Protein 4AUK (pdb70)

GO terms:
  GO:0070677 rRNA (cytosine-2'-O-ribose)-methyltransferase activity (F, IDA)
  GO:0006364 rRNA processing (P, IMP)

Organism: Escherichia coli (strain K12) (NCBI:txid83333)

Foldseek 3Di:
DFKKKFFFQQQCQVLQQVQLQVQCVVVVQHFHWDGDHRLRMIITGTPDPPCLQVSLPPRFLLARAGGLWMWRWDDDQAAQDPVPNQPVQLVRLQVVAFQAQEEAEAEHPHPVCPVVRVVSVVCPPVNVVVCCVSRRHPPHHDLQGWYWYFYDSDPRGITGTHGSNRTQPDRSSADDDDDDPPAPDPCLVVVVLVCPRPPPPVCCCPQLHAAAEEEEAQACHSVVVVSVVRNYQYEYEALDHHDPVSVVSVRYDYHNDHSQVDDDDPDQHAEYEYEDPDALLSVLVSVLCCVLVNVYQKYKYKHAADPPPRSVVVVVSVVVSVVSCVVSVWDKDKGKYCHPPHDRMIMMMIGTDDD/DFKKKFFFQQQCQVLQQVQLQVQCVVVVFHFHWDDDHRLRMIMTGTPDDPCQQVSLVPRFLLQRAGGLWMWRWDDDFAQQPPVPNAVVQLVRLQPVAFAAQEEAEAEHPDPVCVVVHVVSVVVCVVNVVSCCVSRRHRPHHDQQGWYWYFYDSDPGTITGTHGSNRTAPDRSSADDDDDDPPAPDPCLVVVVLVCPRPPPPVCCCVQLHAAAEEEEAQACHSNVVVSVVNNYQYEYEELDHHDVSSVVVVRYDDHNHHRQVDDDPDLEHAEYEYEDPDAQLSVLVSVLCCVLSSNYQKYKYKHAADPPPRSVVVVVSVVVSVVSCVVSVWDKDKGKYCHPVHDRMIMMMIGTD

Solvent-accessible surface area: 31939 Å² total

Secondary structure (DSSP, 8-state):
--EEEEE--TT-HHHHHHHHHHHHHHTT--EE----TT-SEEEEEESSTTHHHHHHHHS-GGG-SS-SEEEEE-S------TT-SHHHHHHHHTTT--SBSEEEEE--SSSTTHHHHHHHHHHHHHHHHHHHHHTSB-SS--TTSPEEEEE-SS---EEEEE-TTSS-SSGGG-------TTSS-TTHHHHHHHHHHHS-GGGHHHHS-TT-EEEEET---HHHHHHHHTT-EEEEE-SSPPPHHHHTTT-EEEE-S-TTT----SS-EEEEEE--SS-HHHHHHHHHHHHHTTS-SEEEEEEE--SSSHHHHHHHHHHHHHHHHHHTT--EEEEEE--TT-SSEEEEEEEE---/--EEEEE--TT-HHHHHHHHHHHHHHTT--EEEE--TT-SEEEEEESSTTHHHHHHHHS-GGG-SS-SEEEEE-SPP-S--TT-SHHHHHHHHTTT--SBSEEEEE--SSGGGHHHHHHHHHHHHHHHHHHHHHTSB-SS--TTSPEEEEE-SS---EEEEE-TTSS-SSGGG----PPPTTSS-TTHHHHHHHHHHHS-GGGHHHHS-TT-EEEEET---HHHHHHHHTT-EEEEE-SSPPPHHHHHTS-EEEE-S-TTT---S-S---EEEE--SS-HHHHHHHHHHHHHTT--SEEEEEEE--SSSHHHHHHHHHHHHHHHHHHTT--EEEEEE--TT-SSEEEEEEEE-

B-factor: mean 22.21, std 10.08, range [5.24, 77.38]

Nearest PDB structures (foldseek):
  4atn-assembly1_A  TM=9.929E-01  e=9.546E-77  Escherichia coli BL21(DE3)
  1vbk-assembly1_B  TM=3.437E-01  e=1.789E-07  Pyrococcus horikoshii OT3
  4ems-assembly1_B  TM=4.980E-01  e=4.945E-05  Linum nodiflorum
  9cyy-assembly1_J  TM=5.123E-01  e=4.571E-04  Mammalian orthoreovirus 3 Dearing
  6pr3-assembly1_B  TM=5.846E-01  e=3.841E-01  Salmonella enterica subsp. enterica serovar Typhimurium

Sequence (708 aa):
MNKVVLLCRPGFEKECAAEITDKAGQREIFGFARVKENAGYVIYECYQPDDGDKLIRELLPFSSLIFARQWFVVGELLQHLPPEEDRITPIVGMLQGVVEKGGELRVEVADTNESKELLKFCRKFTVPLRAALRDAGVLANYETPKRPVVHVFFIAPGCYTGYSYSNNNSPFYMGIPRLKFPADAPSRRSTLKLEEAFHVFIPADEWDERLANGMWAVDLGAPGGWTYQLVKRNMWVYSVDNGPMAQSLMDTGQVTWLREDGFKFRPTRSNISWMVCDMVEKPAKVAALMAQWLVNGWCRETIFNLKLPMKKRYEEVSHNLAYIQAQLDEHGINNAQIQARQLYHDREEVTVHVRRRIWAMNKVVLLCRPGFEKECAAEITDKAGQREIFGFARVKENAGYVIYECYQPDDGDKLIRELPFSSLIFARQWFVVGELLQHLPPEDRITPIVGMLQGVVEKGGELRVEVADTNESKELLKFCCRKFTVPLRAALRDAGVLANYETPKRPVVHVFFIAPGCYTGYSYSNNNSPFYMGIPRLKFPADAPSRRSTLKLEEAFHVFIPADEWDERLANGMWAVDLGAPGGWTYQLVKRNMWVYSVDNGPMAQSLMDTGQQVTWLREDGFKFRPTRSNISWMVCDMVEKPAKVAALMAQWLVVNGWCRETIFNLKLPMKKRYEEVVSHNLAYIQAQLDEHGINAQIQARQLYHDREEVTVHVRRRI

Structure (mmCIF, N/CA/C/O backbone):
data_4AUK
#
_entry.id   4AUK
#
_cell.length_a   132.800
_cell.length_b   132.800
_cell.length_c   41.500
_cell.angle_alpha   90.00
_cell.angle_beta   90.00
_cell.angle_gamma   120.00
#
_symmetry.space_group_name_H-M   'P 31'
#
loop_
_entity.id
_entity.type
_entity.pdbx_description
1 polymer 'RIBOSOMAL RNA LARGE SUBUNIT METHYLTRANSFERASE M'
2 non-polymer GLYCEROL
3 non-polymer 'SULFATE ION'
4 non-polymer 2-AMINO-2-HYDROXYMETHYL-PROPANE-1,3-DIOL
5 non-polymer 'L(+)-TARTARIC ACID'
6 non-polymer DI(HYDROXYETHYL)ETHER
7 non-polymer 'TRIETHYLENE GLYCOL'
8 non-polymer 1,2-ETHANEDIOL
9 water water
#
loop_
_atom_site.group_PDB
_atom_site.id
_atom_site.type_symbol
_atom_site.label_atom_id
_atom_site.label_alt_id
_atom_site.label_comp_id
_atom_site.label_asym_id
_atom_site.label_entity_id
_atom_site.label_seq_id
_atom_site.pdbx_PDB_ins_code
_atom_site.Cartn_x
_atom_site.Cartn_y
_atom_site.Cartn_z
_atom_site.occupancy
_atom_site.B_iso_or_equiv
_atom_site.auth_seq_id
_atom_site.auth_comp_id
_atom_site.auth_asym_id
_atom_site.auth_atom_id
_atom_site.pdbx_PDB_model_num
ATOM 1 N N . MET A 1 1 ? 31.695 -30.061 -15.993 1.00 24.09 1 MET A N 1
ATOM 2 C CA . MET A 1 1 ? 32.017 -29.409 -14.711 1.00 21.13 1 MET A CA 1
ATOM 3 C C . MET A 1 1 ? 31.657 -30.400 -13.626 1.00 17.05 1 MET A C 1
ATOM 4 O O . MET A 1 1 ? 30.670 -31.137 -13.746 1.00 17.65 1 MET A O 1
ATOM 9 N N . ASN A 1 2 ? 32.471 -30.461 -12.586 1.00 16.25 2 ASN A N 1
ATOM 10 C CA . ASN A 1 2 ? 32.301 -31.561 -11.667 1.00 14.75 2 ASN A CA 1
ATOM 11 C C . ASN A 1 2 ? 32.082 -31.109 -10.253 1.00 13.81 2 ASN A C 1
ATOM 12 O O . ASN A 1 2 ? 31.976 -31.944 -9.388 1.00 13.28 2 ASN A O 1
ATOM 17 N N . LYS A 1 3 ? 31.952 -29.795 -10.024 1.00 10.78 3 LYS A N 1
ATOM 18 C CA . LYS A 1 3 ? 31.754 -29.328 -8.634 1.00 11.54 3 LYS A CA 1
ATOM 19 C C . LYS A 1 3 ? 30.392 -28.713 -8.463 1.00 10.35 3 LYS A C 1
ATOM 20 O O . LYS A 1 3 ? 29.913 -27.992 -9.326 1.00 10.79 3 LYS A O 1
ATOM 26 N N . VAL A 1 4 ? 29.753 -29.037 -7.352 1.00 9.04 4 VAL A N 1
ATOM 27 C CA . VAL A 1 4 ? 28.473 -28.432 -7.043 1.00 7.46 4 VAL A CA 1
ATOM 28 C C . VAL A 1 4 ? 28.602 -27.765 -5.669 1.00 11.12 4 VAL A C 1
ATOM 29 O O . VAL A 1 4 ? 29.040 -28.404 -4.696 1.00 8.75 4 VAL A O 1
ATOM 33 N N . VAL A 1 5 ? 28.273 -26.480 -5.620 1.00 9.00 5 VAL A N 1
ATOM 34 C CA . VAL A 1 5 ? 28.286 -25.719 -4.389 1.00 7.56 5 VAL A CA 1
ATOM 35 C C . VAL A 1 5 ? 26.914 -25.843 -3.741 1.00 9.63 5 VAL A C 1
ATOM 36 O O . VAL A 1 5 ? 25.894 -25.704 -4.421 1.00 9.97 5 VAL A O 1
ATOM 40 N N . LEU A 1 6 ? 26.885 -26.061 -2.432 1.00 7.92 6 LEU A N 1
ATOM 41 C CA . LEU A 1 6 ? 25.652 -26.026 -1.659 1.00 7.80 6 LEU A CA 1
ATOM 42 C C . LEU A 1 6 ? 25.803 -24.971 -0.549 1.00 8.05 6 LEU A C 1
ATOM 43 O O . LEU A 1 6 ? 26.777 -24.989 0.217 1.00 9.20 6 LEU A O 1
ATOM 48 N N . LEU A 1 7 ? 24.825 -24.079 -0.443 1.00 9.65 7 LEU A N 1
ATOM 49 C CA . LEU A 1 7 ? 24.827 -23.079 0.609 1.00 8.75 7 LEU A CA 1
ATOM 50 C C . LEU A 1 7 ? 24.104 -23.677 1.795 1.00 8.45 7 LEU A C 1
ATOM 51 O O . LEU A 1 7 ? 23.056 -24.321 1.637 1.00 9.52 7 LEU A O 1
ATOM 56 N N . CYS A 1 8 ? 24.649 -23.470 2.999 1.00 9.40 8 CYS A N 1
ATOM 57 C CA . CYS A 1 8 ? 24.011 -24.042 4.183 1.00 8.08 8 CYS A CA 1
ATOM 58 C C . CYS A 1 8 ? 24.132 -23.079 5.343 1.00 8.40 8 CYS A C 1
ATOM 59 O O . CYS A 1 8 ? 24.778 -22.048 5.212 1.00 10.95 8 CYS A O 1
ATOM 62 N N . ARG A 1 9 ? 23.509 -23.404 6.467 1.00 7.11 9 ARG A N 1
ATOM 63 C CA . ARG A 1 9 ? 23.697 -22.616 7.691 1.00 8.97 9 ARG A CA 1
ATOM 64 C C . ARG A 1 9 ? 25.124 -22.804 8.196 1.00 8.12 9 ARG A C 1
ATOM 65 O O . ARG A 1 9 ? 25.563 -23.916 8.247 1.00 8.85 9 ARG A O 1
ATOM 73 N N . PRO A 1 10 ? 25.854 -21.711 8.535 1.00 8.07 10 PRO A N 1
ATOM 74 C CA . PRO A 1 10 ? 27.242 -21.889 9.008 1.00 8.71 10 PRO A CA 1
ATOM 75 C C . PRO A 1 10 ? 27.240 -22.828 10.226 1.00 10.90 10 PRO A C 1
ATOM 76 O O . PRO A 1 10 ? 26.367 -22.694 11.086 1.00 11.65 10 PRO A O 1
ATOM 80 N N . GLY A 1 11 ? 28.133 -23.807 10.269 1.00 11.52 11 GLY A N 1
ATOM 81 C CA . GLY A 1 11 ? 28.080 -24.762 11.357 1.00 10.08 11 GLY A CA 1
ATOM 82 C C . GLY A 1 11 ? 27.379 -26.061 10.995 1.00 15.00 11 GLY A C 1
ATOM 83 O O . GLY A 1 11 ? 27.502 -27.044 11.731 1.00 11.79 11 GLY A O 1
ATOM 84 N N . PHE A 1 12 ? 26.668 -26.091 9.865 1.00 9.71 12 PHE A N 1
ATOM 85 C CA . PHE A 1 12 ? 25.960 -27.301 9.455 1.00 12.02 12 PHE A CA 1
ATOM 86 C C . PHE A 1 12 ? 26.590 -27.948 8.211 1.00 10.36 12 PHE A C 1
ATOM 87 O O . PHE A 1 12 ? 25.937 -28.655 7.428 1.00 7.71 12 PHE A O 1
ATOM 95 N N . GLU A 1 13 ? 27.870 -27.664 8.008 1.00 11.74 13 GLU A N 1
ATOM 96 C CA . GLU A 1 13 ? 28.532 -28.178 6.819 1.00 7.79 13 GLU A CA 1
ATOM 97 C C . GLU A 1 13 ? 28.633 -29.698 6.814 1.00 10.45 13 GLU A C 1
ATOM 98 O O . GLU A 1 13 ? 28.513 -30.329 5.757 1.00 8.26 13 GLU A O 1
ATOM 104 N N . LYS A 1 14 ? 28.885 -30.306 7.978 1.00 8.97 14 LYS A N 1
ATOM 105 C CA . LYS A 1 14 ? 28.967 -31.784 8.005 1.00 11.06 14 LYS A CA 1
ATOM 106 C C . LYS A 1 14 ? 27.646 -32.455 7.674 1.00 9.18 14 LYS A C 1
ATOM 107 O O . LYS A 1 14 ? 27.618 -33.512 7.079 1.00 10.04 14 LYS A O 1
ATOM 113 N N . GLU A 1 15 ? 26.545 -31.842 8.079 1.00 8.51 15 GLU A N 1
ATOM 114 C CA . GLU A 1 15 ? 25.241 -32.397 7.796 1.00 9.49 15 GLU A CA 1
ATOM 115 C C . GLU A 1 15 ? 24.990 -32.278 6.287 1.00 10.07 15 GLU A C 1
ATOM 116 O O . GLU A 1 15 ? 24.544 -33.225 5.661 1.00 10.25 15 GLU A O 1
ATOM 122 N N . CYS A 1 16 ? 25.245 -31.085 5.747 1.00 8.11 16 CYS A N 1
ATOM 123 C CA . CYS A 1 16 ? 25.032 -30.822 4.312 1.00 8.09 16 CYS A CA 1
ATOM 124 C C . CYS A 1 16 ? 25.938 -31.744 3.465 1.00 8.18 16 CYS A C 1
ATOM 125 O O . CYS A 1 16 ? 25.481 -32.364 2.507 1.00 8.57 16 CYS A O 1
ATOM 128 N N . ALA A 1 17 ? 27.197 -31.900 3.864 1.00 7.85 17 ALA A N 1
ATOM 129 C CA . ALA A 1 17 ? 28.170 -32.768 3.155 1.00 8.95 17 ALA A CA 1
ATOM 130 C C . ALA A 1 17 ? 27.779 -34.248 3.195 1.00 7.45 17 ALA A C 1
ATOM 131 O O . ALA A 1 17 ? 27.822 -34.901 2.176 1.00 7.01 17 ALA A O 1
ATOM 133 N N . ALA A 1 18 ? 27.440 -34.758 4.368 1.00 7.52 18 ALA A N 1
ATOM 134 C CA . ALA A 1 18 ? 26.993 -36.152 4.482 1.00 9.72 18 ALA A CA 1
ATOM 135 C C . ALA A 1 18 ? 25.748 -36.355 3.661 1.00 11.49 18 ALA A C 1
ATOM 136 O O . ALA A 1 18 ? 25.582 -37.368 2.973 1.00 9.86 18 ALA A O 1
ATOM 138 N N . GLU A 1 19 ? 24.850 -35.385 3.732 1.00 9.42 19 GLU A N 1
ATOM 139 C CA . GLU A 1 19 ? 23.571 -35.572 3.035 1.00 7.96 19 GLU A CA 1
ATOM 140 C C . GLU A 1 19 ? 23.744 -35.600 1.516 1.00 7.72 19 GLU A C 1
ATOM 141 O O . GLU A 1 19 ? 23.189 -36.461 0.863 1.00 10.47 19 GLU A O 1
ATOM 147 N N . ILE A 1 20 ? 24.479 -34.646 0.944 1.00 6.25 20 ILE A N 1
ATOM 148 C CA . ILE A 1 20 ? 24.635 -34.641 -0.532 1.00 6.74 20 ILE A CA 1
ATOM 149 C C . ILE A 1 20 ? 25.444 -35.899 -0.992 1.00 7.43 20 ILE A C 1
ATOM 150 O O . ILE A 1 20 ? 25.159 -36.500 -2.019 1.00 9.95 20 ILE A O 1
ATOM 155 N N . THR A 1 21 ? 26.441 -36.273 -0.222 1.00 11.17 21 THR A N 1
ATOM 156 C CA . THR A 1 21 ? 27.231 -37.492 -0.557 1.00 10.78 21 THR A CA 1
ATOM 157 C C . THR A 1 21 ? 26.294 -38.711 -0.578 1.00 10.02 21 THR A C 1
ATOM 158 O O . THR A 1 21 ? 26.285 -39.513 -1.519 1.00 10.31 21 THR A O 1
ATOM 162 N N . ASP A 1 22 ? 25.476 -38.808 0.459 1.00 9.40 22 ASP A N 1
ATOM 163 C CA . ASP A 1 22 ? 24.498 -39.915 0.609 1.00 10.99 22 ASP A CA 1
ATOM 164 C C . ASP A 1 22 ? 23.511 -39.966 -0.561 1.00 12.38 22 ASP A C 1
ATOM 165 O O . ASP A 1 22 ? 23.354 -41.005 -1.233 1.00 11.90 22 ASP A O 1
ATOM 170 N N . LYS A 1 23 ? 22.855 -38.840 -0.844 1.00 10.84 23 LYS A N 1
ATOM 171 C CA . LYS A 1 23 ? 21.773 -38.817 -1.831 1.00 10.92 23 LYS A CA 1
ATOM 172 C C . LYS A 1 23 ? 22.296 -38.813 -3.286 1.00 10.28 23 LYS A C 1
ATOM 173 O O . LYS A 1 23 ? 21.674 -39.332 -4.192 1.00 11.93 23 LYS A O 1
ATOM 179 N N . ALA A 1 24 ? 23.460 -38.263 -3.510 1.00 9.39 24 ALA A N 1
ATOM 180 C CA . ALA A 1 24 ? 24.055 -38.360 -4.862 1.00 9.65 24 ALA A CA 1
ATOM 181 C C . ALA A 1 24 ? 24.521 -39.796 -5.090 1.00 10.45 24 ALA A C 1
ATOM 182 O O . ALA A 1 24 ? 24.312 -40.347 -6.163 1.00 8.75 24 ALA A O 1
ATOM 184 N N . GLY A 1 25 ? 25.172 -40.378 -4.074 1.00 13.43 25 GLY A N 1
ATOM 185 C CA . GLY A 1 25 ? 25.627 -41.777 -4.110 1.00 9.26 25 GLY A CA 1
ATOM 186 C C . GLY A 1 25 ? 24.498 -42.740 -4.408 1.00 13.89 25 GLY A C 1
ATOM 187 O O . GLY A 1 25 ? 24.658 -43.723 -5.190 1.00 15.41 25 GLY A O 1
ATOM 188 N N . GLN A 1 26 ? 23.336 -42.453 -3.838 1.00 13.16 26 GLN A N 1
ATOM 189 C CA . GLN A 1 26 ? 22.186 -43.303 -4.031 1.00 14.76 26 GLN A CA 1
ATOM 190 C C . GLN A 1 26 ? 21.803 -43.303 -5.497 1.00 21.04 26 GLN A C 1
ATOM 191 O O . GLN A 1 26 ? 21.192 -44.257 -5.954 1.00 19.40 26 GLN A O 1
ATOM 197 N N . ARG A 1 27 ? 22.150 -42.238 -6.232 1.00 13.30 27 ARG A N 1
ATOM 198 C CA . ARG A 1 27 ? 21.860 -42.197 -7.670 1.00 14.18 27 ARG A CA 1
ATOM 199 C C . ARG A 1 27 ? 23.096 -42.552 -8.480 1.00 16.00 27 ARG A C 1
ATOM 200 O O . ARG A 1 27 ? 23.155 -42.292 -9.680 1.00 14.16 27 ARG A O 1
ATOM 208 N N . GLU A 1 28 ? 24.082 -43.168 -7.835 1.00 11.66 2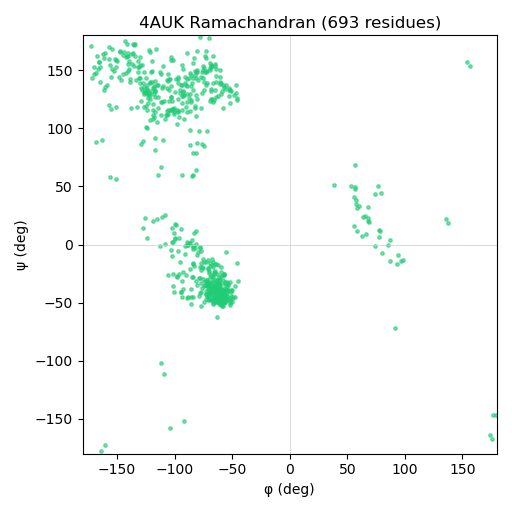8 GLU A N 1
ATOM 209 C CA . GLU A 1 28 ? 25.338 -43.498 -8.522 1.00 12.67 28 GLU A CA 1
ATOM 210 C C . GLU A 1 28 ? 26.066 -42.297 -9.127 1.00 13.14 28 GLU A C 1
ATOM 211 O O . GLU A 1 28 ? 26.690 -42.391 -10.197 1.00 11.88 28 GLU A O 1
ATOM 217 N N . ILE A 1 29 ? 25.982 -41.154 -8.455 1.00 9.47 29 ILE A N 1
ATOM 218 C CA . ILE A 1 29 ? 26.755 -39.992 -8.856 1.00 8.89 29 ILE A CA 1
ATOM 219 C C . ILE A 1 29 ? 27.822 -39.786 -7.772 1.00 12.59 29 ILE A C 1
ATOM 220 O O . ILE A 1 29 ? 27.569 -39.134 -6.763 1.00 10.54 29 ILE A O 1
ATOM 225 N N . PHE A 1 30 ? 28.986 -40.404 -7.955 1.00 10.27 30 PHE A N 1
ATOM 226 C CA . PHE A 1 30 ? 29.944 -40.574 -6.856 1.00 14.01 30 PHE A CA 1
ATOM 227 C C . PHE A 1 30 ? 30.935 -39.426 -6.831 1.00 11.00 30 PHE A C 1
ATOM 228 O O . PHE A 1 30 ? 31.159 -38.793 -7.873 1.00 13.21 30 PHE A O 1
ATOM 236 N N . GLY A 1 31 ? 31.454 -39.100 -5.642 1.00 7.92 31 GLY A N 1
ATOM 237 C CA . GLY A 1 31 ? 32.287 -37.932 -5.472 1.00 10.56 31 GLY A CA 1
ATOM 238 C C . GLY A 1 31 ? 32.651 -37.743 -3.998 1.00 11.70 31 GLY A C 1
ATOM 239 O O . GLY A 1 31 ? 32.411 -38.624 -3.161 1.00 11.58 31 GLY A O 1
ATOM 240 N N . PHE A 1 32 ? 33.194 -36.586 -3.665 1.00 9.63 32 PHE A N 1
ATOM 241 C CA . PHE A 1 32 ? 33.574 -36.356 -2.285 1.00 7.02 32 PHE A CA 1
ATOM 242 C C . PHE A 1 32 ? 33.290 -34.940 -1.904 1.00 9.87 32 PHE A C 1
ATOM 243 O O . PHE A 1 32 ? 33.377 -34.049 -2.753 1.00 11.06 32 PHE A O 1
ATOM 251 N N . ALA A 1 33 ? 32.948 -34.737 -0.629 1.00 9.95 33 ALA A N 1
ATOM 252 C CA . ALA A 1 33 ? 32.688 -33.412 -0.075 1.00 9.45 33 ALA A CA 1
ATOM 253 C C . ALA A 1 33 ? 33.584 -33.168 1.158 1.00 11.34 33 ALA A C 1
ATOM 254 O O . ALA A 1 33 ? 33.333 -33.689 2.250 1.00 10.40 33 ALA A O 1
ATOM 256 N N . ARG A 1 34 ? 34.631 -32.434 0.977 1.00 8.56 34 ARG A N 1
ATOM 257 C CA . ARG A 1 34 ? 35.411 -31.903 2.018 1.00 11.31 34 ARG A CA 1
ATOM 258 C C . ARG A 1 34 ? 34.602 -30.906 2.832 1.00 16.85 34 ARG A C 1
ATOM 259 O O . ARG A 1 34 ? 33.714 -30.347 2.300 1.00 21.42 34 ARG A O 1
ATOM 267 N N . VAL A 1 35 ? 34.939 -30.661 4.089 1.00 13.14 35 VAL A N 1
ATOM 268 C CA . VAL A 1 35 ? 34.153 -29.756 4.919 1.00 12.64 35 VAL A CA 1
ATOM 269 C C . VAL A 1 35 ? 35.097 -28.677 5.432 1.00 21.47 35 VAL A C 1
ATOM 270 O O . VAL A 1 35 ? 36.196 -28.991 5.870 1.00 14.15 35 VAL A O 1
ATOM 274 N N . LYS A 1 36 ? 34.705 -27.410 5.340 1.00 16.77 36 LYS A N 1
ATOM 275 C CA . LYS A 1 36 ? 35.428 -26.348 6.035 1.00 16.90 36 LYS A CA 1
ATOM 276 C C . LYS A 1 36 ? 34.452 -25.895 7.093 1.00 17.74 36 LYS A C 1
ATOM 277 O O . LYS A 1 36 ? 33.408 -25.319 6.767 1.00 13.48 36 LYS A O 1
ATOM 283 N N . GLU A 1 37 ? 34.754 -26.151 8.362 1.00 15.80 37 GLU A N 1
ATOM 284 C CA . GLU A 1 37 ? 33.809 -25.819 9.433 1.00 18.67 37 GLU A CA 1
ATOM 285 C C . GLU A 1 37 ? 33.481 -24.356 9.411 1.00 18.97 37 GLU A C 1
ATOM 286 O O . GLU A 1 37 ? 34.398 -23.523 9.229 1.00 13.54 37 GLU A O 1
ATOM 292 N N . ASN A 1 38 ? 32.191 -24.068 9.592 1.00 14.52 38 ASN A N 1
ATOM 293 C CA . ASN A 1 38 ? 31.641 -22.718 9.671 1.00 14.12 38 ASN A CA 1
ATOM 294 C C . ASN A 1 38 ? 31.719 -21.894 8.386 1.00 11.33 38 ASN A C 1
ATOM 295 O O . ASN A 1 38 ? 31.392 -20.715 8.376 1.00 11.64 38 ASN A O 1
ATOM 300 N N . ALA A 1 39 ? 32.094 -22.514 7.291 1.00 10.30 39 ALA A N 1
ATOM 301 C CA . ALA A 1 39 ? 32.166 -21.751 6.039 1.00 13.42 39 ALA A CA 1
ATOM 302 C C . ALA A 1 39 ? 30.820 -21.313 5.437 1.00 8.16 39 ALA A C 1
ATOM 303 O O . ALA A 1 39 ? 30.800 -20.404 4.604 1.00 8.68 39 ALA A O 1
ATOM 305 N N . GLY A 1 40 ? 29.730 -21.996 5.781 1.00 10.36 40 GLY A N 1
ATOM 306 C CA . GLY A 1 40 ? 28.426 -21.684 5.192 1.00 8.51 40 GLY A CA 1
ATOM 307 C C . GLY A 1 40 ? 28.221 -22.211 3.757 1.00 9.48 40 GLY A C 1
ATOM 308 O O . GLY A 1 40 ? 27.274 -21.850 3.077 1.00 7.58 40 GLY A O 1
ATOM 309 N N . TYR A 1 41 ? 29.107 -23.091 3.320 1.00 9.44 41 TYR A N 1
ATOM 310 C CA . TYR A 1 41 ? 28.923 -23.788 2.053 1.00 8.78 41 TYR A CA 1
ATOM 311 C C . TYR A 1 41 ? 29.717 -25.097 2.069 1.00 7.14 41 TYR A C 1
ATOM 312 O O . TYR A 1 41 ? 30.579 -25.286 2.927 1.00 10.67 41 TYR A O 1
ATOM 321 N N . VAL A 1 42 ? 29.320 -26.000 1.185 1.00 6.74 42 VAL A N 1
ATOM 322 C CA . VAL A 1 42 ? 30.008 -27.247 0.925 1.00 8.58 42 VAL A CA 1
ATOM 323 C C . VAL A 1 42 ? 30.175 -27.374 -0.597 1.00 11.39 42 VAL A C 1
ATOM 324 O O . VAL A 1 42 ? 29.276 -26.980 -1.365 1.00 8.45 42 VAL A O 1
ATOM 328 N N . ILE A 1 43 ? 31.312 -27.923 -1.023 1.00 8.32 43 ILE A N 1
ATOM 329 C CA . ILE A 1 43 ? 31.472 -28.317 -2.412 1.00 7.94 43 ILE A CA 1
ATOM 330 C C . ILE A 1 43 ? 31.474 -29.844 -2.512 1.00 9.47 43 ILE A C 1
ATOM 331 O O . ILE A 1 43 ? 32.281 -30.514 -1.851 1.00 10.29 43 ILE A O 1
ATOM 336 N N . TYR A 1 44 ? 30.564 -30.376 -3.328 1.00 10.88 44 TYR A N 1
ATOM 337 C CA . TYR A 1 44 ? 30.553 -31.806 -3.635 1.00 8.67 44 TYR A CA 1
ATOM 338 C C . TYR A 1 44 ? 31.268 -31.948 -4.961 1.00 12.87 44 TYR A C 1
ATOM 339 O O . TYR A 1 44 ? 30.817 -31.389 -5.980 1.00 9.58 44 TYR A O 1
ATOM 348 N N . GLU A 1 45 ? 32.401 -32.632 -4.950 1.00 10.64 45 GLU A N 1
ATOM 349 C CA . GLU A 1 45 ? 33.192 -32.757 -6.190 1.00 10.61 45 GLU A CA 1
ATOM 350 C C . GLU A 1 45 ? 33.008 -34.151 -6.800 1.00 12.17 45 GLU A C 1
ATOM 351 O O . GLU A 1 45 ? 33.347 -35.158 -6.172 1.00 12.52 45 GLU A O 1
ATOM 357 N N . CYS A 1 46 ? 32.423 -34.230 -7.989 1.00 12.04 46 CYS A N 1
ATOM 358 C CA . CYS A 1 46 ? 32.148 -35.529 -8.569 1.00 11.09 46 CYS A CA 1
ATOM 359 C C . CYS A 1 46 ? 33.420 -36.139 -9.125 1.00 12.04 46 CYS A C 1
ATOM 360 O O . CYS A 1 46 ? 34.305 -35.398 -9.561 1.00 10.29 46 CYS A O 1
ATOM 363 N N . TYR A 1 47 ? 33.517 -37.480 -9.093 1.00 13.96 47 TYR A N 1
ATOM 364 C CA . TYR A 1 47 ? 34.701 -38.148 -9.673 1.00 12.76 47 TYR A CA 1
ATOM 365 C C . TYR A 1 47 ? 34.694 -38.038 -11.202 1.00 16.03 47 TYR A C 1
ATOM 366 O O . TYR A 1 47 ? 35.753 -38.015 -11.815 1.00 17.32 47 TYR A O 1
ATOM 375 N N . GLN A 1 48 ? 33.513 -38.030 -11.804 1.00 11.98 48 GLN A N 1
ATOM 376 C CA . GLN A 1 48 ? 33.404 -37.935 -13.284 1.00 16.61 48 GLN A CA 1
ATOM 377 C C . GLN A 1 48 ? 33.204 -36.482 -13.760 1.00 20.40 48 GLN A C 1
ATOM 378 O O . GLN A 1 48 ? 32.434 -35.721 -13.168 1.00 18.85 48 GLN A O 1
ATOM 384 N N . PRO A 1 49 ? 33.910 -36.113 -14.837 1.00 20.69 49 PRO A N 1
ATOM 385 C CA . PRO A 1 49 ? 34.117 -34.747 -15.327 1.00 28.04 49 PRO A CA 1
ATOM 386 C C . PRO A 1 49 ? 32.833 -33.969 -15.550 1.00 22.71 49 PRO A C 1
ATOM 387 O O . PRO A 1 49 ? 32.856 -32.747 -15.369 1.00 26.84 49 PRO A O 1
ATOM 391 N N . ASP A 1 50 ? 31.754 -34.625 -15.961 1.00 20.05 50 ASP A N 1
ATOM 392 C CA . ASP A 1 50 ? 30.538 -33.856 -16.215 1.00 25.93 50 ASP A CA 1
ATOM 393 C C . ASP A 1 50 ? 29.354 -34.272 -15.323 1.00 23.30 50 ASP A C 1
ATOM 394 O O . ASP A 1 50 ? 28.190 -33.998 -15.641 1.00 20.55 50 ASP A O 1
ATOM 399 N N . ASP A 1 51 ? 29.653 -34.923 -14.203 1.00 16.33 51 ASP A N 1
ATOM 400 C CA . ASP A 1 51 ? 28.583 -35.386 -13.346 1.00 14.19 51 ASP A CA 1
ATOM 401 C C . ASP A 1 51 ? 27.952 -34.235 -12.537 1.00 11.13 51 ASP A C 1
ATOM 402 O O . ASP A 1 51 ? 26.895 -34.411 -11.919 1.00 12.64 51 ASP A O 1
ATOM 407 N N . GLY A 1 52 ? 28.599 -33.075 -12.518 1.00 17.14 52 GLY A N 1
ATOM 408 C CA . GLY A 1 52 ? 28.064 -31.953 -11.748 1.00 14.00 52 GLY A CA 1
ATOM 409 C C . GLY A 1 52 ? 26.754 -31.481 -12.358 1.00 12.28 52 GLY A C 1
ATOM 410 O O . GLY A 1 52 ? 25.802 -31.143 -11.663 1.00 11.21 52 GLY A O 1
ATOM 411 N N . ASP A 1 53 ? 26.712 -31.429 -13.691 1.00 12.53 53 ASP A N 1
ATOM 412 C CA . ASP A 1 53 ? 25.477 -31.013 -14.328 1.00 12.86 53 ASP A CA 1
ATOM 413 C C . ASP A 1 53 ? 24.420 -32.087 -14.150 1.00 12.78 53 ASP A C 1
ATOM 414 O O . ASP A 1 53 ? 23.246 -31.801 -13.882 1.00 12.61 53 ASP A O 1
ATOM 419 N N . LYS A 1 54 ? 24.832 -33.344 -14.311 1.00 10.58 54 LYS A N 1
ATOM 420 C CA . LYS A 1 54 ? 23.912 -34.436 -14.104 1.00 12.58 54 LYS A CA 1
ATOM 421 C C . LYS A 1 54 ? 23.239 -34.390 -12.709 1.00 9.81 54 LYS A C 1
ATOM 422 O O . LYS A 1 54 ? 22.003 -34.555 -12.557 1.00 10.17 54 LYS A O 1
ATOM 428 N N . LEU A 1 55 ? 24.050 -34.125 -11.696 1.00 12.96 55 LEU A N 1
ATOM 429 C CA . LEU A 1 55 ? 23.584 -34.154 -10.312 1.00 11.51 55 LEU A CA 1
ATOM 430 C C . LEU A 1 55 ? 22.495 -33.065 -10.135 1.00 10.96 55 LEU A C 1
ATOM 431 O O . LEU A 1 55 ? 21.428 -33.344 -9.597 1.00 9.86 55 LEU A O 1
ATOM 436 N N . ILE A 1 56 ? 22.752 -31.846 -10.625 1.00 9.12 56 ILE A N 1
ATOM 437 C CA . ILE A 1 56 ? 21.769 -30.756 -10.358 1.00 10.44 56 ILE A CA 1
ATOM 438 C C . ILE A 1 56 ? 20.539 -30.804 -11.284 1.00 14.62 56 ILE A C 1
ATOM 439 O O . ILE A 1 56 ? 19.597 -30.012 -11.137 1.00 16.19 56 ILE A O 1
ATOM 444 N N . ARG A 1 57 ? 20.586 -31.715 -12.255 1.00 15.19 57 ARG A N 1
ATOM 445 C CA . ARG A 1 57 ? 19.424 -32.099 -13.039 1.00 17.98 57 ARG A CA 1
ATOM 446 C C . ARG A 1 57 ? 18.656 -33.224 -12.425 1.00 17.88 57 ARG A C 1
ATOM 447 O O . ARG A 1 57 ? 17.425 -33.187 -12.393 1.00 20.81 57 ARG A O 1
ATOM 455 N N . GLU A 1 58 ? 19.344 -34.276 -11.975 1.00 15.31 58 GLU A N 1
ATOM 456 C CA . GLU A 1 58 ? 18.607 -35.514 -11.675 1.00 16.62 58 GLU A CA 1
ATOM 457 C C . GLU A 1 58 ? 18.174 -35.671 -10.233 1.00 17.79 58 GLU A C 1
ATOM 458 O O . GLU A 1 58 ? 17.174 -36.301 -9.948 1.00 19.52 58 GLU A O 1
ATOM 464 N N . LEU A 1 59 ? 18.943 -35.133 -9.304 1.00 15.86 59 LEU A N 1
ATOM 465 C CA A LEU A 1 59 ? 18.564 -35.195 -7.900 0.50 12.58 59 LEU A CA 1
ATOM 466 C CA B LEU A 1 59 ? 18.566 -35.193 -7.903 0.50 12.58 59 LEU A CA 1
ATOM 467 C C . LEU A 1 59 ? 17.615 -34.038 -7.618 1.00 11.50 59 LEU A C 1
ATOM 468 O O . LEU A 1 59 ? 17.957 -32.902 -7.863 1.00 11.41 59 LEU A O 1
ATOM 477 N N . PRO A 1 60 ? 16.418 -34.330 -7.090 1.00 14.03 60 PRO A N 1
ATOM 478 C CA . PRO A 1 60 ? 15.496 -33.206 -6.830 1.00 11.66 60 PRO A CA 1
ATOM 479 C C . PRO A 1 60 ? 16.017 -32.351 -5.690 1.00 12.53 60 PRO A C 1
ATOM 480 O O . PRO A 1 60 ? 16.263 -32.863 -4.592 1.00 10.14 60 PRO A O 1
ATOM 484 N N . PHE A 1 61 ? 16.187 -31.068 -5.967 1.00 11.01 61 PHE A N 1
ATOM 485 C CA . PHE A 1 61 ? 16.614 -30.112 -4.952 1.00 12.48 61 PHE A CA 1
ATOM 486 C C . PHE A 1 61 ? 15.693 -30.137 -3.721 1.00 13.74 61 PHE A C 1
ATOM 487 O O . PHE A 1 61 ? 16.165 -30.028 -2.587 1.00 10.24 61 PHE A O 1
ATOM 495 N N . SER A 1 62 ? 14.395 -30.335 -3.937 1.00 13.46 62 SER A N 1
ATOM 496 C CA . SER A 1 62 ? 13.440 -30.394 -2.818 1.00 15.42 62 SER A CA 1
ATOM 497 C C . SER A 1 62 ? 13.753 -31.511 -1.819 1.00 15.00 62 SER A C 1
ATOM 498 O O . SER A 1 62 ? 13.275 -31.474 -0.684 1.00 15.24 62 SER A O 1
ATOM 501 N N . SER A 1 63 ? 14.542 -32.503 -2.220 1.00 12.90 63 SER A N 1
ATOM 502 C CA . SER A 1 63 ? 14.833 -33.616 -1.299 1.00 12.82 63 SER A CA 1
ATOM 503 C C . SER A 1 63 ? 16.045 -33.367 -0.387 1.00 11.36 63 SER A C 1
ATOM 504 O O . SER A 1 63 ? 16.428 -34.238 0.379 1.00 14.17 63 SER A O 1
ATOM 507 N N . LEU A 1 64 ? 16.666 -32.201 -0.493 1.00 10.18 64 LEU A N 1
ATOM 508 C CA . LEU A 1 64 ? 17.815 -31.862 0.312 1.00 12.71 64 LEU A CA 1
ATOM 509 C C . LEU A 1 64 ? 17.320 -31.025 1.499 1.00 12.39 64 LEU A C 1
ATOM 510 O O . LEU A 1 64 ? 16.620 -30.033 1.323 1.00 13.04 64 LEU A O 1
ATOM 515 N N . ILE A 1 65 ? 17.662 -31.481 2.694 1.00 10.63 65 ILE A N 1
ATOM 516 C CA . ILE A 1 65 ? 17.245 -30.845 3.923 1.00 8.74 65 ILE A CA 1
ATOM 517 C C . ILE A 1 65 ? 18.177 -29.730 4.317 1.00 7.08 65 ILE A C 1
ATOM 518 O O . ILE A 1 65 ? 17.737 -28.634 4.696 1.00 9.03 65 ILE A O 1
ATOM 523 N N . PHE A 1 66 ? 19.479 -29.974 4.233 1.00 10.40 66 PHE A N 1
ATOM 524 C CA . PHE A 1 66 ? 20.454 -28.994 4.751 1.00 9.92 66 PHE A CA 1
ATOM 525 C C . PHE A 1 66 ? 21.050 -28.025 3.736 1.00 11.00 66 PHE A C 1
ATOM 526 O O . PHE A 1 66 ? 21.928 -27.231 4.074 1.00 15.08 66 PHE A O 1
ATOM 534 N N . ALA A 1 67 ? 20.570 -28.056 2.490 1.00 11.85 67 ALA A N 1
ATOM 535 C CA . ALA A 1 67 ? 21.020 -27.120 1.479 1.00 10.75 67 ALA A CA 1
ATOM 536 C C . ALA A 1 67 ? 19.967 -26.025 1.286 1.00 11.51 67 ALA A C 1
ATOM 537 O O . ALA A 1 67 ? 18.809 -26.302 0.973 1.00 9.34 67 ALA A O 1
ATOM 539 N N . ARG A 1 68 ? 20.384 -24.788 1.464 1.00 6.26 68 ARG A N 1
ATOM 540 C CA . ARG A 1 68 ? 19.507 -23.647 1.140 1.00 8.31 68 ARG A CA 1
ATOM 541 C C . ARG A 1 68 ? 19.401 -23.411 -0.371 1.00 10.82 68 ARG A C 1
ATOM 542 O O . ARG A 1 68 ? 18.393 -22.892 -0.847 1.00 9.23 68 ARG A O 1
ATOM 550 N N . GLN A 1 69 ? 20.468 -23.756 -1.101 1.00 6.55 69 GLN A N 1
ATOM 551 C CA . GLN A 1 69 ? 20.557 -23.438 -2.524 1.00 6.83 69 GLN A CA 1
ATOM 552 C C . GLN A 1 69 ? 21.695 -24.274 -3.039 1.00 8.29 69 GLN A C 1
ATOM 553 O O . GLN A 1 69 ? 22.535 -24.693 -2.246 1.00 8.16 69 GLN A O 1
ATOM 559 N N . TRP A 1 70 ? 21.709 -24.555 -4.342 1.00 6.78 70 TRP A N 1
ATOM 560 C CA . TRP A 1 70 ? 22.896 -25.160 -4.948 1.00 5.24 70 TRP A CA 1
ATOM 561 C C . TRP A 1 70 ? 23.074 -24.702 -6.375 1.00 7.99 70 TRP A C 1
ATOM 562 O O . TRP A 1 70 ? 22.150 -24.093 -6.950 1.00 7.44 70 TRP A O 1
ATOM 573 N N . PHE A 1 71 ? 24.256 -24.941 -6.919 1.00 6.76 71 PHE A N 1
ATOM 574 C CA . PHE A 1 71 ? 24.533 -24.644 -8.341 1.00 9.13 71 PHE A CA 1
ATOM 575 C C . PHE A 1 71 ? 25.823 -25.374 -8.733 1.00 10.58 71 PHE A C 1
ATOM 576 O O . PHE A 1 71 ? 26.687 -25.615 -7.871 1.00 9.90 71 PHE A O 1
ATOM 584 N N . VAL A 1 72 ? 25.966 -25.719 -10.014 1.00 7.55 72 VAL A N 1
ATOM 585 C CA . VAL A 1 72 ? 27.188 -26.376 -10.480 1.00 6.92 72 VAL A CA 1
ATOM 586 C C . VAL A 1 72 ? 28.191 -25.290 -10.851 1.00 8.17 72 VAL A C 1
ATOM 587 O O . VAL A 1 72 ? 27.763 -24.224 -11.311 1.00 11.61 72 VAL A O 1
ATOM 591 N N . VAL A 1 73 ? 29.499 -25.495 -10.592 1.00 8.85 73 VAL A N 1
ATOM 592 C CA . VAL A 1 73 ? 30.516 -24.468 -10.858 1.00 9.75 73 VAL A CA 1
ATOM 593 C C . VAL A 1 73 ? 31.755 -25.046 -11.554 1.00 14.69 73 VAL A C 1
ATOM 594 O O . VAL A 1 73 ? 31.972 -26.271 -11.526 1.00 11.45 73 VAL A O 1
ATOM 598 N N . GLY A 1 74 ? 32.561 -24.171 -12.169 1.00 12.16 74 GLY A N 1
ATOM 599 C CA . GLY A 1 74 ? 33.804 -24.602 -12.776 1.00 13.53 74 GLY A CA 1
ATOM 600 C C . GLY A 1 74 ? 34.937 -24.474 -11.764 1.00 18.42 74 GLY A C 1
ATOM 601 O O . GLY A 1 74 ? 34.736 -24.547 -10.537 1.00 15.54 74 GLY A O 1
ATOM 602 N N . GLU A 1 75 ? 36.141 -24.258 -12.259 1.00 13.48 75 GLU A N 1
ATOM 603 C CA . GLU A 1 75 ? 37.281 -24.059 -11.357 1.00 18.76 75 GLU A CA 1
ATOM 604 C C . GLU A 1 75 ? 37.233 -22.703 -10.633 1.00 18.80 75 GLU A C 1
ATOM 605 O O . GLU A 1 75 ? 36.664 -21.722 -11.131 1.00 18.63 75 GLU A O 1
ATOM 611 N N . LEU A 1 76 ? 37.783 -22.689 -9.424 1.00 16.14 76 LEU A N 1
ATOM 612 C CA . LEU A 1 76 ? 37.921 -21.485 -8.622 1.00 16.53 76 LEU A CA 1
ATOM 613 C C . LEU A 1 76 ? 38.822 -20.446 -9.319 1.00 21.36 76 LEU A C 1
ATOM 614 O O . LEU A 1 76 ? 39.924 -20.758 -9.783 1.00 17.48 76 LEU A O 1
ATOM 619 N N . LEU A 1 77 ? 38.303 -19.231 -9.444 1.00 17.10 77 LEU A N 1
ATOM 620 C CA . LEU A 1 77 ? 39.084 -18.106 -9.916 1.00 22.85 77 LEU A CA 1
ATOM 621 C C . LEU A 1 77 ? 39.698 -17.495 -8.683 1.00 19.65 77 LEU A C 1
ATOM 622 O O . LEU A 1 77 ? 38.978 -17.000 -7.839 1.00 20.52 77 LEU A O 1
ATOM 627 N N . GLN A 1 78 ? 41.023 -17.551 -8.561 1.00 23.15 78 GLN A N 1
ATOM 628 C CA . GLN A 1 78 ? 41.661 -17.116 -7.321 1.00 29.58 78 GLN A CA 1
ATOM 629 C C . GLN A 1 78 ? 42.284 -15.742 -7.342 1.00 34.43 78 GLN A C 1
ATOM 630 O O . GLN A 1 78 ? 42.286 -15.031 -6.337 1.00 40.82 78 GLN A O 1
ATOM 636 N N . HIS A 1 79 ? 42.859 -15.348 -8.454 1.00 24.79 79 HIS A N 1
ATOM 637 C CA . HIS A 1 79 ? 43.500 -14.059 -8.358 1.00 44.46 79 HIS A CA 1
ATOM 638 C C . HIS A 1 79 ? 42.823 -13.129 -9.302 1.00 39.32 79 HIS A C 1
ATOM 639 O O . HIS A 1 79 ? 43.294 -12.956 -10.412 1.00 40.79 79 HIS A O 1
ATOM 646 N N . LEU A 1 80 ? 41.683 -12.580 -8.879 1.00 33.54 80 LEU A N 1
ATOM 647 C CA . LEU A 1 80 ? 40.995 -11.640 -9.747 1.00 31.53 80 LEU A CA 1
ATOM 648 C C . LEU A 1 80 ? 41.738 -10.313 -9.663 1.00 29.89 80 LEU A C 1
ATOM 649 O O . LEU A 1 80 ? 41.794 -9.673 -8.608 1.00 28.42 80 LEU A O 1
ATOM 654 N N . PRO A 1 81 ? 42.277 -9.890 -10.800 1.00 30.48 81 PRO A N 1
ATOM 655 C CA . PRO A 1 81 ? 42.887 -8.578 -10.934 1.00 31.67 81 PRO A CA 1
ATOM 656 C C . PRO A 1 81 ? 41.884 -7.479 -10.594 1.00 26.91 81 PRO A C 1
ATOM 657 O O . PRO A 1 81 ? 40.863 -7.310 -11.276 1.00 26.24 81 PRO A O 1
ATOM 661 N N . PRO A 1 82 ? 42.182 -6.706 -9.550 1.00 32.35 82 PRO A N 1
ATOM 662 C CA . PRO A 1 82 ? 41.286 -5.643 -9.094 1.00 33.16 82 PRO A CA 1
ATOM 663 C C . PRO A 1 82 ? 41.011 -4.656 -10.218 1.00 29.30 82 PRO A C 1
ATOM 664 O O . PRO A 1 82 ? 39.959 -4.022 -10.236 1.00 27.60 82 PRO A O 1
ATOM 668 N N . GLU A 1 83 ? 41.932 -4.553 -11.168 1.00 25.80 83 GLU A N 1
ATOM 669 C CA A GLU A 1 83 ? 41.722 -3.664 -12.291 0.50 28.24 83 GLU A CA 1
ATOM 670 C CA B GLU A 1 83 ? 41.822 -3.664 -12.291 0.50 28.25 83 GLU A CA 1
ATOM 671 C C . GLU A 1 83 ? 40.724 -4.237 -13.330 1.00 32.09 83 GLU A C 1
ATOM 672 O O . GLU A 1 83 ? 40.195 -3.502 -14.176 1.00 29.16 83 GLU A O 1
ATOM 683 N N . ASP A 1 84 ? 40.462 -5.542 -13.279 1.00 20.11 84 ASP A N 1
ATOM 684 C CA . ASP A 1 84 ? 39.457 -6.107 -14.169 1.00 23.98 84 ASP A CA 1
ATOM 685 C C . ASP A 1 84 ? 39.050 -7.477 -13.658 1.00 21.61 84 ASP A C 1
ATOM 686 O O . ASP A 1 84 ? 39.647 -8.478 -14.023 1.00 17.97 84 ASP A O 1
ATOM 691 N N . ARG A 1 85 ? 38.035 -7.503 -12.813 1.00 18.24 85 ARG A N 1
ATOM 692 C CA . ARG A 1 85 ? 37.532 -8.753 -12.258 1.00 21.13 85 ARG A CA 1
ATOM 693 C C . ARG A 1 85 ? 36.569 -9.386 -13.229 1.00 24.96 85 ARG A C 1
ATOM 694 O O . ARG A 1 85 ? 36.289 -10.588 -13.154 1.00 20.79 85 ARG A O 1
ATOM 702 N N . ILE A 1 86 ? 36.066 -8.582 -14.157 1.00 18.87 86 ILE A N 1
ATOM 703 C CA . ILE A 1 86 ? 35.030 -9.064 -15.040 1.00 20.53 86 ILE A CA 1
ATOM 704 C C . ILE A 1 86 ? 35.510 -10.021 -16.133 1.00 25.05 86 ILE A C 1
ATOM 705 O O . ILE A 1 86 ? 34.919 -11.098 -16.311 1.00 19.13 86 ILE A O 1
ATOM 710 N N . THR A 1 87 ? 36.569 -9.657 -16.863 1.00 21.64 87 THR A N 1
ATOM 711 C CA . THR A 1 87 ? 37.004 -10.494 -17.992 1.00 22.13 87 THR A CA 1
ATOM 712 C C . THR A 1 87 ? 37.207 -11.984 -17.637 1.00 17.06 87 THR A C 1
ATOM 713 O O . THR A 1 87 ? 36.725 -12.864 -18.373 1.00 21.92 87 THR A O 1
ATOM 717 N N . PRO A 1 88 ? 37.884 -12.283 -16.510 1.00 19.28 88 PRO A N 1
ATOM 718 C CA . PRO A 1 88 ? 38.060 -13.720 -16.201 1.00 17.85 88 PRO A CA 1
ATOM 719 C C . PRO A 1 88 ? 36.770 -14.445 -15.917 1.00 17.97 88 PRO A C 1
ATOM 720 O O . PRO A 1 88 ? 36.709 -15.651 -16.163 1.00 17.59 88 PRO A O 1
ATOM 724 N N . ILE A 1 89 ? 35.779 -13.739 -15.365 1.00 17.65 89 ILE A N 1
ATOM 725 C CA . ILE A 1 89 ? 34.490 -14.361 -15.071 1.00 14.81 89 ILE A CA 1
ATOM 726 C C . ILE A 1 89 ? 33.758 -14.653 -16.357 1.00 16.93 89 ILE A C 1
ATOM 727 O O . ILE A 1 89 ? 33.199 -15.731 -16.572 1.00 15.78 89 ILE A O 1
ATOM 732 N N . VAL A 1 90 ? 33.719 -13.646 -17.216 1.00 17.44 90 VAL A N 1
ATOM 733 C CA . VAL A 1 90 ? 33.129 -13.827 -18.504 1.00 13.46 90 VAL A CA 1
ATOM 734 C C . VAL A 1 90 ? 33.824 -14.989 -19.209 1.00 20.53 90 VAL A C 1
ATOM 735 O O . VAL A 1 90 ? 33.161 -15.880 -19.764 1.00 17.68 90 VAL A O 1
ATOM 739 N N . GLY A 1 91 ? 35.155 -15.003 -19.151 1.00 19.41 91 GLY A N 1
ATOM 740 C CA . GLY A 1 91 ? 35.920 -16.055 -19.812 1.00 19.43 91 GLY A CA 1
ATOM 741 C C . GLY A 1 91 ? 35.586 -17.442 -19.315 1.00 21.81 91 GLY A C 1
ATOM 742 O O . GLY A 1 91 ? 35.564 -18.414 -20.081 1.00 21.55 91 GLY A O 1
ATOM 743 N N . MET A 1 92 ? 35.278 -17.551 -18.028 1.00 19.07 92 MET A N 1
ATOM 744 C CA . MET A 1 92 ? 35.042 -18.862 -17.436 1.00 22.95 92 MET A CA 1
ATOM 745 C C . MET A 1 92 ? 33.644 -19.397 -17.809 1.00 24.63 92 MET A C 1
ATOM 746 O O . MET A 1 92 ? 33.456 -20.600 -17.994 1.00 21.39 92 MET A O 1
ATOM 751 N N . LEU A 1 93 ? 32.679 -18.490 -17.943 1.00 15.50 93 LEU A N 1
ATOM 752 C CA . LEU A 1 93 ? 31.281 -18.819 -18.247 1.00 15.19 93 LEU A CA 1
ATOM 753 C C . LEU A 1 93 ? 31.015 -18.974 -19.762 1.00 17.91 93 LEU A C 1
ATOM 754 O O . LEU A 1 93 ? 30.102 -19.694 -20.196 1.00 18.06 93 LEU A O 1
ATOM 759 N N . GLN A 1 94 ? 31.804 -18.285 -20.572 1.00 17.76 94 GLN A N 1
ATOM 760 C CA . GLN A 1 94 ? 31.613 -18.357 -22.039 1.00 20.39 94 GLN A CA 1
ATOM 761 C C . GLN A 1 94 ? 31.765 -19.826 -22.501 1.00 24.85 94 GLN A C 1
ATOM 762 O O . GLN A 1 94 ? 32.693 -20.535 -22.083 1.00 20.49 94 GLN A O 1
ATOM 768 N N . GLY A 1 95 ? 30.821 -20.284 -23.313 1.00 21.73 95 GLY A N 1
ATOM 769 C CA . GLY A 1 95 ? 30.791 -21.670 -23.723 1.00 25.35 95 GLY A CA 1
ATOM 770 C C . GLY A 1 95 ? 30.335 -22.655 -22.664 1.00 22.67 95 GLY A C 1
ATOM 771 O O . GLY A 1 95 ? 30.279 -23.841 -22.942 1.00 26.13 95 GLY A O 1
ATOM 772 N N . VAL A 1 96 ? 30.026 -22.193 -21.453 1.00 20.94 96 VAL A N 1
ATOM 773 C CA . VAL A 1 96 ? 29.519 -23.090 -20.410 1.00 20.75 96 VAL A CA 1
ATOM 774 C C . VAL A 1 96 ? 27.987 -22.973 -20.295 1.00 18.54 96 VAL A C 1
ATOM 775 O O . VAL A 1 96 ? 27.263 -23.964 -20.115 1.00 17.71 96 VAL A O 1
ATOM 779 N N . VAL A 1 97 ? 27.501 -21.745 -20.392 1.00 18.05 97 VAL A N 1
ATOM 780 C CA . VAL A 1 97 ? 26.069 -21.509 -20.386 1.00 22.46 97 VAL A CA 1
ATOM 781 C C . VAL A 1 97 ? 25.856 -20.289 -21.262 1.00 15.89 97 VAL A C 1
ATOM 782 O O . VAL A 1 97 ? 26.690 -19.402 -21.303 1.00 14.42 97 VAL A O 1
ATOM 786 N N . GLU A 1 98 ? 24.758 -20.280 -22.003 1.00 14.37 98 GLU A N 1
ATOM 787 C CA . GLU A 1 98 ? 24.420 -19.125 -22.812 1.00 14.03 98 GLU A CA 1
ATOM 788 C C . GLU A 1 98 ? 22.962 -18.765 -22.527 1.00 11.99 98 GLU A C 1
ATOM 789 O O . GLU A 1 98 ? 22.159 -19.622 -22.088 1.00 11.31 98 GLU A O 1
ATOM 795 N N . LYS A 1 99 ? 22.636 -17.492 -22.746 1.00 10.67 99 LYS A N 1
ATOM 796 C CA . LYS A 1 99 ? 21.266 -17.035 -22.649 1.00 11.76 99 LYS A CA 1
ATOM 797 C C . LYS A 1 99 ? 20.662 -17.359 -21.274 1.00 12.68 99 LYS A C 1
ATOM 798 O O . LYS A 1 99 ? 19.520 -17.811 -21.178 1.00 11.90 99 LYS A O 1
ATOM 804 N N . GLY A 1 100 ? 21.437 -17.180 -20.217 1.00 14.32 100 GLY A N 1
ATOM 805 C CA . GLY A 1 100 ? 20.894 -17.389 -18.878 1.00 11.04 100 GLY A CA 1
ATOM 806 C C . GLY A 1 100 ? 19.809 -16.365 -18.585 1.00 12.83 100 GLY A C 1
ATOM 807 O O . GLY A 1 100 ? 19.800 -15.269 -19.136 1.00 12.48 100 GLY A O 1
ATOM 808 N N . GLY A 1 101 ? 18.887 -16.727 -17.707 1.00 12.88 101 GLY A N 1
ATOM 809 C CA . GLY A 1 101 ? 17.685 -15.927 -17.532 1.00 13.23 101 GLY A CA 1
ATOM 810 C C . GLY A 1 101 ? 17.738 -14.951 -16.369 1.00 20.12 101 GLY A C 1
ATOM 811 O O . GLY A 1 101 ? 16.812 -14.161 -16.232 1.00 19.90 101 GLY A O 1
ATOM 812 N N . GLU A 1 102 ? 18.805 -15.004 -15.565 1.00 13.35 102 GLU A N 1
ATOM 813 C CA . GLU A 1 102 ? 18.933 -14.258 -14.309 1.00 14.50 102 GLU A CA 1
ATOM 814 C C . GLU A 1 102 ? 20.382 -14.394 -13.813 1.00 17.15 102 GLU A C 1
ATOM 815 O O . GLU A 1 102 ? 21.045 -15.432 -14.073 1.00 13.50 102 GLU A O 1
ATOM 821 N N . LEU A 1 103 ? 20.898 -13.352 -13.157 1.00 10.22 103 LEU A N 1
ATOM 822 C CA . LEU A 1 103 ? 22.233 -13.375 -12.564 1.00 13.28 103 LEU A CA 1
ATOM 823 C C . LEU A 1 103 ? 22.131 -13.196 -11.038 1.00 14.84 103 LEU A C 1
ATOM 824 O O . LEU A 1 103 ? 21.400 -12.334 -10.599 1.00 13.50 103 LEU A O 1
ATOM 829 N N . ARG A 1 104 ? 22.852 -13.995 -10.250 1.00 10.47 104 ARG A N 1
ATOM 830 C CA . ARG A 1 104 ? 22.846 -13.816 -8.774 1.00 9.49 104 ARG A CA 1
ATOM 831 C C . ARG A 1 104 ? 24.305 -13.846 -8.336 1.00 13.03 104 ARG A C 1
ATOM 832 O O . ARG A 1 104 ? 24.990 -14.834 -8.557 1.00 13.74 104 ARG A O 1
ATOM 840 N N . VAL A 1 105 ? 24.796 -12.763 -7.751 1.00 10.24 105 VAL A N 1
ATOM 841 C CA . VAL A 1 105 ? 26.196 -12.733 -7.317 1.00 10.83 105 VAL A CA 1
ATOM 842 C C . VAL A 1 105 ? 26.100 -12.847 -5.813 1.00 11.53 105 VAL A C 1
ATOM 843 O O . VAL A 1 105 ? 25.602 -11.940 -5.171 1.00 12.80 105 VAL A O 1
ATOM 847 N N . GLU A 1 106 ? 26.545 -13.980 -5.270 1.00 10.39 106 GLU A N 1
ATOM 848 C CA . GLU A 1 106 ? 26.206 -14.412 -3.894 1.00 10.50 106 GLU A CA 1
ATOM 849 C C . GLU A 1 106 ? 27.463 -14.598 -3.029 1.00 12.56 106 GLU A C 1
ATOM 850 O O . GLU A 1 106 ? 28.581 -14.655 -3.560 1.00 12.64 106 GLU A O 1
ATOM 856 N N . VAL A 1 107 ? 27.269 -14.690 -1.714 1.00 10.79 107 VAL A N 1
ATOM 857 C CA . VAL A 1 107 ? 28.339 -15.030 -0.771 1.00 11.64 107 VAL A CA 1
ATOM 858 C C . VAL A 1 107 ? 27.792 -16.064 0.206 1.00 12.02 107 VAL A C 1
ATOM 859 O O . VAL A 1 107 ? 26.590 -16.357 0.183 1.00 12.69 107 VAL A O 1
ATOM 863 N N . ALA A 1 108 ? 28.667 -16.633 1.050 1.00 11.79 108 ALA A N 1
ATOM 864 C CA . ALA A 1 108 ? 28.193 -17.468 2.172 1.00 9.96 108 ALA A CA 1
ATOM 865 C C . ALA A 1 108 ? 27.601 -16.591 3.241 1.00 12.70 108 ALA A C 1
ATOM 866 O O . ALA A 1 108 ? 28.024 -15.450 3.422 1.00 12.71 108 ALA A O 1
ATOM 868 N N . ASP A 1 109 ? 26.603 -17.112 3.957 1.00 9.38 109 ASP A N 1
ATOM 869 C CA . ASP A 1 109 ? 25.864 -16.304 4.912 1.00 11.14 109 ASP A CA 1
ATOM 870 C C . ASP A 1 109 ? 26.581 -16.213 6.302 1.00 14.49 109 ASP A C 1
ATOM 871 O O . ASP A 1 109 ? 26.035 -16.625 7.313 1.00 15.44 109 ASP A O 1
ATOM 876 N N . THR A 1 110 ? 27.806 -15.688 6.329 1.00 15.73 110 THR A N 1
ATOM 877 C CA . THR A 1 110 ? 28.588 -15.612 7.591 1.00 21.73 110 THR A CA 1
ATOM 878 C C . THR A 1 110 ? 28.853 -14.160 7.985 1.00 31.44 110 THR A C 1
ATOM 879 O O . THR A 1 110 ? 28.705 -13.240 7.178 1.00 29.83 110 THR A O 1
ATOM 883 N N . ASN A 1 111 ? 29.335 -13.943 9.202 1.00 35.37 111 ASN A N 1
ATOM 884 C CA . ASN A 1 111 ? 29.767 -12.587 9.573 1.00 29.61 111 ASN A CA 1
ATOM 885 C C . ASN A 1 111 ? 30.920 -12.037 8.729 1.00 30.50 111 ASN A C 1
ATOM 886 O O . ASN A 1 111 ? 30.873 -10.896 8.249 1.00 34.74 111 ASN A O 1
ATOM 891 N N . GLU A 1 112 ? 31.918 -12.886 8.488 1.00 30.96 112 GLU A N 1
ATOM 892 C CA . GLU A 1 112 ? 33.106 -12.522 7.727 1.00 32.03 112 GLU A CA 1
ATOM 893 C C . GLU A 1 112 ? 32.804 -12.028 6.303 1.00 35.10 112 GLU A C 1
ATOM 894 O O . GLU A 1 112 ? 33.545 -11.205 5.781 1.00 39.49 112 GLU A O 1
ATOM 900 N N . SER A 1 113 ? 31.731 -12.531 5.682 1.00 34.24 113 SER A N 1
ATOM 901 C CA . SER A 1 113 ? 31.340 -12.143 4.310 1.00 33.43 113 SER A CA 1
ATOM 902 C C . SER A 1 113 ? 30.374 -10.903 4.163 1.00 34.96 113 SER A C 1
ATOM 903 O O . SER A 1 113 ? 29.988 -10.550 3.046 1.00 27.54 113 SER A O 1
ATOM 906 N N . LYS A 1 114 ? 29.988 -10.238 5.249 1.00 30.33 114 LYS A N 1
ATOM 907 C CA . LYS A 1 114 ? 29.038 -9.123 5.140 1.00 30.36 114 LYS A CA 1
ATOM 908 C C . LYS A 1 114 ? 29.492 -7.912 4.266 1.00 35.96 114 LYS A C 1
ATOM 909 O O . LYS A 1 114 ? 28.696 -7.296 3.529 1.00 31.92 114 LYS A O 1
ATOM 915 N N . GLU A 1 115 ? 30.772 -7.590 4.346 1.00 26.28 115 GLU A N 1
ATOM 916 C CA . GLU A 1 115 ? 31.377 -6.568 3.514 1.00 29.13 115 GLU A CA 1
ATOM 917 C C . GLU A 1 115 ? 31.456 -7.092 2.102 1.00 31.41 115 GLU A C 1
ATOM 918 O O . GLU A 1 115 ? 31.297 -6.355 1.123 1.00 21.23 115 GLU A O 1
ATOM 924 N N . LEU A 1 116 ? 31.705 -8.386 1.985 1.00 26.02 116 LEU A N 1
ATOM 925 C CA . LEU A 1 116 ? 31.787 -8.968 0.667 1.00 26.86 116 LEU A CA 1
ATOM 926 C C . LEU A 1 116 ? 30.399 -8.966 0.005 1.00 23.69 116 LEU A C 1
ATOM 927 O O . LEU A 1 116 ? 30.278 -8.808 -1.225 1.00 20.87 116 LEU A O 1
ATOM 932 N N . LEU A 1 117 ? 29.357 -9.100 0.826 1.00 18.69 117 LEU A N 1
ATOM 933 C CA . LEU A 1 117 ? 28.000 -9.094 0.319 1.00 21.81 117 LEU A CA 1
ATOM 934 C C . LEU A 1 117 ? 27.691 -7.744 -0.317 1.00 24.07 117 LEU A C 1
ATOM 935 O O . LEU A 1 117 ? 26.995 -7.681 -1.357 1.00 21.40 117 LEU A O 1
ATOM 940 N N . LYS A 1 118 ? 28.203 -6.659 0.281 1.00 18.47 118 LYS A N 1
ATOM 941 C CA . LYS A 1 118 ? 27.944 -5.332 -0.279 1.00 21.87 118 LYS A CA 1
ATOM 942 C C . LYS A 1 118 ? 28.702 -5.127 -1.609 1.00 16.59 118 LYS A C 1
ATOM 943 O O . LYS A 1 118 ? 28.176 -4.536 -2.552 1.00 20.15 118 LYS A O 1
ATOM 949 N N . PHE A 1 119 ? 29.934 -5.619 -1.683 1.00 18.19 119 PHE A N 1
ATOM 950 C CA . PHE A 1 119 ? 30.660 -5.686 -2.936 1.00 16.99 119 PHE A CA 1
ATOM 951 C C . PHE A 1 119 ? 29.831 -6.373 -4.025 1.00 19.81 119 PHE A C 1
ATOM 952 O O . PHE A 1 119 ? 29.701 -5.861 -5.157 1.00 17.51 119 PHE A O 1
ATOM 960 N N . CYS A 1 120 ? 29.289 -7.550 -3.703 1.00 15.18 120 CYS A N 1
ATOM 961 C CA . CYS A 1 120 ? 28.506 -8.290 -4.693 1.00 15.19 120 CYS A CA 1
ATOM 962 C C . CYS A 1 120 ? 27.337 -7.488 -5.247 1.00 18.27 120 CYS A C 1
ATOM 963 O O . CYS A 1 120 ? 26.990 -7.588 -6.437 1.00 16.49 120 CYS A O 1
ATOM 966 N N . ARG A 1 121 ? 26.677 -6.742 -4.376 1.00 15.84 121 ARG A N 1
ATOM 967 C CA . ARG A 1 121 ? 25.570 -5.907 -4.831 1.00 18.63 121 ARG A CA 1
ATOM 968 C C . ARG A 1 121 ? 26.043 -4.802 -5.810 1.00 18.85 121 ARG A C 1
ATOM 969 O O . ARG A 1 121 ? 25.416 -4.540 -6.864 1.00 16.90 121 ARG A O 1
ATOM 977 N N . LYS A 1 122 ? 27.157 -4.163 -5.470 1.00 17.21 122 LYS A N 1
ATOM 978 C CA . LYS A 1 122 ? 27.765 -3.176 -6.367 1.00 16.77 122 LYS A CA 1
ATOM 979 C C . LYS A 1 122 ? 28.204 -3.753 -7.715 1.00 17.84 122 LYS A C 1
ATOM 980 O O . LYS A 1 122 ? 28.158 -3.060 -8.715 1.00 15.92 122 LYS A O 1
ATOM 986 N N . PHE A 1 123 ? 28.633 -5.011 -7.727 1.00 14.84 123 PHE A N 1
ATOM 987 C CA . PHE A 1 123 ? 29.263 -5.618 -8.892 1.00 13.68 123 PHE A CA 1
ATOM 988 C C . PHE A 1 123 ? 28.228 -6.154 -9.867 1.00 13.68 123 PHE A C 1
ATOM 989 O O . PHE A 1 123 ? 28.529 -6.447 -11.029 1.00 13.76 123 PHE A O 1
ATOM 997 N N . THR A 1 124 ? 26.994 -6.293 -9.387 1.00 10.74 124 THR A N 1
ATOM 998 C CA . THR A 1 124 ? 25.979 -7.024 -10.134 1.00 11.87 124 THR A CA 1
ATOM 999 C C . THR A 1 124 ? 25.652 -6.386 -11.495 1.00 16.83 124 THR A C 1
ATOM 1000 O O . THR A 1 124 ? 25.627 -7.084 -12.540 1.00 12.62 124 THR A O 1
ATOM 1004 N N . VAL A 1 125 ? 25.405 -5.076 -11.497 1.00 13.12 125 VAL A N 1
ATOM 1005 C CA . VAL A 1 125 ? 25.025 -4.443 -12.780 1.00 15.01 125 VAL A CA 1
ATOM 1006 C C . VAL A 1 125 ? 26.172 -4.459 -13.816 1.00 11.08 125 VAL A C 1
ATOM 1007 O O . VAL A 1 125 ? 25.965 -4.901 -14.947 1.00 14.85 125 VAL A O 1
ATOM 1011 N N . PRO A 1 126 ? 27.377 -4.005 -13.435 1.00 11.72 126 PRO A N 1
ATOM 1012 C CA . PRO A 1 126 ? 28.498 -4.123 -14.395 1.00 16.82 126 PRO A CA 1
ATOM 1013 C C . PRO A 1 126 ? 28.715 -5.550 -14.932 1.00 18.31 126 PRO A C 1
ATOM 1014 O O . PRO A 1 126 ? 28.975 -5.758 -16.144 1.00 12.80 126 PRO A O 1
ATOM 1018 N N . LEU A 1 127 ? 28.568 -6.548 -14.056 1.00 14.24 127 LEU A N 1
ATOM 1019 C CA . LEU A 1 127 ? 28.759 -7.912 -14.495 1.00 11.88 127 LEU A CA 1
ATOM 1020 C C . LEU A 1 127 ? 27.625 -8.349 -15.413 1.00 12.21 127 LEU A C 1
ATOM 1021 O O . LEU A 1 127 ? 27.876 -9.004 -16.427 1.00 15.77 127 LEU A O 1
ATOM 1026 N N . ARG A 1 128 ? 26.386 -7.999 -15.064 1.00 9.77 128 ARG A N 1
ATOM 1027 C CA . ARG A 1 128 ? 25.246 -8.299 -15.923 1.00 13.93 128 ARG A CA 1
ATOM 1028 C C . ARG A 1 128 ? 25.446 -7.710 -17.345 1.00 14.45 128 ARG A C 1
ATOM 1029 O O . ARG A 1 128 ? 25.216 -8.377 -18.391 1.00 13.12 128 ARG A O 1
ATOM 1037 N N . ALA A 1 129 ? 25.875 -6.465 -17.404 1.00 13.04 129 ALA A N 1
ATOM 1038 C CA . ALA A 1 129 ? 26.046 -5.870 -18.750 1.00 16.47 129 ALA A CA 1
ATOM 1039 C C . ALA A 1 129 ? 27.087 -6.630 -19.590 1.00 14.99 129 ALA A C 1
ATOM 1040 O O . ALA A 1 129 ? 26.920 -6.854 -20.816 1.00 15.78 129 ALA A O 1
ATOM 1042 N N . ALA A 1 130 ? 28.185 -7.012 -18.935 1.00 14.88 130 ALA A N 1
ATOM 1043 C CA . ALA A 1 130 ? 29.259 -7.742 -19.605 1.00 15.26 130 ALA A CA 1
ATOM 1044 C C . ALA A 1 130 ? 28.818 -9.141 -19.991 1.00 17.63 130 ALA A C 1
ATOM 1045 O O . ALA A 1 130 ? 29.179 -9.649 -21.054 1.00 15.32 130 ALA A O 1
ATOM 1047 N N . LEU A 1 131 ? 28.057 -9.791 -19.115 1.00 11.55 131 LEU A N 1
ATOM 1048 C CA . LEU A 1 131 ? 27.607 -11.151 -19.464 1.00 11.68 131 LEU A CA 1
ATOM 1049 C C . LEU A 1 131 ? 26.567 -11.129 -20.594 1.00 10.90 131 LEU A C 1
ATOM 1050 O O . LEU A 1 131 ? 26.554 -12.013 -21.451 1.00 13.24 131 LEU A O 1
ATOM 1055 N N . ARG A 1 132 ? 25.696 -10.110 -20.620 1.00 12.63 132 ARG A N 1
ATOM 1056 C CA . ARG A 1 132 ? 24.769 -9.964 -21.744 1.00 17.06 132 ARG A CA 1
ATOM 1057 C C . ARG A 1 132 ? 25.532 -9.706 -23.045 1.00 15.64 132 ARG A C 1
ATOM 1058 O O . ARG A 1 132 ? 25.191 -10.300 -24.093 1.00 16.81 132 ARG A O 1
ATOM 1066 N N . ASP A 1 133 ? 26.535 -8.828 -22.992 1.00 15.09 133 ASP A N 1
ATOM 1067 C CA . ASP A 1 133 ? 27.348 -8.555 -24.182 1.00 19.20 133 ASP A CA 1
ATOM 1068 C C . ASP A 1 133 ? 27.964 -9.841 -24.712 1.00 25.23 133 ASP A C 1
ATOM 1069 O O . ASP A 1 133 ? 28.053 -10.031 -25.930 1.00 20.84 133 ASP A O 1
ATOM 1074 N N . ALA A 1 134 ? 28.397 -10.716 -23.797 1.00 15.62 134 ALA A N 1
ATOM 1075 C CA . ALA A 1 134 ? 29.051 -11.961 -24.179 1.00 15.85 134 ALA A CA 1
ATOM 1076 C C . ALA A 1 134 ? 28.064 -13.046 -24.574 1.00 18.17 134 ALA A C 1
ATOM 1077 O O . ALA A 1 134 ? 28.482 -14.112 -25.046 1.00 18.09 134 ALA A O 1
ATOM 1079 N N . GLY A 1 135 ? 26.772 -12.815 -24.353 1.00 15.53 135 GLY A N 1
ATOM 1080 C CA . GLY A 1 135 ? 25.771 -13.818 -24.707 1.00 16.18 135 GLY A CA 1
ATOM 1081 C C . GLY A 1 135 ? 25.550 -14.875 -23.627 1.00 12.28 135 GLY A C 1
ATOM 1082 O O . GLY A 1 135 ? 24.689 -15.781 -23.763 1.00 16.04 135 GLY A O 1
ATOM 1083 N N . VAL A 1 136 ? 26.295 -14.745 -22.540 1.00 12.08 136 VAL A N 1
ATOM 1084 C CA . VAL A 1 136 ? 26.110 -15.614 -21.364 1.00 10.29 136 VAL A CA 1
ATOM 1085 C C . VAL A 1 136 ? 24.750 -15.446 -20.704 1.00 12.94 136 VAL A C 1
ATOM 1086 O O . VAL A 1 136 ? 24.134 -16.457 -20.297 1.00 15.50 136 VAL A O 1
ATOM 1090 N N . LEU A 1 137 ? 24.273 -14.202 -20.623 1.00 10.08 137 LEU A N 1
ATOM 1091 C CA . LEU A 1 137 ? 22.935 -13.885 -20.135 1.00 12.77 137 LEU A CA 1
ATOM 1092 C C . LEU A 1 137 ? 22.100 -13.512 -21.344 1.00 17.03 137 LEU A C 1
ATOM 1093 O O . LEU A 1 137 ? 22.632 -12.921 -22.275 1.00 15.30 137 LEU A O 1
ATOM 1098 N N . ALA A 1 138 ? 20.810 -13.826 -21.321 1.00 14.89 138 ALA A N 1
ATOM 1099 C CA . ALA A 1 138 ? 19.926 -13.362 -22.388 1.00 18.08 138 ALA A CA 1
ATOM 1100 C C . ALA A 1 138 ? 19.680 -11.864 -22.217 1.00 15.53 138 ALA A C 1
ATOM 1101 O O . ALA A 1 138 ? 19.835 -11.306 -21.122 1.00 14.07 138 ALA A O 1
ATOM 1103 N N . ASN A 1 139 ? 19.239 -11.222 -23.292 1.00 17.11 139 ASN A N 1
ATOM 1104 C CA . ASN A 1 139 ? 18.968 -9.787 -23.253 1.00 18.00 139 ASN A CA 1
ATOM 1105 C C . ASN A 1 139 ? 17.750 -9.438 -22.448 1.00 22.22 139 ASN A C 1
ATOM 1106 O O . ASN A 1 139 ? 17.620 -8.318 -21.983 1.00 19.37 139 ASN A O 1
ATOM 1111 N N . TYR A 1 140 ? 16.867 -10.419 -22.270 1.00 20.71 140 TYR A N 1
ATOM 1112 C CA . TYR A 1 140 ? 15.668 -10.270 -21.466 1.00 17.15 140 TYR A CA 1
ATOM 1113 C C . TYR A 1 140 ? 15.615 -11.385 -20.438 1.00 24.09 140 TYR A C 1
ATOM 1114 O O . TYR A 1 140 ? 15.838 -12.560 -20.774 1.00 26.65 140 TYR A O 1
ATOM 1123 N N . GLU A 1 141 ? 15.282 -11.041 -19.205 1.00 19.56 141 GLU A N 1
ATOM 1124 C CA . GLU A 1 141 ? 15.194 -12.056 -18.162 1.00 21.31 141 GLU A CA 1
ATOM 1125 C C . GLU A 1 141 ? 14.002 -12.935 -18.312 1.00 30.18 141 GLU A C 1
ATOM 1126 O O . GLU A 1 141 ? 12.949 -12.515 -18.801 1.00 24.53 141 GLU A O 1
ATOM 1132 N N . THR A 1 142 ? 14.173 -14.180 -17.890 1.00 24.27 142 THR A N 1
ATOM 1133 C CA . THR A 1 142 ? 13.081 -15.121 -17.986 1.00 23.33 142 THR A CA 1
ATOM 1134 C C . THR A 1 142 ? 13.340 -16.262 -17.055 1.00 23.68 142 THR A C 1
ATOM 1135 O O . THR A 1 142 ? 14.469 -16.780 -16.958 1.00 19.11 142 THR A O 1
ATOM 1139 N N . PRO A 1 143 ? 12.288 -16.646 -16.339 1.00 28.76 143 PRO A N 1
ATOM 1140 C CA . PRO A 1 143 ? 12.391 -17.673 -15.324 1.00 22.41 143 PRO A CA 1
ATOM 1141 C C . PRO A 1 143 ? 12.666 -18.997 -15.936 1.00 24.05 143 PRO A C 1
ATOM 1142 O O . PRO A 1 143 ? 13.116 -19.833 -15.196 1.00 25.38 143 PRO A O 1
ATOM 1146 N N . LYS A 1 144 ? 12.438 -19.205 -17.234 1.00 21.60 144 LYS A N 1
ATOM 1147 C CA . LYS A 1 144 ? 12.605 -20.553 -17.741 1.00 22.63 144 LYS A CA 1
ATOM 1148 C C . LYS A 1 144 ? 14.098 -20.916 -17.974 1.00 25.43 144 LYS A C 1
ATOM 1149 O O . LYS A 1 144 ? 14.496 -22.082 -17.819 1.00 32.39 144 LYS A O 1
ATOM 1155 N N . ARG A 1 145 ? 14.927 -19.929 -18.262 1.00 14.77 145 ARG A N 1
ATOM 1156 C CA . ARG A 1 145 ? 16.333 -20.189 -18.616 1.00 15.08 145 ARG A CA 1
ATOM 1157 C C . ARG A 1 145 ? 17.149 -20.425 -17.342 1.00 14.16 145 ARG A C 1
ATOM 1158 O O . ARG A 1 145 ? 16.670 -20.133 -16.254 1.00 14.77 145 ARG A O 1
ATOM 1166 N N . PRO A 1 146 ? 18.389 -20.943 -17.471 1.00 14.04 146 PRO A N 1
ATOM 1167 C CA . PRO A 1 146 ? 19.133 -21.223 -16.234 1.00 11.16 146 PRO A CA 1
ATOM 1168 C C . PRO A 1 146 ? 19.506 -19.927 -15.508 1.00 10.76 146 PRO A C 1
ATOM 1169 O O . PRO A 1 146 ? 19.697 -18.867 -16.122 1.00 10.72 146 PRO A O 1
ATOM 1173 N N . VAL A 1 147 ? 19.667 -20.044 -14.199 1.00 13.83 147 VAL A N 1
ATOM 1174 C CA . VAL A 1 147 ? 20.124 -18.945 -13.374 1.00 9.75 147 VAL A CA 1
ATOM 1175 C C . VAL A 1 147 ? 21.652 -18.995 -13.331 1.00 10.69 147 VAL A C 1
ATOM 1176 O O . VAL A 1 147 ? 22.218 -20.054 -13.038 1.00 11.75 147 VAL A O 1
ATOM 1180 N N . VAL A 1 148 ? 22.314 -17.879 -13.605 1.00 10.48 148 VAL A N 1
ATOM 1181 C CA . VAL A 1 148 ? 23.781 -17.829 -13.573 1.00 7.94 148 VAL A CA 1
ATOM 1182 C C . VAL A 1 148 ? 24.209 -17.355 -12.192 1.00 9.46 148 VAL A C 1
ATOM 1183 O O . VAL A 1 148 ? 23.693 -16.345 -11.684 1.00 10.57 148 VAL A O 1
ATOM 1187 N N . HIS A 1 149 ? 25.104 -18.117 -11.559 1.00 8.99 149 HIS A N 1
ATOM 1188 C CA . HIS A 1 149 ? 25.578 -17.753 -10.220 1.00 9.76 149 HIS A CA 1
ATOM 1189 C C . HIS A 1 149 ? 27.070 -17.424 -10.274 1.00 9.08 149 HIS A C 1
ATOM 1190 O O . HIS A 1 149 ? 27.849 -18.136 -10.883 1.00 11.60 149 HIS A O 1
ATOM 1197 N N . VAL A 1 150 ? 27.457 -16.361 -9.594 1.00 10.28 150 VAL A N 1
ATOM 1198 C CA . VAL A 1 150 ? 28.882 -16.076 -9.412 1.00 11.27 150 VAL A CA 1
ATOM 1199 C C . VAL A 1 150 ? 29.057 -15.958 -7.889 1.00 11.31 150 VAL A C 1
ATOM 1200 O O . VAL A 1 150 ? 28.424 -15.140 -7.285 1.00 11.76 150 VAL A O 1
ATOM 1204 N N . PHE A 1 151 ? 29.880 -16.818 -7.290 1.00 10.62 151 PHE A N 1
ATOM 1205 C CA . PHE A 1 151 ? 29.863 -17.040 -5.841 1.00 8.21 151 PHE A CA 1
ATOM 1206 C C . PHE A 1 151 ? 31.225 -16.639 -5.287 1.00 12.01 151 PHE A C 1
ATOM 1207 O O . PHE A 1 151 ? 32.197 -17.309 -5.553 1.00 13.99 151 PHE A O 1
ATOM 1215 N N . PHE A 1 152 ? 31.266 -15.534 -4.549 1.00 10.39 152 PHE A N 1
ATOM 1216 C CA . PHE A 1 152 ? 32.490 -15.000 -4.016 1.00 12.90 152 PHE A CA 1
ATOM 1217 C C . PHE A 1 152 ? 32.755 -15.612 -2.668 1.00 14.94 152 PHE A C 1
ATOM 1218 O O . PHE A 1 152 ? 31.907 -15.526 -1.761 1.00 14.69 152 PHE A O 1
ATOM 1226 N N . ILE A 1 153 ? 33.923 -16.244 -2.534 1.00 12.16 153 ILE A N 1
ATOM 1227 C CA . ILE A 1 153 ? 34.242 -16.871 -1.253 1.00 11.22 153 ILE A CA 1
ATOM 1228 C C . ILE A 1 153 ? 35.199 -16.034 -0.447 1.00 18.04 153 ILE A C 1
ATOM 1229 O O . ILE A 1 153 ? 35.440 -16.326 0.731 1.00 19.81 153 ILE A O 1
ATOM 1234 N N . ALA A 1 154 ? 35.737 -15.007 -1.088 1.00 19.54 154 ALA A N 1
ATOM 1235 C CA . ALA A 1 154 ? 36.631 -14.038 -0.433 1.00 27.36 154 ALA A CA 1
ATOM 1236 C C . ALA A 1 154 ? 36.863 -12.948 -1.470 1.00 21.46 154 ALA A C 1
ATOM 1237 O O . ALA A 1 154 ? 36.436 -13.099 -2.609 1.00 22.20 154 ALA A O 1
ATOM 1239 N N . PRO A 1 155 ? 37.488 -11.820 -1.104 1.00 28.89 155 PRO A N 1
ATOM 1240 C CA . PRO A 1 155 ? 37.614 -10.781 -2.140 1.00 27.01 155 PRO A CA 1
ATOM 1241 C C . PRO A 1 155 ? 38.478 -11.254 -3.278 1.00 30.97 155 PRO A C 1
ATOM 1242 O O . PRO A 1 155 ? 39.459 -11.947 -2.997 1.00 34.66 155 PRO A O 1
ATOM 1246 N N . GLY A 1 156 ? 38.125 -10.945 -4.529 1.00 22.22 156 GLY A N 1
ATOM 1247 C CA . GLY A 1 156 ? 38.872 -11.533 -5.633 1.00 31.54 156 GLY A CA 1
ATOM 1248 C C . GLY A 1 156 ? 38.997 -13.064 -5.755 1.00 26.85 156 GLY A C 1
ATOM 1249 O O . GLY A 1 156 ? 39.874 -13.563 -6.465 1.00 25.03 156 GLY A O 1
ATOM 1257 N N . CYS A 1 158 ? 36.299 -16.363 -6.645 1.00 13.22 158 CYS A N 1
ATOM 1258 C CA . CYS A 1 158 ? 34.908 -16.765 -6.875 1.00 13.23 158 CYS A CA 1
ATOM 1259 C C . CYS A 1 158 ? 34.816 -18.026 -7.736 1.00 13.80 158 CYS A C 1
ATOM 1260 O O . CYS A 1 158 ? 35.738 -18.376 -8.506 1.00 14.96 158 CYS A O 1
ATOM 1263 N N . TYR A 1 159 ? 33.683 -18.712 -7.604 1.00 12.05 159 TYR A N 1
ATOM 1264 C CA . TYR A 1 159 ? 33.297 -19.741 -8.533 1.00 11.88 159 TYR A CA 1
ATOM 1265 C C . TYR A 1 159 ? 32.233 -19.188 -9.457 1.00 10.94 159 TYR A C 1
ATOM 1266 O O . TYR A 1 159 ? 31.578 -18.205 -9.107 1.00 11.97 159 TYR A O 1
ATOM 1275 N N . THR A 1 160 ? 32.065 -19.808 -10.634 1.00 11.75 160 THR A N 1
ATOM 1276 C CA . THR A 1 160 ? 31.048 -19.376 -11.610 1.00 9.78 160 THR A CA 1
ATOM 1277 C C . THR A 1 160 ? 30.305 -20.594 -12.109 1.00 8.85 160 THR A C 1
ATOM 1278 O O . THR A 1 160 ? 30.914 -21.667 -12.287 1.00 13.02 160 THR A O 1
ATOM 1282 N N . GLY A 1 161 ? 28.994 -20.472 -12.319 1.00 6.09 161 GLY A N 1
ATOM 1283 C CA . GLY A 1 161 ? 28.234 -21.585 -12.825 1.00 7.51 161 GLY A CA 1
ATOM 1284 C C . GLY A 1 161 ? 26.754 -21.231 -12.910 1.00 11.94 161 GLY A C 1
ATOM 1285 O O . GLY A 1 161 ? 26.385 -20.087 -13.188 1.00 11.12 161 GLY A O 1
ATOM 1286 N N . TYR A 1 162 ? 25.908 -22.216 -12.682 1.00 7.85 162 TYR A N 1
ATOM 1287 C CA . TYR A 1 162 ? 24.470 -22.026 -12.963 1.00 8.76 162 TYR A CA 1
ATOM 1288 C C . TYR A 1 162 ? 23.653 -23.069 -12.241 1.00 8.36 162 TYR A C 1
ATOM 1289 O O . TYR A 1 162 ? 24.184 -24.086 -11.791 1.00 9.26 162 TYR A O 1
ATOM 1298 N N . SER A 1 163 ? 22.363 -22.833 -12.124 1.00 8.59 163 SER A N 1
ATOM 1299 C CA . SER A 1 163 ? 21.444 -23.847 -11.647 1.00 11.08 163 SER A CA 1
ATOM 1300 C C . SER A 1 163 ? 20.216 -23.780 -12.558 1.00 9.87 163 SER A C 1
ATOM 1301 O O . SER A 1 163 ? 20.029 -22.812 -13.343 1.00 10.09 163 SER A O 1
ATOM 1304 N N . TYR A 1 164 ? 19.401 -24.815 -12.503 1.00 10.33 164 TYR A N 1
ATOM 1305 C CA . TYR A 1 164 ? 18.137 -24.829 -13.259 1.00 11.34 164 TYR A CA 1
ATOM 1306 C C . TYR A 1 164 ? 17.019 -24.322 -12.394 1.00 13.11 164 TYR A C 1
ATOM 1307 O O . TYR A 1 164 ? 16.846 -24.778 -11.257 1.00 10.67 164 TYR A O 1
ATOM 1316 N N . SER A 1 165 ? 16.229 -23.394 -12.947 1.00 12.83 165 SER A N 1
ATOM 1317 C CA . SER A 1 165 ? 15.205 -22.714 -12.179 1.00 13.83 165 SER A CA 1
ATOM 1318 C C . SER A 1 165 ? 14.005 -23.614 -11.822 1.00 13.72 165 SER A C 1
ATOM 1319 O O . SER A 1 165 ? 13.218 -23.268 -10.978 1.00 17.91 165 SER A O 1
ATOM 1322 N N . ASN A 1 166 ? 13.870 -24.777 -12.445 1.00 15.42 166 ASN A N 1
ATOM 1323 C CA . ASN A 1 166 ? 12.887 -25.759 -11.972 1.00 16.85 166 ASN A CA 1
ATOM 1324 C C . ASN A 1 166 ? 13.479 -26.797 -11.023 1.00 15.34 166 ASN A C 1
ATOM 1325 O O . ASN A 1 166 ? 12.832 -27.786 -10.710 1.00 14.24 166 ASN A O 1
ATOM 1330 N N . ASN A 1 167 ? 14.685 -26.549 -10.519 1.00 11.73 167 ASN A N 1
ATOM 1331 C CA . ASN A 1 167 ? 15.279 -27.483 -9.568 1.00 14.20 167 ASN A CA 1
ATOM 1332 C C . ASN A 1 167 ? 16.310 -26.770 -8.714 1.00 11.77 167 ASN A C 1
ATOM 1333 O O . ASN A 1 167 ? 17.479 -27.165 -8.701 1.00 9.86 167 ASN A O 1
ATOM 1338 N N . ASN A 1 168 ? 15.873 -25.715 -8.018 1.00 10.95 168 ASN A N 1
ATOM 1339 C CA . ASN A 1 168 ? 16.753 -24.871 -7.237 1.00 10.27 168 ASN A CA 1
ATOM 1340 C C . ASN A 1 168 ? 15.909 -24.051 -6.276 1.00 12.22 168 ASN A C 1
ATOM 1341 O O . ASN A 1 168 ? 14.663 -24.216 -6.203 1.00 10.20 168 ASN A O 1
ATOM 1346 N N . SER A 1 169 ? 16.584 -23.194 -5.522 1.00 11.45 169 SER A N 1
ATOM 1347 C CA . SER A 1 169 ? 15.868 -22.182 -4.734 1.00 9.40 169 SER A CA 1
ATOM 1348 C C . SER A 1 169 ? 15.614 -20.955 -5.610 1.00 9.05 169 SER A C 1
ATOM 1349 O O . SER A 1 169 ? 16.520 -20.454 -6.282 1.00 9.42 169 SER A O 1
ATOM 1352 N N . PRO A 1 170 ? 14.404 -20.412 -5.520 1.00 10.57 170 PRO A N 1
ATOM 1353 C CA . PRO A 1 170 ? 14.160 -19.190 -6.300 1.00 15.88 170 PRO A CA 1
ATOM 1354 C C . PRO A 1 170 ? 14.630 -17.934 -5.536 1.00 16.18 170 PRO A C 1
ATOM 1355 O O . PRO A 1 170 ? 14.501 -16.842 -6.072 1.00 15.14 170 PRO A O 1
ATOM 1359 N N . PHE A 1 171 ? 15.242 -18.088 -4.364 1.00 13.42 171 PHE A N 1
ATOM 1360 C CA . PHE A 1 171 ? 15.601 -16.937 -3.546 1.00 13.44 171 PHE A CA 1
ATOM 1361 C C . PHE A 1 171 ? 17.098 -16.656 -3.551 1.00 15.15 171 PHE A C 1
ATOM 1362 O O . PHE A 1 171 ? 17.902 -17.570 -3.521 1.00 11.44 171 PHE A O 1
ATOM 1370 N N . TYR A 1 172 ? 17.456 -15.375 -3.575 1.00 13.36 172 TYR A N 1
ATOM 1371 C CA . TYR A 1 172 ? 18.852 -14.963 -3.433 1.00 14.28 172 TYR A CA 1
ATOM 1372 C C . TYR A 1 172 ? 19.484 -15.575 -2.191 1.00 1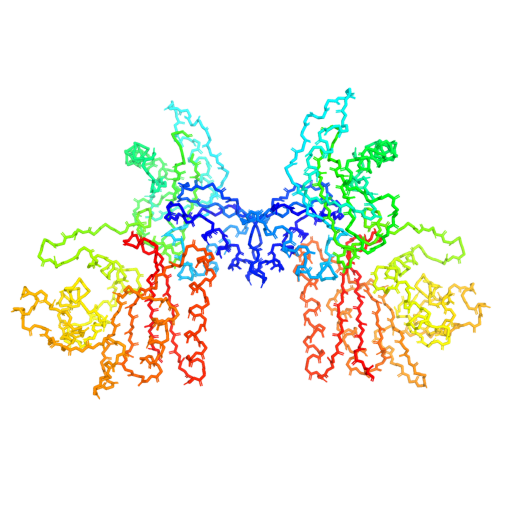3.46 172 TYR A C 1
ATOM 1373 O O . TYR A 1 172 ? 18.929 -15.452 -1.087 1.00 12.52 172 TYR A O 1
ATOM 1382 N N . MET A 1 173 ? 20.640 -16.234 -2.359 1.00 12.97 173 MET A N 1
ATOM 1383 C CA . MET A 1 173 ? 21.268 -17.006 -1.268 1.00 12.44 173 MET A CA 1
ATOM 1384 C C . MET A 1 173 ? 20.392 -18.071 -0.641 1.00 10.61 173 MET A C 1
ATOM 1385 O O . MET A 1 173 ? 20.713 -18.603 0.421 1.00 12.21 173 MET A O 1
ATOM 1390 N N . GLY A 1 174 ? 19.315 -18.417 -1.312 1.00 13.22 174 GLY A N 1
ATOM 1391 C CA . GLY A 1 174 ? 18.339 -19.342 -0.759 1.00 12.12 174 GLY A CA 1
ATOM 1392 C C . GLY A 1 174 ? 17.632 -18.773 0.472 1.00 17.36 174 GLY A C 1
ATOM 1393 O O . GLY A 1 174 ? 17.126 -19.538 1.296 1.00 16.03 174 GLY A O 1
ATOM 1394 N N . ILE A 1 175 ? 17.586 -17.445 0.589 1.00 14.25 175 ILE A N 1
ATOM 1395 C CA . ILE A 1 175 ? 16.984 -16.802 1.779 1.00 16.29 175 ILE A CA 1
ATOM 1396 C C . ILE A 1 175 ? 15.830 -15.895 1.370 1.00 17.12 175 ILE A C 1
ATOM 1397 O O . ILE A 1 175 ? 16.054 -14.877 0.773 1.00 15.40 175 ILE A O 1
ATOM 1402 N N . PRO A 1 176 ? 14.594 -16.303 1.637 1.00 18.02 176 PRO A N 1
ATOM 1403 C CA . PRO A 1 176 ? 13.438 -15.452 1.339 1.00 19.57 176 PRO A CA 1
ATOM 1404 C C . PRO A 1 176 ? 13.508 -14.286 2.295 1.00 17.73 176 PRO A C 1
ATOM 1405 O O . PRO A 1 176 ? 13.734 -14.546 3.478 1.00 21.77 176 PRO A O 1
ATOM 1409 N N . ARG A 1 177 ? 13.330 -13.047 1.833 1.00 17.62 177 ARG A N 1
ATOM 1410 C CA . ARG A 1 177 ? 13.498 -11.914 2.736 1.00 24.92 177 ARG A CA 1
ATOM 1411 C C . ARG A 1 177 ? 12.137 -11.502 3.252 1.00 20.07 177 ARG A C 1
ATOM 1412 O O . ARG A 1 177 ? 11.283 -11.076 2.492 1.00 18.51 177 ARG A O 1
ATOM 1420 N N . LEU A 1 178 ? 11.941 -11.663 4.551 1.00 19.02 178 LEU A N 1
ATOM 1421 C CA . LEU A 1 178 ? 10.629 -11.445 5.161 1.00 17.06 178 LEU A CA 1
ATOM 1422 C C . LEU A 1 178 ? 10.758 -10.335 6.227 1.00 23.11 178 LEU A C 1
ATOM 1423 O O . LEU A 1 178 ? 11.806 -10.174 6.838 1.00 25.31 178 LEU A O 1
ATOM 1428 N N . LYS A 1 179 ? 9.699 -9.566 6.428 1.00 19.86 179 LYS A N 1
ATOM 1429 C CA . LYS A 1 179 ? 9.668 -8.592 7.523 1.00 22.10 179 LYS A CA 1
ATOM 1430 C C . LYS A 1 179 ? 8.755 -9.042 8.666 1.00 19.14 179 LYS A C 1
ATOM 1431 O O . LYS A 1 179 ? 7.636 -9.471 8.412 1.00 19.18 179 LYS A O 1
ATOM 1437 N N . PHE A 1 180 ? 9.212 -8.915 9.905 1.00 17.93 180 PHE A N 1
ATOM 1438 C CA . PHE A 1 180 ? 8.370 -9.247 11.065 1.00 17.38 180 PHE A CA 1
ATOM 1439 C C . PHE A 1 180 ? 7.238 -8.234 11.166 1.00 24.26 180 PHE A C 1
ATOM 1440 O O . PHE A 1 180 ? 7.509 -7.043 11.202 1.00 20.35 180 PHE A O 1
ATOM 1448 N N . PRO A 1 181 ? 5.964 -8.694 11.203 1.00 18.42 181 PRO A N 1
ATOM 1449 C CA . PRO A 1 181 ? 4.881 -7.721 11.406 1.00 24.19 181 PRO A CA 1
ATOM 1450 C C . PRO A 1 181 ? 4.727 -7.386 12.890 1.00 25.44 181 PRO A C 1
ATOM 1451 O O . PRO A 1 181 ? 4.636 -8.311 13.708 1.00 22.44 181 PRO A O 1
ATOM 1455 N N . ALA A 1 182 ? 4.710 -6.096 13.243 1.00 19.66 182 ALA A N 1
ATOM 1456 C CA . ALA A 1 182 ? 4.657 -5.716 14.658 1.00 27.80 182 ALA A CA 1
ATOM 1457 C C . ALA A 1 182 ? 3.438 -6.296 15.398 1.00 26.15 182 ALA A C 1
ATOM 1458 O O . ALA A 1 182 ? 3.469 -6.481 16.620 1.00 27.17 182 ALA A O 1
ATOM 1460 N N . ASP A 1 183 ? 2.366 -6.581 14.668 1.00 23.48 183 ASP A N 1
ATOM 1461 C CA . ASP A 1 183 ? 1.173 -7.133 15.321 1.00 26.51 183 ASP A CA 1
ATOM 1462 C C . ASP A 1 183 ? 1.139 -8.649 15.556 1.00 28.34 183 ASP A C 1
ATOM 1463 O O . ASP A 1 183 ? 0.185 -9.163 16.148 1.00 25.04 183 ASP A O 1
ATOM 1468 N N . ALA A 1 184 ? 2.169 -9.375 15.138 1.00 18.70 184 ALA A N 1
ATOM 1469 C CA . ALA A 1 184 ? 2.170 -10.810 15.405 1.00 19.55 184 ALA A CA 1
ATOM 1470 C C . ALA A 1 184 ? 2.642 -11.012 16.841 1.00 23.12 184 ALA A C 1
ATOM 1471 O O . ALA A 1 184 ? 3.448 -10.243 17.334 1.00 21.43 184 ALA A O 1
ATOM 1473 N N . PRO A 1 185 ? 2.149 -12.052 17.521 1.00 22.76 185 PRO A N 1
ATOM 1474 C CA . PRO A 1 185 ? 2.551 -12.249 18.918 1.00 20.55 185 PRO A CA 1
ATOM 1475 C C . PRO A 1 185 ? 3.868 -12.990 19.144 1.00 19.98 185 PRO A C 1
ATOM 1476 O O . PRO A 1 185 ? 4.276 -13.114 20.290 1.00 20.93 185 PRO A O 1
ATOM 1480 N N . SER A 1 186 ? 4.529 -13.477 18.095 1.00 19.21 186 SER A N 1
ATOM 1481 C CA . SER A 1 186 ? 5.820 -14.137 18.275 1.00 18.08 186 SER A CA 1
ATOM 1482 C C . SER A 1 186 ? 6.634 -14.068 17.002 1.00 19.90 186 SER A C 1
ATOM 1483 O O . SER A 1 186 ? 6.071 -14.122 15.919 1.00 15.01 186 SER A O 1
ATOM 1486 N N . ARG A 1 187 ? 7.940 -13.919 17.115 1.00 19.12 187 ARG A N 1
ATOM 1487 C CA A ARG A 1 187 ? 8.795 -13.947 15.918 0.50 20.73 187 ARG A CA 1
ATOM 1488 C CA B ARG A 1 187 ? 8.780 -13.989 15.934 0.50 20.73 187 ARG A CA 1
ATOM 1489 C C . ARG A 1 187 ? 8.817 -15.361 15.269 1.00 16.04 187 ARG A C 1
ATOM 1490 O O . ARG A 1 187 ? 9.302 -15.487 14.182 1.00 12.31 187 ARG A O 1
ATOM 1505 N N . SER A 1 188 ? 8.324 -16.361 15.978 1.00 16.34 188 SER A N 1
ATOM 1506 C CA . SER A 1 188 ? 8.266 -17.720 15.402 1.00 14.76 188 SER A CA 1
ATOM 1507 C C . SER A 1 188 ? 7.413 -17.703 14.143 1.00 14.34 188 SER A C 1
ATOM 1508 O O . SER A 1 188 ? 7.531 -18.581 13.310 1.00 14.43 188 SER A O 1
ATOM 1511 N N . THR A 1 189 ? 6.514 -16.724 14.037 1.00 14.49 189 THR A N 1
ATOM 1512 C CA . THR A 1 189 ? 5.696 -16.521 12.845 1.00 12.69 189 THR A CA 1
ATOM 1513 C C . THR A 1 189 ? 6.517 -16.548 11.548 1.00 14.33 189 THR A C 1
ATOM 1514 O O . THR A 1 189 ? 6.049 -16.991 10.505 1.00 11.67 189 THR A O 1
ATOM 1518 N N . LEU A 1 190 ? 7.739 -16.039 11.588 1.00 13.89 190 LEU A N 1
ATOM 1519 C CA . LEU A 1 190 ? 8.543 -15.983 10.368 1.00 11.30 190 LEU A CA 1
ATOM 1520 C C . LEU A 1 190 ? 8.913 -17.382 9.863 1.00 12.13 190 LEU A C 1
ATOM 1521 O O . LEU A 1 190 ? 9.078 -17.588 8.656 1.00 13.27 190 LEU A O 1
ATOM 1526 N N . LYS A 1 191 ? 9.074 -18.352 10.770 1.00 10.68 191 LYS A N 1
ATOM 1527 C CA . LYS A 1 191 ? 9.352 -19.720 10.344 1.00 11.50 191 LYS A CA 1
ATOM 1528 C C . LYS A 1 191 ? 8.272 -20.307 9.490 1.00 10.48 191 LYS A C 1
ATOM 1529 O O . LYS A 1 191 ? 8.545 -20.914 8.407 1.00 9.54 191 LYS A O 1
ATOM 1535 N N . LEU A 1 192 ? 7.030 -20.141 9.948 1.00 13.13 192 LEU A N 1
ATOM 1536 C CA . LEU A 1 192 ? 5.947 -20.704 9.151 1.00 10.87 192 LEU A CA 1
ATOM 1537 C C . LEU A 1 192 ? 5.774 -19.923 7.855 1.00 11.72 192 LEU A C 1
ATOM 1538 O O . LEU A 1 192 ? 5.488 -20.511 6.804 1.00 10.45 192 LEU A O 1
ATOM 1543 N N . GLU A 1 193 ? 5.873 -18.594 7.912 1.00 11.68 193 GLU A N 1
ATOM 1544 C CA . GLU A 1 193 ? 5.796 -17.838 6.647 1.00 14.43 193 GLU A CA 1
ATOM 1545 C C . GLU A 1 193 ? 6.900 -18.311 5.659 1.00 15.12 193 GLU A C 1
ATOM 1546 O O . GLU A 1 193 ? 6.657 -18.547 4.482 1.00 12.82 193 GLU A O 1
ATOM 1552 N N . GLU A 1 194 ? 8.123 -18.410 6.160 1.00 13.57 194 GLU A N 1
ATOM 1553 C CA . GLU A 1 194 ? 9.211 -18.903 5.307 1.00 13.55 194 GLU A CA 1
ATOM 1554 C C . GLU A 1 194 ? 8.861 -20.292 4.758 1.00 11.73 194 GLU A C 1
ATOM 1555 O O . GLU A 1 194 ? 9.117 -20.582 3.576 1.00 13.06 194 GLU A O 1
ATOM 1561 N N . ALA A 1 195 ? 8.288 -21.164 5.602 1.00 10.87 195 ALA A N 1
ATOM 1562 C CA . ALA A 1 195 ? 7.893 -22.500 5.136 1.00 12.45 195 ALA A CA 1
ATOM 1563 C C . ALA A 1 195 ? 6.923 -22.416 3.962 1.00 14.52 195 ALA A C 1
ATOM 1564 O O . ALA A 1 195 ? 7.062 -23.128 2.961 1.00 12.84 195 ALA A O 1
ATOM 1566 N N . PHE A 1 196 ? 5.918 -21.540 4.066 1.00 13.01 196 PHE A N 1
ATOM 1567 C CA . PHE A 1 196 ? 4.948 -21.433 2.984 1.00 10.40 196 PHE A CA 1
ATOM 1568 C C . PHE A 1 196 ? 5.663 -21.038 1.683 1.00 13.30 196 PHE A C 1
ATOM 1569 O O . PHE A 1 196 ? 5.341 -21.537 0.589 1.00 14.23 196 PHE A O 1
ATOM 1577 N N . HIS A 1 197 ? 6.614 -20.114 1.796 1.00 12.88 197 HIS A N 1
ATOM 1578 C CA . HIS A 1 197 ? 7.382 -19.708 0.614 1.00 14.34 197 HIS A CA 1
ATOM 1579 C C . HIS A 1 197 ? 8.290 -20.789 0.029 1.00 16.86 197 HIS A C 1
ATOM 1580 O O . HIS A 1 197 ? 8.357 -20.975 -1.197 1.00 16.84 197 HIS A O 1
ATOM 1587 N N . VAL A 1 198 ? 8.985 -21.492 0.906 1.00 14.39 198 VAL A N 1
ATOM 1588 C CA . VAL A 1 198 ? 9.925 -22.536 0.470 1.00 13.80 198 VAL A CA 1
ATOM 1589 C C . VAL A 1 198 ? 9.192 -23.790 -0.053 1.00 16.85 198 VAL A C 1
ATOM 1590 O O . VAL A 1 198 ? 9.579 -24.363 -1.087 1.00 16.79 198 VAL A O 1
ATOM 1594 N N . PHE A 1 199 ? 8.104 -24.194 0.605 1.00 12.18 199 PHE A N 1
ATOM 1595 C CA . PHE A 1 199 ? 7.441 -25.449 0.241 1.00 11.09 199 PHE A CA 1
ATOM 1596 C C . PHE A 1 199 ? 6.251 -25.382 -0.704 1.00 14.23 199 PHE A C 1
ATOM 1597 O O . PHE A 1 199 ? 5.945 -26.389 -1.346 1.00 15.29 199 PHE A O 1
ATOM 1605 N N . ILE A 1 200 ? 5.533 -24.256 -0.763 1.00 15.49 200 ILE A N 1
ATOM 1606 C CA . ILE A 1 200 ? 4.316 -24.211 -1.596 1.00 13.41 200 ILE A CA 1
ATOM 1607 C C . ILE A 1 200 ? 4.563 -23.207 -2.736 1.00 16.44 200 ILE A C 1
ATOM 1608 O O . ILE A 1 200 ? 4.810 -22.020 -2.473 1.00 17.78 200 ILE A O 1
ATOM 1613 N N . PRO A 1 201 ? 4.535 -23.680 -3.995 1.00 17.82 201 PRO A N 1
ATOM 1614 C CA . PRO A 1 201 ? 4.834 -22.823 -5.156 1.00 23.57 201 PRO A CA 1
ATOM 1615 C C . PRO A 1 201 ? 3.895 -21.627 -5.160 1.00 18.07 201 PRO A C 1
ATOM 1616 O O . PRO A 1 201 ? 2.700 -21.799 -4.852 1.00 17.79 201 PRO A O 1
ATOM 1620 N N . ALA A 1 202 ? 4.441 -20.436 -5.409 1.00 18.08 202 ALA A N 1
ATOM 1621 C CA . ALA A 1 202 ? 3.696 -19.201 -5.217 1.00 23.44 202 ALA A CA 1
ATOM 1622 C C . ALA A 1 202 ? 2.355 -19.188 -5.962 1.00 25.77 202 ALA A C 1
ATOM 1623 O O . ALA A 1 202 ? 1.353 -18.625 -5.479 1.00 24.60 202 ALA A O 1
ATOM 1625 N N . ASP A 1 203 ? 2.344 -19.811 -7.135 1.00 26.94 203 ASP A N 1
ATOM 1626 C CA . ASP A 1 203 ? 1.160 -19.808 -7.981 1.00 25.40 203 ASP A CA 1
ATOM 1627 C C . ASP A 1 203 ? 0.147 -20.856 -7.547 1.00 27.95 203 ASP A C 1
ATOM 1628 O O . ASP A 1 203 ? -0.930 -20.992 -8.128 1.00 26.35 203 ASP A O 1
ATOM 1633 N N . GLU A 1 204 ? 0.473 -21.594 -6.497 1.00 24.03 204 GLU A N 1
ATOM 1634 C CA . GLU A 1 204 ? -0.520 -22.512 -5.932 1.00 21.01 204 GLU A CA 1
ATOM 1635 C C . GLU A 1 204 ? -1.076 -22.045 -4.577 1.00 21.22 204 GLU A C 1
ATOM 1636 O O . GLU A 1 204 ? -1.895 -22.749 -3.994 1.00 20.18 204 GLU A O 1
ATOM 1642 N N . TRP A 1 205 ? -0.628 -20.896 -4.073 1.00 20.75 205 TRP A N 1
ATOM 1643 C CA . TRP A 1 205 ? -1.038 -20.470 -2.702 1.00 20.99 205 TRP A CA 1
ATOM 1644 C C . TRP A 1 205 ? -2.559 -20.324 -2.584 1.00 25.38 205 TRP A C 1
ATOM 1645 O O . TRP A 1 205 ? -3.181 -20.820 -1.640 1.00 18.06 205 TRP A O 1
ATOM 1656 N N . ASP A 1 206 ? -3.176 -19.680 -3.573 1.00 23.25 206 ASP A N 1
ATOM 1657 C CA . ASP A 1 206 ? -4.581 -19.386 -3.443 1.00 21.69 206 ASP A CA 1
ATOM 1658 C C . ASP A 1 206 ? -5.423 -20.667 -3.427 1.00 23.11 206 ASP A C 1
ATOM 1659 O O . ASP A 1 206 ? -6.495 -20.700 -2.859 1.00 23.81 206 ASP A O 1
ATOM 1664 N N . GLU A 1 207 ? -4.920 -21.737 -4.016 1.00 21.06 207 GLU A N 1
ATOM 1665 C CA . GLU A 1 207 ? -5.640 -22.983 -3.990 1.00 16.24 207 GLU A CA 1
ATOM 1666 C C . GLU A 1 207 ? -5.301 -23.805 -2.759 1.00 18.76 207 GLU A C 1
ATOM 1667 O O . GLU A 1 207 ? -6.172 -24.400 -2.139 1.00 17.73 207 GLU A O 1
ATOM 1673 N N . ARG A 1 208 ? -4.021 -23.909 -2.434 1.00 16.97 208 ARG A N 1
ATOM 1674 C CA . ARG A 1 208 ? -3.635 -24.807 -1.348 1.00 14.21 208 ARG A CA 1
ATOM 1675 C C . ARG A 1 208 ? -3.607 -24.166 0.053 1.00 11.84 208 ARG A C 1
ATOM 1676 O O . ARG A 1 208 ? -3.731 -24.893 1.046 1.00 14.05 208 ARG A O 1
ATOM 1684 N N . LEU A 1 209 ? -3.392 -22.853 0.123 1.00 12.63 209 LEU A N 1
ATOM 1685 C CA . LEU A 1 209 ? -3.470 -22.086 1.387 1.00 14.64 209 LEU A CA 1
ATOM 1686 C C . LEU A 1 209 ? -4.681 -21.150 1.311 1.00 13.93 209 LEU A C 1
ATOM 1687 O O . LEU A 1 209 ? -4.552 -19.924 1.304 1.00 13.84 209 LEU A O 1
ATOM 1692 N N . ALA A 1 210 ? -5.856 -21.750 1.278 1.00 13.48 210 ALA A N 1
ATOM 1693 C CA . ALA A 1 210 ? -7.022 -21.089 0.706 1.00 17.61 210 ALA A CA 1
ATOM 1694 C C . ALA A 1 210 ? -7.914 -20.455 1.740 1.00 17.74 210 ALA A C 1
ATOM 1695 O O . ALA A 1 210 ? -8.113 -21.010 2.808 1.00 13.70 210 ALA A O 1
ATOM 1697 N N . ASN A 1 211 ? -8.451 -19.294 1.382 1.00 17.22 211 ASN A N 1
ATOM 1698 C CA . ASN A 1 211 ? -9.523 -18.624 2.131 1.00 20.42 211 ASN A CA 1
ATOM 1699 C C . ASN A 1 211 ? -10.598 -19.628 2.495 1.00 20.50 211 ASN A C 1
ATOM 1700 O O . ASN A 1 211 ? -11.055 -20.378 1.634 1.00 17.80 211 ASN A O 1
ATOM 1705 N N . GLY A 1 212 ? -10.953 -19.723 3.778 1.00 17.98 212 GLY A N 1
ATOM 1706 C CA . GLY A 1 212 ? -12.044 -20.605 4.160 1.00 20.06 212 GLY A CA 1
ATOM 1707 C C . GLY A 1 212 ? -11.625 -21.998 4.599 1.00 17.66 212 GLY A C 1
ATOM 1708 O O . GLY A 1 212 ? -12.432 -22.763 5.084 1.00 12.23 212 GLY A O 1
ATOM 1709 N N . MET A 1 213 ? -10.356 -22.360 4.421 1.00 15.48 213 MET A N 1
ATOM 1710 C CA . MET A 1 213 ? -9.928 -23.674 4.869 1.00 15.46 213 MET A CA 1
ATOM 1711 C C . MET A 1 213 ? -9.930 -23.719 6.395 1.00 14.14 213 MET A C 1
ATOM 1712 O O . MET A 1 213 ? -9.685 -22.697 6.999 1.00 13.92 213 MET A O 1
ATOM 1717 N N . TRP A 1 214 ? -10.167 -24.908 6.980 1.00 11.17 214 TRP A N 1
ATOM 1718 C CA . TRP A 1 214 ? -9.962 -25.142 8.417 1.00 13.08 214 TRP A CA 1
ATOM 1719 C C . TRP A 1 214 ? -8.553 -25.640 8.683 1.00 13.37 214 TRP A C 1
ATOM 1720 O O . TRP A 1 214 ? -8.018 -26.449 7.918 1.00 12.11 214 TRP A O 1
ATOM 1731 N N . ALA A 1 215 ? -7.964 -25.127 9.755 1.00 11.97 215 ALA A N 1
ATOM 1732 C CA . ALA A 1 215 ? -6.630 -25.518 10.170 1.00 10.29 215 ALA A CA 1
ATOM 1733 C C . ALA A 1 215 ? -6.567 -25.709 11.681 1.00 13.04 215 ALA A C 1
ATOM 1734 O O . ALA A 1 215 ? -7.354 -25.119 12.424 1.00 11.76 215 ALA A O 1
ATOM 1736 N N . VAL A 1 216 ? -5.617 -26.521 12.129 1.00 8.98 216 VAL A N 1
ATOM 1737 C CA . VAL A 1 216 ? -5.434 -26.741 13.568 1.00 8.40 216 VAL A CA 1
ATOM 1738 C C . VAL A 1 216 ? -3.980 -26.394 13.865 1.00 12.25 216 VAL A C 1
ATOM 1739 O O . VAL A 1 216 ? -3.110 -26.802 13.110 1.00 9.53 216 VAL A O 1
ATOM 1743 N N . ASP A 1 217 ? -3.724 -25.634 14.938 1.00 11.02 217 ASP A N 1
ATOM 1744 C CA . ASP A 1 217 ? -2.353 -25.254 15.289 1.00 11.04 217 ASP A CA 1
ATOM 1745 C C . ASP A 1 217 ? -2.145 -25.878 16.683 1.00 13.56 217 ASP A C 1
ATOM 1746 O O . ASP A 1 217 ? -2.747 -25.443 17.647 1.00 12.11 217 ASP A O 1
ATOM 1751 N N . LEU A 1 218 ? -1.331 -26.925 16.735 1.00 12.23 218 LEU A N 1
ATOM 1752 C CA . LEU A 1 218 ? -1.054 -27.691 17.966 1.00 12.34 218 LEU A CA 1
ATOM 1753 C C . LEU A 1 218 ? 0.063 -27.083 18.786 1.00 16.20 218 LEU A C 1
ATOM 1754 O O . LEU A 1 218 ? 1.169 -26.909 18.288 1.00 13.25 218 LEU A O 1
ATOM 1759 N N . GLY A 1 219 ? -0.216 -26.789 20.055 1.00 15.85 219 GLY A N 1
ATOM 1760 C CA . GLY A 1 219 ? 0.779 -26.167 20.904 1.00 15.39 219 GLY A CA 1
ATOM 1761 C C . GLY A 1 219 ? 0.919 -24.716 20.492 1.00 19.36 219 GLY A C 1
ATOM 1762 O O . GLY A 1 219 ? 2.017 -24.193 20.429 1.00 15.91 219 GLY A O 1
ATOM 1763 N N . ALA A 1 220 ? -0.213 -24.060 20.256 1.00 14.15 220 ALA A N 1
ATOM 1764 C CA . ALA A 1 220 ? -0.255 -22.771 19.546 1.00 14.57 220 ALA A CA 1
ATOM 1765 C C . ALA A 1 220 ? 0.211 -21.532 20.282 1.00 18.83 220 ALA A C 1
ATOM 1766 O O . ALA A 1 220 ? 0.525 -20.546 19.646 1.00 18.01 220 ALA A O 1
ATOM 1775 N N . PRO A 1 222 ? 1.832 -18.380 22.097 1.00 25.02 222 PRO A N 1
ATOM 1776 C CA . PRO A 1 222 ? 0.756 -17.389 22.129 1.00 20.25 222 PRO A CA 1
ATOM 1777 C C . PRO A 1 222 ? 0.180 -17.076 20.756 1.00 16.56 222 PRO A C 1
ATOM 1778 O O . PRO A 1 222 ? -0.769 -16.292 20.672 1.00 15.70 222 PRO A O 1
ATOM 1782 N N . GLY A 1 223 ? 0.777 -17.605 19.686 1.00 16.48 223 GLY A N 1
ATOM 1783 C CA . GLY A 1 223 ? 0.116 -17.544 18.389 1.00 17.12 223 GLY A CA 1
ATOM 1784 C C . GLY A 1 223 ? 0.906 -17.201 17.148 1.00 16.82 223 GLY A C 1
ATOM 1785 O O . GLY A 1 223 ? 0.310 -16.826 16.150 1.00 16.73 223 GLY A O 1
ATOM 1786 N N . GLY A 1 224 ? 2.227 -17.329 17.179 1.00 17.20 224 GLY A N 1
ATOM 1787 C CA . GLY A 1 224 ? 3.032 -17.030 15.986 1.00 14.84 224 GLY A CA 1
ATOM 1788 C C . GLY A 1 224 ? 2.598 -17.767 14.723 1.00 11.18 224 GLY A C 1
ATOM 1789 O O . GLY A 1 224 ? 2.468 -17.167 13.659 1.00 14.57 224 GLY A O 1
ATOM 1790 N N . TRP A 1 225 ? 2.376 -19.066 14.819 1.00 11.36 225 TRP A N 1
ATOM 1791 C CA . TRP A 1 225 ? 1.970 -19.826 13.646 1.00 9.73 225 TRP A CA 1
ATOM 1792 C C . TRP A 1 225 ? 0.484 -19.617 13.279 1.00 13.69 225 TRP A C 1
ATOM 1793 O O . TRP A 1 225 ? 0.112 -19.536 12.092 1.00 12.84 225 TRP A O 1
ATOM 1804 N N . THR A 1 226 ? -0.360 -19.503 14.297 1.00 13.07 226 THR A N 1
ATOM 1805 C CA . THR A 1 226 ? -1.777 -19.185 14.056 1.00 12.61 226 THR A CA 1
ATOM 1806 C C . THR A 1 226 ? -1.936 -17.923 13.235 1.00 13.02 226 THR A C 1
ATOM 1807 O O . THR A 1 226 ? -2.771 -17.858 12.351 1.00 12.79 226 THR A O 1
ATOM 1811 N N . TYR A 1 227 ? -1.126 -16.928 13.556 1.00 12.76 227 TYR A N 1
ATOM 1812 C CA . TYR A 1 227 ? -1.110 -15.663 12.840 1.00 15.33 227 TYR A CA 1
ATOM 1813 C C . TYR A 1 227 ? -0.987 -15.849 11.336 1.00 14.51 227 TYR A C 1
ATOM 1814 O O . TYR A 1 227 ? -1.678 -15.154 10.577 1.00 12.00 227 TYR A O 1
ATOM 1823 N N . GLN A 1 228 ? -0.092 -16.750 10.890 1.00 14.55 228 GLN A N 1
ATOM 1824 C CA . GLN A 1 228 ? 0.064 -16.978 9.444 1.00 12.38 228 GLN A CA 1
ATOM 1825 C C . GLN A 1 228 ? -1.162 -17.650 8.829 1.00 12.71 228 GLN A C 1
ATOM 1826 O O . GLN A 1 228 ? -1.511 -17.364 7.686 1.00 14.27 228 GLN A O 1
ATOM 1832 N N . LEU A 1 229 ? -1.815 -18.539 9.571 1.00 10.08 229 LEU A N 1
ATOM 1833 C CA . LEU A 1 229 ? -2.972 -19.232 9.047 1.00 7.89 229 LEU A CA 1
ATOM 1834 C C . LEU A 1 229 ? -4.124 -18.212 8.916 1.00 11.11 229 LEU A C 1
ATOM 1835 O O . LEU A 1 229 ? -4.828 -18.159 7.892 1.00 13.14 229 LEU A O 1
ATOM 1840 N N . VAL A 1 230 ? -4.273 -17.380 9.943 1.00 9.63 230 VAL A N 1
ATOM 1841 C CA . VAL A 1 230 ? -5.298 -16.323 9.966 1.00 13.12 230 VAL A CA 1
ATOM 1842 C C . VAL A 1 230 ? -5.096 -15.348 8.774 1.00 15.20 230 VAL A C 1
ATOM 1843 O O . VAL A 1 230 ? -6.053 -14.973 8.071 1.00 16.14 230 VAL A O 1
ATOM 1847 N N . LYS A 1 231 ? -3.832 -14.966 8.532 1.00 14.11 231 LYS A N 1
ATOM 1848 C CA . LYS A 1 231 ? -3.491 -14.111 7.395 1.00 15.20 231 LYS A CA 1
ATOM 1849 C C . LYS A 1 231 ? -3.957 -14.714 6.058 1.00 15.11 231 LYS A C 1
ATOM 1850 O O . LYS A 1 231 ? -4.320 -13.980 5.138 1.00 16.54 231 LYS A O 1
ATOM 1856 N N . ARG A 1 232 ? -3.965 -16.043 5.930 1.00 15.30 232 ARG A N 1
ATOM 1857 C CA . ARG A 1 232 ? -4.501 -16.695 4.732 1.00 12.55 232 ARG A CA 1
ATOM 1858 C C . ARG A 1 232 ? -6.042 -16.834 4.747 1.00 14.28 232 ARG A C 1
ATOM 1859 O O . ARG A 1 232 ? -6.607 -17.517 3.892 1.00 14.86 232 ARG A O 1
ATOM 1867 N N . ASN A 1 233 ? -6.693 -16.157 5.695 1.00 15.05 233 ASN A N 1
ATOM 1868 C CA . ASN A 1 233 ? -8.156 -16.224 5.856 1.00 19.57 233 ASN A CA 1
ATOM 1869 C C . ASN A 1 233 ? -8.696 -17.630 6.144 1.00 16.25 233 ASN A C 1
ATOM 1870 O O . ASN A 1 233 ? -9.809 -17.984 5.716 1.00 18.13 233 ASN A O 1
ATOM 1875 N N . MET A 1 234 ? -7.906 -18.428 6.865 1.00 12.58 234 MET A N 1
ATOM 1876 C CA . MET A 1 234 ? -8.388 -19.707 7.342 1.00 15.63 234 MET A CA 1
ATOM 1877 C C . MET A 1 234 ? -9.185 -19.562 8.648 1.00 14.51 234 MET A C 1
ATOM 1878 O O . MET A 1 234 ? -9.107 -18.531 9.356 1.00 14.83 234 MET A O 1
ATOM 1883 N N . TRP A 1 235 ? -9.983 -20.577 8.924 1.00 12.00 235 TRP A N 1
ATOM 1884 C CA . TRP A 1 235 ? -10.625 -20.682 10.223 1.00 11.96 235 TRP A CA 1
ATOM 1885 C C . TRP A 1 235 ? -9.705 -21.597 11.038 1.00 12.61 235 TRP A C 1
ATOM 1886 O O . TRP A 1 235 ? -9.295 -22.636 10.563 1.00 13.05 235 TRP A O 1
ATOM 1897 N N . VAL A 1 236 ? -9.380 -21.214 12.264 1.00 11.85 236 VAL A N 1
ATOM 1898 C CA . VAL A 1 236 ? -8.291 -21.931 12.936 1.00 10.79 236 VAL A CA 1
ATOM 1899 C C . VAL A 1 236 ? -8.728 -22.390 14.341 1.00 15.53 236 VAL A C 1
ATOM 1900 O O . VAL A 1 236 ? -9.286 -21.604 15.091 1.00 15.43 236 VAL A O 1
ATOM 1904 N N . TYR A 1 237 ? -8.423 -23.640 14.681 1.00 11.95 237 TYR A N 1
ATOM 1905 C CA . TYR A 1 237 ? -8.458 -24.108 16.067 1.00 13.20 237 TYR A CA 1
ATOM 1906 C C . TYR A 1 237 ? -7.053 -24.033 16.639 1.00 12.81 237 TYR A C 1
ATOM 1907 O O . TYR A 1 237 ? -6.157 -24.810 16.217 1.00 11.57 237 TYR A O 1
ATOM 1916 N N . SER A 1 238 ? -6.845 -23.094 17.563 1.00 10.96 238 SER A N 1
ATOM 1917 C CA . SER A 1 238 ? -5.546 -22.957 18.225 1.00 13.49 238 SER A CA 1
ATOM 1918 C C . SER A 1 238 ? -5.597 -23.770 19.512 1.00 16.66 238 SER A C 1
ATOM 1919 O O . SER A 1 238 ? -6.396 -23.492 20.403 1.00 13.11 238 SER A O 1
ATOM 1922 N N . VAL A 1 239 ? -4.761 -24.808 19.570 1.00 11.84 239 VAL A N 1
ATOM 1923 C CA . VAL A 1 239 ? -4.844 -25.769 20.630 1.00 13.79 239 VAL A CA 1
ATOM 1924 C C . VAL A 1 239 ? -3.690 -25.585 21.605 1.00 19.15 239 VAL A C 1
ATOM 1925 O O . VAL A 1 239 ? -2.532 -25.823 21.254 1.00 15.15 239 VAL A O 1
ATOM 1929 N N . ASP A 1 240 ? -4.009 -25.197 22.838 1.00 15.34 240 ASP A N 1
ATOM 1930 C CA . ASP A 1 240 ? -2.970 -25.022 23.860 1.00 19.69 240 ASP A CA 1
ATOM 1931 C C . ASP A 1 240 ? -3.615 -24.775 25.247 1.00 20.26 240 ASP A C 1
ATOM 1932 O O . ASP A 1 240 ? -4.647 -24.099 25.363 1.00 22.35 240 ASP A O 1
ATOM 1937 N N . ASN A 1 241 ? -3.000 -25.320 26.284 1.00 22.71 241 ASN A N 1
ATOM 1938 C CA . ASN A 1 241 ? -3.402 -24.933 27.640 1.00 27.59 241 ASN A CA 1
ATOM 1939 C C . ASN A 1 241 ? -3.089 -23.465 27.933 1.00 29.19 241 ASN A C 1
ATOM 1940 O O . ASN A 1 241 ? -3.741 -22.850 28.775 1.00 37.09 241 ASN A O 1
ATOM 1945 N N . GLY A 1 242 ? -2.120 -22.897 27.218 1.00 28.70 242 GLY A N 1
ATOM 1946 C CA . GLY A 1 242 ? -1.780 -21.484 27.361 1.00 24.50 242 GLY A CA 1
ATOM 1947 C C . GLY A 1 242 ? -2.689 -20.601 26.520 1.00 33.29 242 GLY A C 1
ATOM 1948 O O . GLY A 1 242 ? -3.253 -21.033 25.517 1.00 30.27 242 GLY A O 1
ATOM 1949 N N . PRO A 1 243 ? -2.822 -19.325 26.902 1.00 42.79 243 PRO A N 1
ATOM 1950 C CA . PRO A 1 243 ? -3.812 -18.465 26.251 1.00 38.31 243 PRO A CA 1
ATOM 1951 C C . PRO A 1 243 ? -3.279 -17.891 24.936 1.00 31.12 243 PRO A C 1
ATOM 1952 O O . PRO A 1 243 ? -2.079 -17.657 24.802 1.00 25.90 243 PRO A O 1
ATOM 1956 N N . MET A 1 244 ? -4.176 -17.660 23.986 1.00 30.06 244 MET A N 1
ATOM 1957 C CA . MET A 1 244 ? -3.810 -17.023 22.735 1.00 27.54 244 MET A CA 1
ATOM 1958 C C . MET A 1 244 ? -3.836 -15.492 22.806 1.00 25.61 244 MET A C 1
ATOM 1959 O O . MET A 1 244 ? -4.671 -14.921 23.498 1.00 27.44 244 MET A O 1
ATOM 1964 N N . ALA A 1 245 ? -2.932 -14.834 22.076 1.00 22.45 245 ALA A N 1
ATOM 1965 C CA . ALA A 1 245 ? -2.942 -13.374 21.993 1.00 25.92 245 ALA A CA 1
ATOM 1966 C C . ALA A 1 245 ? -4.336 -12.878 21.696 1.00 25.95 245 ALA A C 1
ATOM 1967 O O . ALA A 1 245 ? -4.979 -13.346 20.744 1.00 23.11 245 ALA A O 1
ATOM 1969 N N . GLN A 1 246 ? -4.805 -11.928 22.504 1.00 23.72 246 GLN A N 1
ATOM 1970 C CA . GLN A 1 246 ? -6.103 -11.287 22.261 1.00 25.38 246 GLN A CA 1
ATOM 1971 C C . GLN A 1 246 ? -6.265 -10.749 20.834 1.00 24.22 246 GLN A C 1
ATOM 1972 O O . GLN A 1 246 ? -7.388 -10.736 20.292 1.00 25.72 246 GLN A O 1
ATOM 1978 N N . SER A 1 247 ? -5.171 -10.295 20.215 1.00 22.31 247 SER A N 1
ATOM 1979 C CA . SER A 1 247 ? -5.278 -9.752 18.849 1.00 23.88 247 SER A CA 1
ATOM 1980 C C . SER A 1 247 ? -5.780 -10.802 17.863 1.00 21.66 247 SER A C 1
ATOM 1981 O O . SER A 1 247 ? -6.506 -10.481 16.925 1.00 23.19 247 SER A O 1
ATOM 1984 N N . LEU A 1 248 ? -5.387 -12.058 18.073 1.00 20.58 248 LEU A N 1
ATOM 1985 C CA . LEU A 1 248 ? -5.843 -13.155 17.194 1.00 19.13 248 LEU A CA 1
ATOM 1986 C C . LEU A 1 248 ? -7.311 -13.482 17.398 1.00 16.55 248 LEU A C 1
ATOM 1987 O O . LEU A 1 248 ? -8.066 -13.666 16.433 1.00 19.02 248 LEU A O 1
ATOM 1992 N N . MET A 1 249 ? -7.702 -13.560 18.666 1.00 19.30 249 MET A N 1
ATOM 1993 C CA . MET A 1 249 ? -9.102 -13.816 19.041 1.00 21.44 249 MET A CA 1
ATOM 1994 C C . MET A 1 249 ? -10.039 -12.784 18.439 1.00 22.07 249 MET A C 1
ATOM 1995 O O . MET A 1 249 ? -11.129 -13.127 17.945 1.00 19.33 249 MET A O 1
ATOM 2000 N N . ASP A 1 250 ? -9.591 -11.528 18.437 1.00 20.71 250 ASP A N 1
ATOM 2001 C CA . ASP A 1 250 ? -10.385 -10.412 17.935 1.00 19.64 250 ASP A CA 1
ATOM 2002 C C . ASP A 1 250 ? -10.685 -10.495 16.451 1.00 22.56 250 ASP A C 1
ATOM 2003 O O . ASP A 1 250 ? -11.614 -9.823 15.967 1.00 20.60 250 ASP A O 1
ATOM 2008 N N . THR A 1 251 ? -9.941 -11.338 15.717 1.00 18.68 251 THR A N 1
ATOM 2009 C CA . THR A 1 251 ? -10.159 -11.458 14.282 1.00 17.87 251 THR A CA 1
ATOM 2010 C C . THR A 1 251 ? -11.454 -12.168 13.955 1.00 18.34 251 THR A C 1
ATOM 2011 O O . THR A 1 251 ? -11.986 -12.060 12.837 1.00 18.47 251 THR A O 1
ATOM 2015 N N . GLY A 1 252 ? -11.963 -12.920 14.913 1.00 16.44 252 GLY A N 1
ATOM 2016 C CA . GLY A 1 252 ? -13.149 -13.727 14.654 1.00 17.97 252 GLY A CA 1
ATOM 2017 C C . GLY A 1 252 ? -12.886 -14.990 13.875 1.00 18.71 252 GLY A C 1
ATOM 2018 O O . GLY A 1 252 ? -13.835 -15.696 13.501 1.00 15.45 252 GLY A O 1
ATOM 2019 N N . GLN A 1 253 ? -11.604 -15.293 13.641 1.00 14.45 253 GLN A N 1
ATOM 2020 C CA . GLN A 1 253 ? -11.230 -16.500 12.899 1.00 15.61 253 GLN A CA 1
ATOM 2021 C C . GLN A 1 253 ? -10.702 -17.661 13.744 1.00 13.63 253 GLN A C 1
ATOM 2022 O O . GLN A 1 253 ? -10.468 -18.746 13.201 1.00 13.43 253 GLN A O 1
ATOM 2028 N N . VAL A 1 254 ? -10.546 -17.440 15.049 1.00 9.83 254 VAL A N 1
ATOM 2029 C CA . VAL A 1 254 ? -9.813 -18.356 15.871 1.00 10.50 254 VAL A CA 1
ATOM 2030 C C . VAL A 1 254 ? -10.649 -18.860 17.027 1.00 15.24 254 VAL A C 1
ATOM 2031 O O . VAL A 1 254 ? -11.235 -18.076 17.757 1.00 17.36 254 VAL A O 1
ATOM 2035 N N . THR A 1 255 ? -10.704 -20.174 17.179 1.00 12.60 255 THR A N 1
ATOM 2036 C CA . THR A 1 255 ? -11.289 -20.798 18.357 1.00 13.98 255 THR A CA 1
ATOM 2037 C C . THR A 1 255 ? -10.158 -21.316 19.208 1.00 10.62 255 THR A C 1
ATOM 2038 O O . THR A 1 255 ? -9.347 -22.116 18.736 1.00 13.30 255 THR A O 1
ATOM 2042 N N . TRP A 1 256 ? -10.093 -20.887 20.476 1.00 11.29 256 TRP A N 1
ATOM 2043 C CA . TRP A 1 256 ? -9.042 -21.394 21.379 1.00 13.26 256 TRP A CA 1
ATOM 2044 C C . TRP A 1 256 ? -9.506 -22.638 22.124 1.00 19.44 256 TRP A C 1
ATOM 2045 O O . TRP A 1 256 ? -10.483 -22.571 22.856 1.00 20.23 256 TRP A O 1
ATOM 2056 N N . LEU A 1 257 ? -8.837 -23.772 21.924 1.00 15.86 257 LEU A N 1
ATOM 2057 C CA . LEU A 1 257 ? -9.191 -24.984 22.648 1.00 19.47 257 LEU A CA 1
ATOM 2058 C C . LEU A 1 257 ? -8.111 -25.185 23.687 1.00 22.77 257 LEU A C 1
ATOM 2059 O O . LEU A 1 257 ? -6.943 -25.385 23.375 1.00 16.56 257 LEU A O 1
ATOM 2064 N N . ARG A 1 258 ? -8.511 -25.100 24.944 1.00 23.02 258 ARG A N 1
ATOM 2065 C CA . ARG A 1 258 ? -7.583 -25.301 26.039 1.00 23.41 258 ARG A CA 1
ATOM 2066 C C . ARG A 1 258 ? -7.364 -26.789 26.316 1.00 28.79 258 ARG A C 1
ATOM 2067 O O . ARG A 1 258 ? -7.948 -27.374 27.245 1.00 22.01 258 ARG A O 1
ATOM 2075 N N . GLU A 1 259 ? -6.539 -27.410 25.482 1.00 23.32 259 GLU A N 1
ATOM 2076 C CA . GLU A 1 259 ? -6.220 -28.813 25.599 1.00 18.64 259 GLU A CA 1
ATOM 2077 C C . GLU A 1 259 ? -4.746 -28.940 25.284 1.00 23.47 259 GLU A C 1
ATOM 2078 O O . GLU A 1 259 ? -4.135 -28.032 24.719 1.00 18.32 259 GLU A O 1
ATOM 2084 N N . ASP A 1 260 ? -4.200 -30.093 25.635 1.00 19.83 260 ASP A N 1
ATOM 2085 C CA . ASP A 1 260 ? -2.848 -30.487 25.275 1.00 27.12 260 ASP A CA 1
ATOM 2086 C C . ASP A 1 260 ? -2.828 -30.865 23.778 1.00 16.30 260 ASP A C 1
ATOM 2087 O O . ASP A 1 260 ? -3.679 -31.616 23.344 1.00 20.96 260 ASP A O 1
ATOM 2092 N N . GLY A 1 261 ? -1.856 -30.359 23.032 1.00 20.55 261 GLY A N 1
ATOM 2093 C CA . GLY A 1 261 ? -1.709 -30.680 21.612 1.00 17.40 261 GLY A CA 1
ATOM 2094 C C . GLY A 1 261 ? -1.491 -32.152 21.329 1.00 20.29 261 GLY A C 1
ATOM 2095 O O . GLY A 1 261 ? -1.896 -32.663 20.271 1.00 20.58 261 GLY A O 1
ATOM 2096 N N . PHE A 1 262 ? -0.861 -32.876 22.250 1.00 16.86 262 PHE A N 1
ATOM 2097 C CA . PHE A 1 262 ? -0.670 -34.310 21.993 1.00 20.03 262 PHE A CA 1
ATOM 2098 C C . PHE A 1 262 ? -1.935 -35.094 22.223 1.00 23.68 262 PHE A C 1
ATOM 2099 O O . PHE A 1 262 ? -2.119 -36.177 21.675 1.00 25.37 262 PHE A O 1
ATOM 2107 N N . LYS A 1 263 ? -2.837 -34.534 23.003 1.00 25.75 263 LYS A N 1
ATOM 2108 C CA . LYS A 1 263 ? -4.015 -35.295 23.362 1.00 25.08 263 LYS A CA 1
ATOM 2109 C C . LYS A 1 263 ? -5.219 -34.962 22.504 1.00 19.97 263 LYS A C 1
ATOM 2110 O O . LYS A 1 263 ? -6.105 -35.806 22.341 1.00 25.92 263 LYS A O 1
ATOM 2116 N N . PHE A 1 264 ? -5.262 -33.741 21.969 1.00 21.84 264 PHE A N 1
ATOM 2117 C CA . PHE A 1 264 ? -6.346 -33.288 21.115 1.00 20.74 264 PHE A CA 1
ATOM 2118 C C . PHE A 1 264 ? -6.669 -34.230 19.961 1.00 25.06 264 PHE A C 1
ATOM 2119 O O . PHE A 1 264 ? -5.787 -34.693 19.248 1.00 21.59 264 PHE A O 1
ATOM 2127 N N . ARG A 1 265 ? -7.949 -34.534 19.780 1.00 23.14 265 ARG A N 1
ATOM 2128 C CA . ARG A 1 265 ? -8.383 -35.202 18.555 1.00 23.52 265 ARG A CA 1
ATOM 2129 C C . ARG A 1 265 ? -9.505 -34.376 17.952 1.00 24.02 265 ARG A C 1
ATOM 2130 O O . ARG A 1 265 ? -10.433 -33.995 18.654 1.00 24.95 265 ARG A O 1
ATOM 2138 N N . PRO A 1 266 ? -9.402 -34.051 16.661 1.00 17.63 266 PRO A N 1
ATOM 2139 C CA . PRO A 1 266 ? -10.431 -33.313 15.929 1.00 19.52 266 PRO A CA 1
ATOM 2140 C C . PRO A 1 266 ? -11.728 -34.144 15.794 1.00 26.78 266 PRO A C 1
ATOM 2141 O O . PRO A 1 266 ? -11.639 -35.354 15.586 1.00 21.61 266 PRO A O 1
ATOM 2145 N N . THR A 1 267 ? -12.885 -33.503 15.955 1.00 29.81 267 THR A N 1
ATOM 2146 C CA . THR A 1 267 ? -14.218 -34.067 15.644 1.00 26.57 267 THR A CA 1
ATOM 2147 C C . THR A 1 267 ? -14.882 -32.821 15.035 1.00 34.79 267 THR A C 1
ATOM 2148 O O . THR A 1 267 ? -14.330 -31.759 15.206 1.00 34.38 267 THR A O 1
ATOM 2152 N N . ARG A 1 268 ? -15.983 -32.912 14.286 1.00 42.15 268 ARG A N 1
ATOM 2153 C CA . ARG A 1 268 ? -16.679 -31.694 13.723 1.00 36.34 268 ARG A CA 1
ATOM 2154 C C . ARG A 1 268 ? -16.330 -31.143 12.322 1.00 37.53 268 ARG A C 1
ATOM 2155 O O . ARG A 1 268 ? -17.182 -31.209 11.434 1.00 43.06 268 ARG A O 1
ATOM 2163 N N . SER A 1 269 ? -15.152 -30.525 12.136 1.00 30.95 269 SER A N 1
ATOM 2164 C CA . SER A 1 269 ? -14.854 -29.792 10.877 1.00 30.18 269 SER A CA 1
ATOM 2165 C C . SER A 1 269 ? -13.925 -30.612 9.972 1.00 20.74 269 SER A C 1
ATOM 2166 O O . SER A 1 269 ? -13.255 -31.522 10.409 1.00 26.45 269 SER A O 1
ATOM 2169 N N . ASN A 1 270 ? -13.909 -30.247 8.702 1.00 24.52 270 ASN A N 1
ATOM 2170 C CA . ASN A 1 270 ? -13.061 -30.868 7.700 1.00 18.99 270 ASN A CA 1
ATOM 2171 C C . ASN A 1 270 ? -11.733 -30.141 7.759 1.00 16.39 270 ASN A C 1
ATOM 2172 O O . ASN A 1 270 ? -11.632 -29.045 7.217 1.00 16.98 270 ASN A O 1
ATOM 2177 N N . ILE A 1 271 ? -10.731 -30.700 8.452 1.00 13.98 271 ILE A N 1
ATOM 2178 C CA . ILE A 1 271 ? -9.453 -29.970 8.609 1.00 14.03 271 ILE A CA 1
ATOM 2179 C C . ILE A 1 271 ? -8.520 -30.129 7.381 1.00 13.65 271 ILE A C 1
ATOM 2180 O O . ILE A 1 271 ? -8.103 -31.248 7.074 1.00 15.68 271 ILE A O 1
ATOM 2185 N N . SER A 1 272 ? -8.165 -29.031 6.708 1.00 11.21 272 SER A N 1
ATOM 2186 C CA . SER A 1 272 ? -7.239 -29.119 5.589 1.00 10.39 272 SER A CA 1
ATOM 2187 C C . SER A 1 272 ? -5.779 -29.107 6.074 1.00 11.38 272 SER A C 1
ATOM 2188 O O . SER A 1 272 ? -4.947 -29.879 5.571 1.00 13.78 272 SER A O 1
ATOM 2191 N N . TRP A 1 273 ? -5.479 -28.197 7.003 1.00 9.85 273 TRP A N 1
ATOM 2192 C CA . TRP A 1 273 ? -4.106 -27.958 7.478 1.00 12.35 273 TRP A CA 1
ATOM 2193 C C . TRP A 1 273 ? -3.900 -28.232 8.968 1.00 12.22 273 TRP A C 1
ATOM 2194 O O . TRP A 1 273 ? -4.738 -27.851 9.777 1.00 10.50 273 TRP A O 1
ATOM 2205 N N . MET A 1 274 ? -2.803 -28.888 9.312 1.00 8.13 274 MET A N 1
ATOM 2206 C CA . MET A 1 274 ? -2.377 -28.882 10.723 1.00 10.07 274 MET A CA 1
ATOM 2207 C C . MET A 1 274 ? -0.921 -28.443 10.764 1.00 9.78 274 MET A C 1
ATOM 2208 O O . MET A 1 274 ? -0.124 -28.802 9.886 1.00 9.61 274 MET A O 1
ATOM 2213 N N . VAL A 1 275 ? -0.584 -27.609 11.745 1.00 9.32 275 VAL A N 1
ATOM 2214 C CA . VAL A 1 275 ? 0.784 -27.145 11.920 1.00 7.04 275 VAL A CA 1
ATOM 2215 C C . VAL A 1 275 ? 1.178 -27.322 13.391 1.00 11.28 275 VAL A C 1
ATOM 2216 O O . VAL A 1 275 ? 0.311 -27.333 14.267 1.00 8.12 275 VAL A O 1
ATOM 2220 N N . CYS A 1 276 ? 2.475 -27.491 13.651 1.00 7.84 276 CYS A N 1
ATOM 2221 C CA . CYS A 1 276 ? 2.907 -27.852 15.006 1.00 11.15 276 CYS A CA 1
ATOM 2222 C C . CYS A 1 276 ? 4.336 -27.386 15.157 1.00 12.60 276 CYS A C 1
ATOM 2223 O O . CYS A 1 276 ? 5.202 -27.840 14.394 1.00 10.60 276 CYS A O 1
ATOM 2226 N N . ASP A 1 277 ? 4.576 -26.452 16.073 1.00 9.85 277 ASP A N 1
ATOM 2227 C CA . ASP A 1 277 ? 5.944 -26.031 16.365 1.00 9.34 277 ASP A CA 1
ATOM 2228 C C . ASP A 1 277 ? 6.143 -26.136 17.865 1.00 16.16 277 ASP A C 1
ATOM 2229 O O . ASP A 1 277 ? 5.922 -25.178 18.564 1.00 18.34 277 ASP A O 1
ATOM 2234 N N . MET A 1 278 ? 6.569 -27.290 18.341 1.00 17.66 278 MET A N 1
ATOM 2235 C CA . MET A 1 278 ? 6.579 -27.551 19.798 1.00 22.82 278 MET A CA 1
ATOM 2236 C C . MET A 1 278 ? 7.971 -27.837 20.320 1.00 22.68 278 MET A C 1
ATOM 2237 O O . MET A 1 278 ? 8.819 -28.395 19.619 1.00 19.14 278 MET A O 1
ATOM 2242 N N . VAL A 1 279 ? 8.199 -27.474 21.572 1.00 22.28 279 VAL A N 1
ATOM 2243 C CA . VAL A 1 279 ? 9.461 -27.805 22.199 1.00 23.38 279 VAL A CA 1
ATOM 2244 C C . VAL A 1 279 ? 9.276 -29.202 22.772 1.00 27.79 279 VAL A C 1
ATOM 2245 O O . VAL A 1 279 ? 8.873 -29.349 23.919 1.00 23.05 279 VAL A O 1
ATOM 2249 N N . GLU A 1 280 ? 9.501 -30.223 21.947 1.00 18.83 280 GLU A N 1
ATOM 2250 C CA . GLU A 1 280 ? 9.402 -31.631 22.380 1.00 23.83 280 GLU A CA 1
ATOM 2251 C C . GLU A 1 280 ? 10.409 -32.455 21.616 1.00 19.59 280 GLU A C 1
ATOM 2252 O O . GLU A 1 280 ? 10.947 -31.991 20.612 1.00 17.39 280 GLU A O 1
ATOM 2258 N N . LYS A 1 281 ? 10.659 -33.683 22.056 1.00 16.90 281 LYS A N 1
ATOM 2259 C CA . LYS A 1 281 ? 11.582 -34.532 21.327 1.00 19.11 281 LYS A CA 1
ATOM 2260 C C . LYS A 1 281 ? 11.054 -34.848 19.941 1.00 15.32 281 LYS A C 1
ATOM 2261 O O . LYS A 1 281 ? 9.863 -35.001 19.771 1.00 16.37 281 LYS A O 1
ATOM 2267 N N . PRO A 1 282 ? 11.948 -34.953 18.952 1.00 16.60 282 PRO A N 1
ATOM 2268 C CA . PRO A 1 282 ? 11.437 -35.084 17.578 1.00 17.81 282 PRO A CA 1
ATOM 2269 C C . PRO A 1 282 ? 10.818 -36.442 17.310 1.00 18.32 282 PRO A C 1
ATOM 2270 O O . PRO A 1 282 ? 9.888 -36.460 16.515 1.00 13.61 282 PRO A O 1
ATOM 2274 N N . ALA A 1 283 ? 11.276 -37.531 17.946 1.00 16.67 283 ALA A N 1
ATOM 2275 C CA . ALA A 1 283 ? 10.587 -38.813 17.740 1.00 17.83 283 ALA A CA 1
ATOM 2276 C C . ALA A 1 283 ? 9.140 -38.726 18.201 1.00 16.99 283 ALA A C 1
ATOM 2277 O O . ALA A 1 283 ? 8.238 -39.284 17.554 1.00 19.30 283 ALA A O 1
ATOM 2279 N N . LYS A 1 284 ? 8.929 -38.032 19.322 1.00 16.14 284 LYS A N 1
ATOM 2280 C CA . LYS A 1 284 ? 7.593 -37.814 19.877 1.00 16.42 284 LYS A CA 1
ATOM 2281 C C . LYS A 1 284 ? 6.723 -36.953 18.935 1.00 18.48 284 LYS A C 1
ATOM 2282 O O . LYS A 1 284 ? 5.566 -37.295 18.633 1.00 16.44 284 LYS A O 1
ATOM 2288 N N . VAL A 1 285 ? 7.281 -35.859 18.435 1.00 15.76 285 VAL A N 1
ATOM 2289 C CA . VAL A 1 285 ? 6.533 -35.022 17.484 1.00 12.49 285 VAL A CA 1
ATOM 2290 C C . VAL A 1 285 ? 6.245 -35.806 16.224 1.00 12.75 285 VAL A C 1
ATOM 2291 O O . VAL A 1 285 ? 5.095 -35.828 15.737 1.00 14.87 285 VAL A O 1
ATOM 2295 N N . ALA A 1 286 ? 7.254 -36.517 15.713 1.00 12.88 286 ALA A N 1
ATOM 2296 C CA . ALA A 1 286 ? 7.082 -37.268 14.466 1.00 13.83 286 ALA A CA 1
ATOM 2297 C C . ALA A 1 286 ? 5.980 -38.306 14.636 1.00 16.15 286 ALA A C 1
ATOM 2298 O O . ALA A 1 286 ? 5.188 -38.528 13.724 1.00 13.20 286 ALA A O 1
ATOM 2300 N N . ALA A 1 287 ? 5.925 -38.935 15.806 1.00 15.22 287 ALA A N 1
ATOM 2301 C CA . ALA A 1 287 ? 4.853 -39.906 16.047 1.00 18.02 287 ALA A CA 1
ATOM 2302 C C . ALA A 1 287 ? 3.462 -39.284 15.994 1.00 13.34 287 ALA A C 1
ATOM 2303 O O . ALA A 1 287 ? 2.513 -39.896 15.443 1.00 14.93 287 ALA A O 1
ATOM 2305 N N . LEU A 1 288 ? 3.334 -38.082 16.545 1.00 11.52 288 LEU A N 1
ATOM 2306 C CA . LEU A 1 288 ? 2.048 -37.377 16.517 1.00 14.04 288 LEU A CA 1
ATOM 2307 C C . LEU A 1 288 ? 1.696 -36.936 15.077 1.00 15.01 288 LEU A C 1
ATOM 2308 O O . LEU A 1 288 ? 0.564 -37.079 14.629 1.00 12.15 288 LEU A O 1
ATOM 2313 N N . MET A 1 289 ? 2.680 -36.440 14.331 1.00 9.43 289 MET A N 1
ATOM 2314 C CA . MET A 1 289 ? 2.426 -36.054 12.940 1.00 8.21 289 MET A CA 1
ATOM 2315 C C . MET A 1 289 ? 1.980 -37.255 12.112 1.00 11.96 289 MET A C 1
ATOM 2316 O O . MET A 1 289 ? 0.999 -37.186 11.324 1.00 12.53 289 MET A O 1
ATOM 2321 N N . ALA A 1 290 ? 2.657 -38.390 12.306 1.00 12.87 290 ALA A N 1
ATOM 2322 C CA . ALA A 1 290 ? 2.263 -39.588 11.549 1.00 13.45 290 ALA A CA 1
ATOM 2323 C C . ALA A 1 290 ? 0.823 -39.981 11.915 1.00 14.58 290 ALA A C 1
ATOM 2324 O O . ALA A 1 290 ? 0.047 -40.357 11.044 1.00 14.99 290 ALA A O 1
ATOM 2326 N N . GLN A 1 291 ? 0.465 -39.898 13.196 1.00 14.26 291 GLN A N 1
ATOM 2327 C CA . GLN A 1 291 ? -0.913 -40.257 13.613 1.00 17.20 291 GLN A CA 1
ATOM 2328 C C . GLN A 1 291 ? -1.944 -39.372 12.907 1.00 16.78 291 GLN A C 1
ATOM 2329 O O . GLN A 1 291 ? -2.983 -39.866 12.420 1.00 15.19 291 GLN A O 1
ATOM 2335 N N . TRP A 1 292 ? -1.644 -38.070 12.796 1.00 12.33 292 TRP A N 1
ATOM 2336 C CA . TRP A 1 292 ? -2.579 -37.123 12.157 1.00 12.43 292 TRP A CA 1
ATOM 2337 C C . TRP A 1 292 ? -2.728 -37.493 10.688 1.00 15.00 292 TRP A C 1
ATOM 2338 O O . TRP A 1 292 ? -3.828 -37.434 10.127 1.00 14.15 292 TRP A O 1
ATOM 2349 N N . LEU A 1 293 ? -1.621 -37.864 10.045 1.00 12.15 293 LEU A N 1
ATOM 2350 C CA . LEU A 1 293 ? -1.705 -38.221 8.635 1.00 10.41 293 LEU A CA 1
ATOM 2351 C C . LEU A 1 293 ? -2.458 -39.542 8.431 1.00 13.26 293 LEU A C 1
ATOM 2352 O O . LEU A 1 293 ? -3.315 -39.623 7.558 1.00 15.94 293 LEU A O 1
ATOM 2357 N N . VAL A 1 294 ? -2.140 -40.573 9.208 1.00 11.10 294 VAL A N 1
ATOM 2358 C CA . VAL A 1 294 ? -2.741 -41.885 8.919 1.00 13.50 294 VAL A CA 1
ATOM 2359 C C . VAL A 1 294 ? -4.203 -41.960 9.400 1.00 18.25 294 VAL A C 1
ATOM 2360 O O . VAL A 1 294 ? -4.974 -42.822 8.958 1.00 20.35 294 VAL A O 1
ATOM 2364 N N . ASN A 1 295 ? -4.603 -41.033 10.259 1.00 13.04 295 ASN A N 1
ATOM 2365 C CA . ASN A 1 295 ? -5.986 -40.962 10.718 1.00 12.90 295 ASN A CA 1
ATOM 2366 C C . ASN A 1 295 ? -6.814 -40.064 9.828 1.00 14.53 295 ASN A C 1
ATOM 2367 O O . ASN A 1 295 ? -8.009 -39.869 10.077 1.00 16.40 295 ASN A O 1
ATOM 2372 N N . GLY A 1 296 ? -6.180 -39.467 8.818 1.00 17.28 296 GLY A N 1
ATOM 2373 C CA . GLY A 1 296 ? -6.880 -38.563 7.912 1.00 18.18 296 GLY A CA 1
ATOM 2374 C C . GLY A 1 296 ? -7.337 -37.236 8.509 1.00 13.68 296 GLY A C 1
ATOM 2375 O O . GLY A 1 296 ? -8.218 -36.551 7.976 1.00 12.25 296 GLY A O 1
ATOM 2376 N N . TRP A 1 297 ? -6.742 -36.845 9.626 1.00 14.04 297 TRP A N 1
ATOM 2377 C CA . TRP A 1 297 ? -7.143 -35.609 10.291 1.00 11.33 297 TRP A CA 1
ATOM 2378 C C . TRP A 1 297 ? -6.702 -34.326 9.587 1.00 14.62 297 TRP A C 1
ATOM 2379 O O . TRP A 1 297 ? -7.202 -33.256 9.930 1.00 13.97 297 TRP A O 1
ATOM 2390 N N . CYS A 1 298 ? -5.749 -34.414 8.634 1.00 13.43 298 CYS A N 1
ATOM 2391 C CA . CYS A 1 298 ? -5.381 -33.248 7.842 1.00 9.42 298 CYS A CA 1
ATOM 2392 C C . CYS A 1 298 ? -5.040 -33.717 6.430 1.00 16.38 298 CYS A C 1
ATOM 2393 O O . CYS A 1 298 ? -4.837 -34.912 6.224 1.00 17.64 298 CYS A O 1
ATOM 2396 N N . ARG A 1 299 ? -5.022 -32.790 5.475 1.00 13.47 299 ARG A N 1
ATOM 2397 C CA . ARG A 1 299 ? -4.558 -33.071 4.098 1.00 11.47 299 ARG A CA 1
ATOM 2398 C C . ARG A 1 299 ? -3.089 -32.703 3.970 1.00 14.58 299 ARG A C 1
ATOM 2399 O O . ARG A 1 299 ? -2.347 -33.444 3.348 1.00 14.05 299 ARG A O 1
ATOM 2407 N N . GLU A 1 300 ? -2.686 -31.567 4.562 1.00 10.86 300 GLU A N 1
ATOM 2408 C CA . GLU A 1 300 ? -1.252 -31.133 4.588 1.00 12.47 300 GLU A CA 1
ATOM 2409 C C . GLU A 1 300 ? -0.883 -30.736 5.991 1.00 12.03 300 GLU A C 1
ATOM 2410 O O . GLU A 1 300 ? -1.749 -30.315 6.773 1.00 9.17 300 GLU A O 1
ATOM 2416 N N . THR A 1 301 ? 0.403 -30.864 6.317 1.00 11.18 301 THR A N 1
ATOM 2417 C CA . THR A 1 301 ? 0.883 -30.393 7.589 1.00 10.97 301 THR A CA 1
ATOM 2418 C C . THR A 1 301 ? 2.262 -29.753 7.388 1.00 10.33 301 THR A C 1
ATOM 2419 O O . THR A 1 301 ? 3.000 -30.135 6.479 1.00 10.71 301 THR A O 1
ATOM 2423 N N . ILE A 1 302 ? 2.571 -28.759 8.207 1.00 9.84 302 ILE A N 1
ATOM 2424 C CA . ILE A 1 302 ? 3.949 -28.273 8.346 1.00 8.85 302 ILE A CA 1
ATOM 2425 C C . ILE A 1 302 ? 4.297 -28.264 9.822 1.00 9.89 302 ILE A C 1
ATOM 2426 O O . ILE A 1 302 ? 3.508 -27.785 10.641 1.00 9.64 302 ILE A O 1
ATOM 2431 N N . PHE A 1 303 ? 5.468 -28.800 10.169 1.00 8.97 303 PHE A N 1
ATOM 2432 C CA . PHE A 1 303 ? 5.834 -28.893 11.576 1.00 10.39 303 PHE A CA 1
ATOM 2433 C C . PHE A 1 303 ? 7.344 -28.862 11.714 1.00 10.58 303 PHE A C 1
ATOM 2434 O O . PHE A 1 303 ? 8.078 -29.168 10.762 1.00 9.61 303 PHE A O 1
ATOM 2442 N N . ASN A 1 304 ? 7.796 -28.524 12.921 1.00 11.64 304 ASN A N 1
ATOM 2443 C CA . ASN A 1 304 ? 9.228 -28.469 13.182 1.00 14.90 304 ASN A CA 1
ATOM 2444 C C . ASN A 1 304 ? 9.711 -29.666 13.992 1.00 16.54 304 ASN A C 1
ATOM 2445 O O . ASN A 1 304 ? 9.012 -30.124 14.932 1.00 15.50 304 ASN A O 1
ATOM 2450 N N . LEU A 1 305 ? 10.922 -30.142 13.659 1.00 11.84 305 LEU A N 1
ATOM 2451 C CA . LEU A 1 305 ? 11.589 -31.179 14.461 1.00 12.32 305 LEU A CA 1
ATOM 2452 C C . LEU A 1 305 ? 12.877 -30.587 15.010 1.00 14.22 305 LEU A C 1
ATOM 2453 O O . LEU A 1 305 ? 13.692 -30.020 14.254 1.00 13.65 305 LEU A O 1
ATOM 2458 N N . LYS A 1 306 ? 13.071 -30.729 16.315 1.00 11.14 306 LYS A N 1
ATOM 2459 C CA . LYS A 1 306 ? 14.317 -30.273 16.930 1.00 14.33 306 LYS A CA 1
ATOM 2460 C C . LYS A 1 306 ? 15.453 -31.218 16.610 1.00 17.16 306 LYS A C 1
ATOM 2461 O O . LYS A 1 306 ? 15.255 -32.427 16.573 1.00 17.47 306 LYS A O 1
ATOM 2467 N N . LEU A 1 307 ? 16.640 -30.681 16.329 1.00 14.82 307 LEU A N 1
ATOM 2468 C CA . LEU A 1 307 ? 17.794 -31.550 16.131 1.00 13.44 307 LEU A CA 1
ATOM 2469 C C . LEU A 1 307 ? 18.496 -31.881 17.470 1.00 17.90 307 LEU A C 1
ATOM 2470 O O . LEU A 1 307 ? 18.541 -31.050 18.372 1.00 14.11 307 LEU A O 1
ATOM 2475 N N . PRO A 1 308 ? 19.081 -33.091 17.591 1.00 15.70 308 PRO A N 1
ATOM 2476 C CA . PRO A 1 308 ? 19.900 -33.396 18.761 1.00 18.24 308 PRO A CA 1
ATOM 2477 C C . PRO A 1 308 ? 21.263 -32.726 18.579 1.00 18.57 308 PRO A C 1
ATOM 2478 O O . PRO A 1 308 ? 21.502 -32.102 17.561 1.00 14.28 308 PRO A O 1
ATOM 2482 N N . MET A 1 309 ? 22.149 -32.851 19.555 1.00 17.75 309 MET A N 1
ATOM 2483 C CA . MET A 1 309 ? 23.460 -32.185 19.473 1.00 18.57 309 MET A CA 1
ATOM 2484 C C . MET A 1 309 ? 24.376 -32.855 18.476 1.00 18.38 309 MET A C 1
ATOM 2485 O O . MET A 1 309 ? 25.166 -32.180 17.845 1.00 15.69 309 MET A O 1
ATOM 2490 N N . LYS A 1 310 ? 24.245 -34.173 18.335 1.00 18.58 310 LYS A N 1
ATOM 2491 C CA . LYS A 1 310 ? 25.095 -34.960 17.427 1.00 17.87 310 LYS A CA 1
ATOM 2492 C C . LYS A 1 310 ? 24.282 -35.854 16.517 1.00 13.42 310 LYS A C 1
ATOM 2493 O O . LYS A 1 310 ? 23.112 -36.118 16.801 1.00 11.44 310 LYS A O 1
ATOM 2499 N N . LYS A 1 311 ? 24.914 -36.301 15.416 1.00 14.29 311 LYS A N 1
ATOM 2500 C CA . LYS A 1 311 ? 24.280 -37.169 14.414 1.00 13.67 311 LYS A CA 1
ATOM 2501 C C . LYS A 1 311 ? 22.972 -36.512 13.955 1.00 11.66 311 LYS A C 1
ATOM 2502 O O . LYS A 1 311 ? 21.919 -37.113 13.984 1.00 11.60 311 LYS A O 1
ATOM 2508 N N . ARG A 1 312 ? 23.057 -35.244 13.583 1.00 12.92 312 ARG A N 1
ATOM 2509 C CA . ARG A 1 312 ? 21.832 -34.456 13.317 1.00 11.50 312 ARG A CA 1
ATOM 2510 C C . ARG A 1 312 ? 21.129 -34.845 12.007 1.00 11.37 312 ARG A C 1
ATOM 2511 O O . ARG A 1 312 ? 19.889 -34.967 11.966 1.00 9.79 312 ARG A O 1
ATOM 2519 N N . TYR A 1 313 ? 21.918 -35.057 10.952 1.00 9.33 313 TYR A N 1
ATOM 2520 C CA . TYR A 1 313 ? 21.344 -35.542 9.688 1.00 9.29 313 TYR A CA 1
ATOM 2521 C C . TYR A 1 313 ? 20.726 -36.920 9.882 1.00 10.88 313 TYR A C 1
ATOM 2522 O O . TYR A 1 313 ? 19.623 -37.202 9.368 1.00 11.99 313 TYR A O 1
ATOM 2531 N N . GLU A 1 314 ? 21.425 -37.797 10.607 1.00 10.61 314 GLU A N 1
ATOM 2532 C CA . GLU A 1 314 ? 20.844 -39.120 10.857 1.00 13.43 314 GLU A CA 1
ATOM 2533 C C . GLU A 1 314 ? 19.506 -39.086 11.600 1.00 10.55 314 GLU A C 1
ATOM 2534 O O . GLU A 1 314 ? 18.544 -39.766 11.232 1.00 10.01 314 GLU A O 1
ATOM 2540 N N . GLU A 1 315 ? 19.492 -38.376 12.711 1.00 12.94 315 GLU A N 1
ATOM 2541 C CA . GLU A 1 315 ? 18.300 -38.317 13.533 1.00 14.41 315 GLU A CA 1
ATOM 2542 C C . GLU A 1 315 ? 17.093 -37.845 12.780 1.00 16.69 315 GLU A C 1
ATOM 2543 O O . GLU A 1 315 ? 16.005 -38.471 12.835 1.00 15.65 315 GLU A O 1
ATOM 2549 N N . VAL A 1 316 ? 17.263 -36.742 12.066 1.00 15.19 316 VAL A N 1
ATOM 2550 C CA . VAL A 1 316 ? 16.149 -36.203 11.317 1.00 15.34 316 VAL A CA 1
ATOM 2551 C C . VAL A 1 316 ? 15.726 -37.130 10.147 1.00 14.66 316 VAL A C 1
ATOM 2552 O O . VAL A 1 316 ? 14.509 -37.311 9.891 1.00 11.67 316 VAL A O 1
ATOM 2556 N N . SER A 1 317 ? 16.698 -37.775 9.485 1.00 14.28 317 SER A N 1
ATOM 2557 C CA . SER A 1 317 ? 16.375 -38.807 8.496 1.00 14.17 317 SER A CA 1
ATOM 2558 C C . SER A 1 317 ? 15.577 -39.966 9.098 1.00 12.25 317 SER A C 1
ATOM 2559 O O . SER A 1 317 ? 14.647 -40.474 8.467 1.00 12.87 317 SER A O 1
ATOM 2562 N N . HIS A 1 318 ? 15.954 -40.388 10.305 1.00 11.87 318 HIS A N 1
ATOM 2563 C CA . HIS A 1 318 ? 15.248 -41.480 10.966 1.00 13.21 318 HIS A CA 1
ATOM 2564 C C . HIS A 1 318 ? 13.806 -41.059 11.318 1.00 15.59 318 HIS A C 1
ATOM 2565 O O . HIS A 1 318 ? 12.884 -41.876 11.206 1.00 12.07 318 HIS A O 1
ATOM 2572 N N . ASN A 1 319 ? 13.625 -39.829 11.797 1.00 13.25 319 ASN A N 1
ATOM 2573 C CA . ASN A 1 319 ? 12.270 -39.312 12.072 1.00 15.95 319 ASN A CA 1
ATOM 2574 C C . ASN A 1 319 ? 11.386 -39.333 10.839 1.00 13.80 319 ASN A C 1
ATOM 2575 O O . ASN A 1 319 ? 10.223 -39.781 10.880 1.00 16.56 319 ASN A O 1
ATOM 2580 N N . LEU A 1 320 ? 11.921 -38.839 9.721 1.00 13.96 320 LEU A N 1
ATOM 2581 C CA . LEU A 1 320 ? 11.217 -38.868 8.463 1.00 10.30 320 LEU A CA 1
ATOM 2582 C C . LEU A 1 320 ? 10.905 -40.279 7.974 1.00 15.70 320 LEU A C 1
ATOM 2583 O O . LEU A 1 320 ? 9.834 -40.519 7.404 1.00 12.28 320 LEU A O 1
ATOM 2588 N N . ALA A 1 321 ? 11.850 -41.201 8.169 1.00 18.69 321 ALA A N 1
ATOM 2589 C CA . ALA A 1 321 ? 11.666 -42.587 7.757 1.00 17.14 321 ALA A CA 1
ATOM 2590 C C . ALA A 1 321 ? 10.563 -43.249 8.618 1.00 16.07 321 ALA A C 1
ATOM 2591 O O . ALA A 1 321 ? 9.787 -44.086 8.129 1.00 17.35 321 ALA A O 1
ATOM 2593 N N . TYR A 1 322 ? 10.521 -42.894 9.898 1.00 16.46 322 TYR A N 1
ATOM 2594 C CA . TYR A 1 322 ? 9.431 -43.350 10.745 1.00 15.82 322 TYR A CA 1
ATOM 2595 C C . TYR A 1 322 ? 8.073 -42.939 10.140 1.00 18.82 322 TYR A C 1
ATOM 2596 O O . TYR A 1 322 ? 7.143 -43.764 10.005 1.00 18.03 322 TYR A O 1
ATOM 2605 N N . ILE A 1 323 ? 7.950 -41.658 9.777 1.00 15.48 323 ILE A N 1
ATOM 2606 C CA . ILE A 1 323 ? 6.688 -41.138 9.243 1.00 14.43 323 ILE A CA 1
ATOM 2607 C C . ILE A 1 323 ? 6.352 -41.847 7.947 1.00 17.45 323 ILE A C 1
ATOM 2608 O O . ILE A 1 323 ? 5.194 -42.246 7.713 1.00 18.40 323 ILE A O 1
ATOM 2613 N N . GLN A 1 324 ? 7.358 -42.048 7.099 1.00 13.66 324 GLN A N 1
ATOM 2614 C CA . GLN A 1 324 ? 7.141 -42.807 5.869 1.00 14.72 324 GLN A CA 1
ATOM 2615 C C . GLN A 1 324 ? 6.714 -44.281 6.119 1.00 17.86 324 GLN A C 1
ATOM 2616 O O . GLN A 1 324 ? 5.874 -44.816 5.389 1.00 19.33 324 GLN A O 1
ATOM 2622 N N . ALA A 1 325 ? 7.266 -44.901 7.153 1.00 18.72 325 ALA A N 1
ATOM 2623 C CA . ALA A 1 325 ? 6.930 -46.274 7.495 1.00 20.86 325 ALA A CA 1
ATOM 2624 C C . ALA A 1 325 ? 5.470 -46.327 7.928 1.00 22.45 325 ALA A C 1
ATOM 2625 O O . ALA A 1 325 ? 4.745 -47.266 7.562 1.00 21.12 325 ALA A O 1
ATOM 2627 N N . GLN A 1 326 ? 5.033 -45.319 8.677 1.00 18.35 326 GLN A N 1
ATOM 2628 C CA . GLN A 1 326 ? 3.630 -45.250 9.110 1.00 19.29 326 GLN A CA 1
ATOM 2629 C C . GLN A 1 326 ? 2.691 -45.119 7.918 1.00 19.96 326 GLN A C 1
ATOM 2630 O O . GLN A 1 326 ? 1.686 -45.854 7.813 1.00 24.49 326 GLN A O 1
ATOM 2636 N N . LEU A 1 327 ? 3.003 -44.178 7.026 1.00 22.32 327 LEU A N 1
ATOM 2637 C CA . LEU A 1 327 ? 2.289 -44.005 5.767 1.00 20.09 327 LEU A CA 1
ATOM 2638 C C . LEU A 1 327 ? 2.211 -45.329 4.990 1.00 22.93 327 LEU A C 1
ATOM 2639 O O . LEU A 1 327 ? 1.133 -45.772 4.564 1.00 19.27 327 LEU A O 1
ATOM 2644 N N . ASP A 1 328 ? 3.349 -45.968 4.798 1.00 19.74 328 ASP A N 1
ATOM 2645 C CA . ASP A 1 328 ? 3.353 -47.183 3.985 1.00 23.93 328 ASP A CA 1
ATOM 2646 C C . ASP A 1 328 ? 2.509 -48.288 4.604 1.00 22.26 328 ASP A C 1
ATOM 2647 O O . ASP A 1 328 ? 1.798 -49.005 3.902 1.00 27.83 328 ASP A O 1
ATOM 2652 N N . GLU A 1 329 ? 2.606 -48.433 5.914 1.00 22.82 329 GLU A N 1
ATOM 2653 C CA . GLU A 1 329 ? 1.838 -49.445 6.628 1.00 31.27 329 GLU A CA 1
ATOM 2654 C C . GLU A 1 329 ? 0.335 -49.195 6.458 1.00 31.49 329 GLU A C 1
ATOM 2655 O O . GLU A 1 329 ? -0.457 -50.141 6.455 1.00 27.64 329 GLU A O 1
ATOM 2661 N N . HIS A 1 330 ? -0.067 -47.938 6.293 1.00 25.95 330 HIS A N 1
ATOM 2662 C CA . HIS A 1 330 ? -1.489 -47.649 6.179 1.00 23.07 330 HIS A CA 1
ATOM 2663 C C . HIS A 1 330 ? -1.927 -47.458 4.752 1.00 25.29 330 HIS A C 1
ATOM 2664 O O . HIS A 1 330 ? -3.065 -47.099 4.509 1.00 28.18 330 HIS A O 1
ATOM 2671 N N . GLY A 1 331 ? -1.021 -47.682 3.810 1.00 21.22 331 GLY A N 1
ATOM 2672 C CA . GLY A 1 331 ? -1.328 -47.466 2.407 1.00 21.12 331 GLY A CA 1
ATOM 2673 C C . GLY A 1 331 ? -1.640 -46.025 2.011 1.00 24.56 331 GLY A C 1
ATOM 2674 O O . GLY A 1 331 ? -2.319 -45.752 1.013 1.00 23.12 331 GLY A O 1
ATOM 2675 N N . ILE A 1 332 ? -1.159 -45.073 2.790 1.00 20.91 332 ILE A N 1
ATOM 2676 C CA . ILE A 1 332 ? -1.369 -43.678 2.421 1.00 21.03 332 ILE A CA 1
ATOM 2677 C C . ILE A 1 332 ? -0.207 -43.138 1.602 1.00 24.67 332 ILE A C 1
ATOM 2678 O O . ILE A 1 332 ? 0.967 -43.274 1.976 1.00 20.24 332 ILE A O 1
ATOM 2683 N N . ASN A 1 333 ? -0.528 -42.560 0.462 1.00 23.00 333 ASN A N 1
ATOM 2684 C CA A ASN A 1 333 ? 0.466 -41.910 -0.390 0.70 23.68 333 ASN A CA 1
ATOM 2685 C CA B ASN A 1 333 ? 0.525 -41.925 -0.315 0.30 23.63 333 ASN A CA 1
ATOM 2686 C C . ASN A 1 333 ? 0.551 -40.419 -0.097 1.00 19.37 333 ASN A C 1
ATOM 2687 O O . ASN A 1 333 ? -0.481 -39.740 -0.082 1.00 18.05 333 ASN A O 1
ATOM 2696 N N . ALA A 1 334 ? 1.766 -39.921 0.128 1.00 16.57 334 ALA A N 1
ATOM 2697 C CA . ALA A 1 334 ? 1.999 -38.518 0.492 1.00 19.53 334 ALA A CA 1
ATOM 2698 C C . ALA A 1 334 ? 3.368 -38.107 -0.025 1.00 21.56 334 ALA A C 1
ATOM 2699 O O . ALA A 1 334 ? 4.216 -38.964 -0.292 1.00 19.68 334 ALA A O 1
ATOM 2701 N N . GLN A 1 335 ? 3.562 -36.804 -0.190 1.00 16.09 335 GLN A N 1
ATOM 2702 C CA . GLN A 1 335 ? 4.885 -36.267 -0.500 1.00 17.55 335 GLN A CA 1
ATOM 2703 C C . GLN A 1 335 ? 5.432 -35.619 0.762 1.00 19.05 335 GLN A C 1
ATOM 2704 O O . GLN A 1 335 ? 4.715 -34.868 1.399 1.00 15.22 335 GLN A O 1
ATOM 2710 N N . ILE A 1 336 ? 6.683 -35.919 1.105 1.00 15.10 336 ILE A N 1
ATOM 2711 C CA . ILE A 1 336 ? 7.330 -35.375 2.286 1.00 15.10 336 ILE A CA 1
ATOM 2712 C C . ILE A 1 336 ? 8.510 -34.546 1.801 1.00 19.91 336 ILE A C 1
ATOM 2713 O O . ILE A 1 336 ? 9.262 -35.004 0.952 1.00 16.49 336 ILE A O 1
ATOM 2718 N N . GLN A 1 337 ? 8.656 -33.332 2.311 1.00 14.35 337 GLN A N 1
ATOM 2719 C CA . GLN A 1 337 ? 9.872 -32.565 2.030 1.00 15.94 337 GLN A CA 1
ATOM 2720 C C . GLN A 1 337 ? 10.263 -31.861 3.325 1.00 14.82 337 GLN A C 1
ATOM 2721 O O . GLN A 1 337 ? 9.409 -31.651 4.201 1.00 12.00 337 GLN A O 1
ATOM 2727 N N . ALA A 1 338 ? 11.533 -31.492 3.458 1.00 9.22 338 ALA A N 1
ATOM 2728 C CA . ALA A 1 338 ? 12.004 -30.937 4.718 1.00 10.04 338 ALA A CA 1
ATOM 2729 C C . ALA A 1 338 ? 13.195 -30.016 4.442 1.00 14.59 338 ALA A C 1
ATOM 2730 O O . ALA A 1 338 ? 13.900 -30.208 3.465 1.00 11.43 338 ALA A O 1
ATOM 2732 N N . ARG A 1 339 ? 13.369 -28.985 5.264 1.00 10.98 339 ARG A N 1
ATOM 2733 C CA . ARG A 1 339 ? 14.430 -27.993 5.026 1.00 10.82 339 ARG A CA 1
ATOM 2734 C C . ARG A 1 339 ? 14.764 -27.268 6.306 1.00 12.13 339 ARG A C 1
ATOM 2735 O O . ARG A 1 339 ? 13.853 -26.840 7.084 1.00 9.49 339 ARG A O 1
ATOM 2743 N N . GLN A 1 340 ? 16.070 -27.085 6.518 1.00 12.28 340 GLN A N 1
ATOM 2744 C CA . GLN A 1 340 ? 16.543 -26.231 7.600 1.00 9.44 340 GLN A CA 1
ATOM 2745 C C . GLN A 1 340 ? 16.378 -24.814 7.057 1.00 9.60 340 GLN A C 1
ATOM 2746 O O . GLN A 1 340 ? 17.177 -24.327 6.263 1.00 8.57 340 GLN A O 1
ATOM 2752 N N . LEU A 1 341 ? 15.279 -24.179 7.433 1.00 12.25 341 LEU A N 1
ATOM 2753 C CA . LEU A 1 341 ? 14.973 -22.874 6.902 1.00 9.91 341 LEU A CA 1
ATOM 2754 C C . LEU A 1 341 ? 15.904 -21.840 7.496 1.00 9.74 341 LEU A C 1
ATOM 2755 O O . LEU A 1 341 ? 16.608 -22.096 8.491 1.00 11.44 341 LEU A O 1
ATOM 2760 N N . TYR A 1 342 ? 15.908 -20.656 6.888 1.00 11.35 342 TYR A N 1
ATOM 2761 C CA . TYR A 1 342 ? 16.769 -19.561 7.366 1.00 13.80 342 TYR A CA 1
ATOM 2762 C C . TYR A 1 342 ? 16.461 -19.195 8.802 1.00 13.66 342 TYR A C 1
ATOM 2763 O O . TYR A 1 342 ? 17.340 -18.957 9.619 1.00 9.15 342 TYR A O 1
ATOM 2772 N N . HIS A 1 343 ? 15.174 -19.158 9.111 1.00 13.15 343 HIS A N 1
ATOM 2773 C CA . HIS A 1 343 ? 14.715 -18.846 10.453 1.00 12.65 343 HIS A CA 1
ATOM 2774 C C . HIS A 1 343 ? 14.746 -20.043 11.400 1.00 17.42 343 HIS A C 1
ATOM 2775 O O . HIS A 1 343 ? 14.441 -19.884 12.601 1.00 14.10 343 HIS A O 1
ATOM 2782 N N . ASP A 1 344 ? 15.125 -21.230 10.902 1.00 13.10 344 ASP A N 1
ATOM 2783 C CA . ASP A 1 344 ? 15.454 -22.366 11.813 1.00 14.43 344 ASP A CA 1
ATOM 2784 C C . ASP A 1 344 ? 16.879 -22.247 12.380 1.00 14.45 344 ASP A C 1
ATOM 2785 O O . ASP A 1 344 ? 17.740 -21.658 11.752 1.00 17.05 344 ASP A O 1
ATOM 2790 N N . ARG A 1 345 ? 17.100 -22.762 13.581 1.00 14.39 345 ARG A N 1
ATOM 2791 C CA . ARG A 1 345 ? 18.426 -22.909 14.148 1.00 15.85 345 ARG A CA 1
ATOM 2792 C C . ARG A 1 345 ? 18.775 -24.390 14.259 1.00 15.92 345 ARG A C 1
ATOM 2793 O O . ARG A 1 345 ? 19.131 -25.008 13.242 1.00 20.45 345 ARG A O 1
ATOM 2801 N N . GLU A 1 346 ? 18.681 -24.992 15.447 1.00 13.01 346 GLU A N 1
ATOM 2802 C CA . GLU A 1 346 ? 18.989 -26.438 15.543 1.00 14.11 346 GLU A CA 1
ATOM 2803 C C . GLU A 1 346 ? 17.651 -27.151 15.384 1.00 16.32 346 GLU A C 1
ATOM 2804 O O . GLU A 1 346 ? 17.196 -27.849 16.272 1.00 13.41 346 GLU A O 1
ATOM 2810 N N . GLU A 1 347 ? 17.009 -26.942 14.247 1.00 14.96 347 GLU A N 1
ATOM 2811 C CA . GLU A 1 347 ? 15.783 -27.679 13.950 1.00 14.04 347 GLU A CA 1
ATOM 2812 C C . GLU A 1 347 ? 15.590 -27.698 12.445 1.00 10.43 347 GLU A C 1
ATOM 2813 O O . GLU A 1 347 ? 16.276 -26.973 11.735 1.00 13.52 347 GLU A O 1
ATOM 2819 N N . VAL A 1 348 ? 14.633 -28.491 11.969 1.00 9.89 348 VAL A N 1
ATOM 2820 C CA . VAL A 1 348 ? 14.338 -28.562 10.532 1.00 11.25 348 VAL A CA 1
ATOM 2821 C C . VAL A 1 348 ? 12.825 -28.435 10.416 1.00 14.25 348 VAL A C 1
ATOM 2822 O O . VAL A 1 348 ? 12.090 -28.885 11.308 1.00 12.57 348 VAL A O 1
ATOM 2826 N N . THR A 1 349 ? 12.347 -27.850 9.330 1.00 9.38 349 THR A N 1
ATOM 2827 C CA . THR A 1 349 ? 10.879 -27.774 9.132 1.00 9.43 349 THR A CA 1
ATOM 2828 C C . THR A 1 349 ? 10.440 -28.751 8.071 1.00 11.73 349 THR A C 1
ATOM 2829 O O . THR A 1 349 ? 11.129 -28.925 7.057 1.00 9.59 349 THR A O 1
ATOM 2833 N N . VAL A 1 350 ? 9.299 -29.396 8.282 1.00 11.41 350 VAL A N 1
ATOM 2834 C CA . VAL A 1 350 ? 8.908 -30.510 7.416 1.00 8.31 350 VAL A CA 1
ATOM 2835 C C . VAL A 1 350 ? 7.519 -30.202 6.850 1.00 13.01 350 VAL A C 1
ATOM 2836 O O . VAL A 1 350 ? 6.663 -29.626 7.568 1.00 11.24 350 VAL A O 1
ATOM 2840 N N . HIS A 1 351 ? 7.299 -30.576 5.601 1.00 12.78 351 HIS A N 1
ATOM 2841 C CA . HIS A 1 351 ? 5.979 -30.437 4.995 1.00 12.56 351 HIS A CA 1
ATOM 2842 C C . HIS A 1 351 ? 5.537 -31.775 4.464 1.00 11.91 351 HIS A C 1
ATOM 2843 O O . HIS A 1 351 ? 6.303 -32.450 3.768 1.00 13.58 351 HIS A O 1
ATOM 2850 N N . VAL A 1 352 ? 4.313 -32.186 4.793 1.00 9.36 352 VAL A N 1
ATOM 2851 C CA . VAL A 1 352 ? 3.804 -33.441 4.255 1.00 11.10 352 VAL A CA 1
ATOM 2852 C C . VAL A 1 352 ? 2.478 -33.131 3.595 1.00 13.66 352 VAL A C 1
ATOM 2853 O O . VAL A 1 352 ? 1.628 -32.468 4.187 1.00 12.96 352 VAL A O 1
ATOM 2857 N N . ARG A 1 353 ? 2.309 -33.598 2.367 1.00 15.79 353 ARG A N 1
ATOM 2858 C CA . ARG A 1 353 ? 1.045 -33.402 1.669 1.00 15.37 353 ARG A CA 1
ATOM 2859 C C . ARG A 1 353 ? 0.481 -34.742 1.253 1.00 16.26 353 ARG A C 1
ATOM 2860 O O . ARG A 1 353 ? 1.128 -35.455 0.486 1.00 14.33 353 ARG A O 1
ATOM 2868 N N . ARG A 1 354 ? -0.725 -35.084 1.692 1.00 16.98 354 ARG A N 1
ATOM 2869 C CA A ARG A 1 354 ? -1.338 -36.341 1.206 0.50 14.94 354 ARG A CA 1
ATOM 2870 C CA B ARG A 1 354 ? -1.352 -36.329 1.248 0.50 14.95 354 ARG A CA 1
ATOM 2871 C C . ARG A 1 354 ? -1.788 -36.225 -0.217 1.00 13.82 354 ARG A C 1
ATOM 2872 O O . ARG A 1 354 ? -2.391 -35.219 -0.592 1.00 16.99 354 ARG A O 1
ATOM 2887 N N . ILE A 1 355 ? -1.492 -37.239 -1.030 1.00 16.12 355 ILE A N 1
ATOM 2888 C CA . ILE A 1 355 ? -1.874 -37.207 -2.452 1.00 16.51 355 ILE A CA 1
ATOM 2889 C C . ILE A 1 355 ? -3.236 -37.867 -2.599 1.00 21.27 355 ILE A C 1
ATOM 2890 O O . ILE A 1 355 ? -3.371 -39.081 -2.460 1.00 19.43 355 ILE A O 1
ATOM 2895 N N . TRP A 1 356 ? -4.237 -37.041 -2.855 1.00 19.99 356 TRP A N 1
ATOM 2896 C CA . TRP A 1 356 ? -5.630 -37.462 -2.852 1.00 25.79 356 TRP A CA 1
ATOM 2897 C C . TRP A 1 356 ? -6.220 -36.751 -4.072 1.00 29.96 356 TRP A C 1
ATOM 2898 O O . TRP A 1 356 ? -6.180 -35.507 -4.151 1.00 30.02 356 TRP A O 1
ATOM 2909 N N . ALA A 1 357 ? -6.692 -37.521 -5.050 1.00 34.13 357 ALA A N 1
ATOM 2910 C CA . ALA A 1 357 ? -6.716 -37.004 -6.444 1.00 34.46 357 ALA A CA 1
ATOM 2911 C C . ALA A 1 357 ? -8.067 -36.559 -6.961 1.00 39.22 357 ALA A C 1
ATOM 2912 O O . ALA A 1 357 ? -8.510 -37.026 -8.015 1.00 52.72 357 ALA A O 1
ATOM 2914 N N . MET B 1 1 ? 40.663 -41.504 15.762 1.00 25.72 1 MET B N 1
ATOM 2915 C CA . MET B 1 1 ? 41.376 -41.434 14.472 1.00 24.27 1 MET B CA 1
ATOM 2916 C C . MET B 1 1 ? 40.323 -41.505 13.391 1.00 24.32 1 MET B C 1
ATOM 2917 O O . MET B 1 1 ? 39.431 -42.358 13.439 1.00 19.15 1 MET B O 1
ATOM 2922 N N . ASN B 1 2 ? 40.409 -40.602 12.425 1.00 21.96 2 ASN B N 1
ATOM 2923 C CA . ASN B 1 2 ? 39.306 -40.458 11.476 1.00 20.44 2 ASN B CA 1
ATOM 2924 C C . ASN B 1 2 ? 39.650 -40.881 10.075 1.00 15.99 2 ASN B C 1
ATOM 2925 O O . ASN B 1 2 ? 38.808 -40.830 9.206 1.00 18.70 2 ASN B O 1
ATOM 2930 N N . LYS B 1 3 ? 40.890 -41.308 9.825 1.00 14.94 3 LYS B N 1
ATOM 2931 C CA . LYS B 1 3 ? 41.256 -41.641 8.462 1.00 17.01 3 LYS B CA 1
ATOM 2932 C C . LYS B 1 3 ? 41.487 -43.126 8.236 1.00 19.96 3 LYS B C 1
ATOM 2933 O O . LYS B 1 3 ? 42.164 -43.772 9.013 1.00 16.29 3 LYS B O 1
ATOM 2939 N N . VAL B 1 4 ? 40.948 -43.657 7.151 1.00 12.15 4 VAL B N 1
ATOM 2940 C CA . VAL B 1 4 ? 41.174 -45.047 6.838 1.00 14.69 4 VAL B CA 1
ATOM 2941 C C . VAL B 1 4 ? 41.888 -45.137 5.500 1.00 14.86 4 VAL B C 1
ATOM 2942 O O . VAL B 1 4 ? 41.382 -44.622 4.490 1.00 12.92 4 VAL B O 1
ATOM 2946 N N . VAL B 1 5 ? 43.075 -45.745 5.486 1.00 13.44 5 VAL B N 1
ATOM 2947 C CA . VAL B 1 5 ? 43.753 -46.000 4.225 1.00 9.18 5 VAL B CA 1
ATOM 2948 C C . VAL B 1 5 ? 43.262 -47.277 3.574 1.00 11.62 5 VAL B C 1
ATOM 2949 O O . VAL B 1 5 ? 43.162 -48.312 4.247 1.00 14.44 5 VAL B O 1
ATOM 2953 N N . LEU B 1 6 ? 42.947 -47.247 2.275 1.00 11.36 6 LEU B N 1
ATOM 2954 C CA . LEU B 1 6 ? 42.698 -48.480 1.520 1.00 12.59 6 LEU B CA 1
ATOM 2955 C C . LEU B 1 6 ? 43.749 -48.625 0.415 1.00 17.51 6 LEU B C 1
ATOM 2956 O O . LEU B 1 6 ? 43.920 -47.706 -0.395 1.00 15.75 6 LEU B O 1
ATOM 2961 N N . LEU B 1 7 ? 44.436 -49.766 0.358 1.00 14.96 7 LEU B N 1
ATOM 2962 C CA . LEU B 1 7 ? 45.375 -50.015 -0.757 1.00 15.54 7 LEU B CA 1
ATOM 2963 C C . LEU B 1 7 ? 44.596 -50.581 -1.955 1.00 14.89 7 LEU B C 1
ATOM 2964 O O . LEU B 1 7 ? 43.700 -51.417 -1.783 1.00 12.95 7 LEU B O 1
ATOM 2969 N N . CYS B 1 8 ? 44.925 -50.124 -3.176 1.00 12.74 8 CYS B N 1
ATOM 2970 C CA . CYS B 1 8 ? 44.237 -50.634 -4.354 1.00 12.88 8 CYS B CA 1
ATOM 2971 C C . CYS B 1 8 ? 45.205 -50.812 -5.544 1.00 11.58 8 CYS B C 1
ATOM 2972 O O . CYS B 1 8 ? 46.358 -5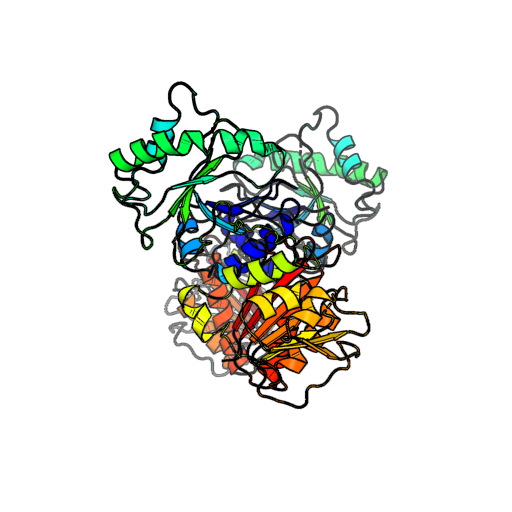0.375 -5.493 1.00 15.63 8 CYS B O 1
ATOM 2975 N N . ARG B 1 9 ? 44.698 -51.416 -6.604 1.00 10.65 9 ARG B N 1
ATOM 2976 C CA . ARG B 1 9 ? 45.426 -51.429 -7.863 1.00 15.31 9 ARG B CA 1
ATOM 2977 C C . ARG B 1 9 ? 45.552 -49.978 -8.368 1.00 15.04 9 ARG B C 1
ATOM 2978 O O . ARG B 1 9 ? 44.548 -49.262 -8.458 1.00 12.44 9 ARG B O 1
ATOM 2986 N N . PRO B 1 10 ? 46.778 -49.541 -8.676 1.00 15.51 10 PRO B N 1
ATOM 2987 C CA . PRO B 1 10 ? 46.969 -48.204 -9.272 1.00 13.76 10 PRO B CA 1
ATOM 2988 C C . PRO B 1 10 ? 46.088 -48.003 -10.483 1.00 16.83 10 PRO B C 1
ATOM 2989 O O . PRO B 1 10 ? 45.979 -48.878 -11.351 1.00 16.74 10 PRO B O 1
ATOM 2993 N N . GLY B 1 11 ? 45.417 -46.853 -10.524 1.00 16.25 11 GLY B N 1
ATOM 2994 C CA . GLY B 1 11 ? 44.485 -46.619 -11.602 1.00 15.07 11 GLY B CA 1
ATOM 2995 C C . GLY B 1 11 ? 43.067 -46.960 -11.197 1.00 19.75 11 GLY B C 1
ATOM 2996 O O . GLY B 1 11 ? 42.148 -46.593 -11.901 1.00 15.86 11 GLY B O 1
ATOM 2997 N N . PHE B 1 12 ? 42.878 -47.677 -10.084 1.00 15.38 12 PHE B N 1
ATOM 2998 C CA . PHE B 1 12 ? 41.513 -48.036 -9.632 1.00 13.12 12 PHE B CA 1
ATOM 2999 C C . PHE B 1 12 ? 41.096 -47.236 -8.357 1.00 12.04 12 PHE B C 1
ATOM 3000 O O . PHE B 1 12 ? 40.225 -47.639 -7.603 1.00 12.53 12 PHE B O 1
ATOM 3008 N N . GLU B 1 13 ? 41.686 -46.071 -8.170 1.00 13.73 13 GLU B N 1
ATOM 3009 C CA . GLU B 1 13 ? 41.353 -45.242 -7.012 1.00 14.80 13 GLU B CA 1
ATOM 3010 C C . GLU B 1 13 ? 39.910 -44.770 -7.016 1.00 13.21 13 GLU B C 1
ATOM 3011 O O . GLU B 1 13 ? 39.300 -44.693 -5.955 1.00 12.08 13 GLU B O 1
ATOM 3017 N N . LYS B 1 14 ? 39.361 -44.437 -8.190 1.00 13.11 14 LYS B N 1
ATOM 3018 C CA . LYS B 1 14 ? 38.004 -43.879 -8.216 1.00 13.84 14 LYS B CA 1
ATOM 3019 C C . LYS B 1 14 ? 36.991 -44.962 -7.892 1.00 13.73 14 LYS B C 1
ATOM 3020 O O . LYS B 1 14 ? 35.958 -44.702 -7.240 1.00 13.80 14 LYS B O 1
ATOM 3026 N N . GLU B 1 15 ? 37.274 -46.193 -8.338 1.00 11.13 15 GLU B N 1
ATOM 3027 C CA . GLU B 1 15 ? 36.384 -47.304 -7.994 1.00 10.67 15 GLU B CA 1
ATOM 3028 C C . GLU B 1 15 ? 36.423 -47.563 -6.494 1.00 9.71 15 GLU B C 1
ATOM 3029 O O . GLU B 1 15 ? 35.365 -47.766 -5.856 1.00 10.03 15 GLU B O 1
ATOM 3035 N N . CYS B 1 16 ? 37.649 -47.689 -5.984 1.00 13.71 16 CYS B N 1
ATOM 3036 C CA . CYS B 1 16 ? 37.904 -47.903 -4.551 1.00 9.72 16 CYS B CA 1
ATOM 3037 C C . CYS B 1 16 ? 37.252 -46.800 -3.698 1.00 14.17 16 CYS B C 1
ATOM 3038 O O . CYS B 1 16 ? 36.617 -47.087 -2.673 1.00 10.40 16 CYS B O 1
ATOM 3041 N N . ALA B 1 17 ? 37.423 -45.537 -4.114 1.00 10.62 17 ALA B N 1
ATOM 3042 C CA . ALA B 1 17 ? 36.868 -44.407 -3.377 1.00 10.43 17 ALA B CA 1
ATOM 3043 C C . ALA B 1 17 ? 35.336 -44.367 -3.391 1.00 12.15 17 ALA B C 1
ATOM 3044 O O . ALA B 1 17 ? 34.711 -44.117 -2.340 1.00 9.86 17 ALA B O 1
ATOM 3046 N N . ALA B 1 18 ? 34.734 -44.547 -4.560 1.00 9.04 18 ALA B N 1
ATOM 3047 C CA . ALA B 1 18 ? 33.269 -44.582 -4.633 1.00 10.93 18 ALA B CA 1
ATOM 3048 C C . ALA B 1 18 ? 32.730 -45.736 -3.801 1.00 10.31 18 ALA B C 1
ATOM 3049 O O . ALA B 1 18 ? 31.713 -45.604 -3.125 1.00 9.18 18 ALA B O 1
ATOM 3051 N N . GLU B 1 19 ? 33.403 -46.887 -3.862 1.00 8.46 19 GLU B N 1
ATOM 3052 C CA . GLU B 1 19 ? 32.905 -48.071 -3.140 1.00 8.71 19 GLU B CA 1
ATOM 3053 C C . GLU B 1 19 ? 32.920 -47.888 -1.628 1.00 9.23 19 GLU B C 1
ATOM 3054 O O . GLU B 1 19 ? 31.954 -48.243 -0.966 1.00 12.41 19 GLU B O 1
ATOM 3060 N N . ILE B 1 20 ? 34.025 -47.375 -1.081 1.00 8.30 20 ILE B N 1
ATOM 3061 C CA . ILE B 1 20 ? 34.113 -47.208 0.394 1.00 9.98 20 ILE B CA 1
ATOM 3062 C C . ILE B 1 20 ? 33.138 -46.111 0.856 1.00 11.15 20 ILE B C 1
ATOM 3063 O O . ILE B 1 20 ? 32.521 -46.201 1.895 1.00 8.46 20 ILE B O 1
ATOM 3068 N N . THR B 1 21 ? 33.013 -45.080 0.047 1.00 10.66 21 THR B N 1
ATOM 3069 C CA . THR B 1 21 ? 32.080 -44.003 0.379 1.00 11.34 21 THR B CA 1
ATOM 3070 C C . THR B 1 21 ? 30.644 -44.551 0.415 1.00 13.68 21 THR B C 1
ATOM 3071 O O . THR B 1 21 ? 29.876 -44.305 1.367 1.00 11.57 21 THR B O 1
ATOM 3075 N N . ASP B 1 22 ? 30.295 -45.321 -0.617 1.00 10.31 22 ASP B N 1
ATOM 3076 C CA . ASP B 1 22 ? 28.969 -45.904 -0.750 1.00 12.36 22 ASP B CA 1
ATOM 3077 C C . ASP B 1 22 ? 28.715 -46.841 0.441 1.00 16.77 22 ASP B C 1
ATOM 3078 O O . ASP B 1 22 ? 27.708 -46.730 1.178 1.00 13.36 22 ASP B O 1
ATOM 3083 N N . LYS B 1 23 ? 29.665 -47.741 0.684 1.00 10.91 23 LYS B N 1
ATOM 3084 C CA . LYS B 1 23 ? 29.436 -48.775 1.710 1.00 11.82 23 LYS B CA 1
ATOM 3085 C C . LYS B 1 23 ? 29.534 -48.272 3.137 1.00 11.12 23 LYS B C 1
ATOM 3086 O O . LYS B 1 23 ? 28.805 -48.734 3.998 1.00 15.50 23 LYS B O 1
ATOM 3092 N N . ALA B 1 24 ? 30.439 -47.336 3.388 1.00 10.01 24 ALA B N 1
ATOM 3093 C CA . ALA B 1 24 ? 30.486 -46.686 4.675 1.00 10.65 24 ALA B CA 1
ATOM 3094 C C . ALA B 1 24 ? 29.194 -45.881 4.865 1.00 16.41 24 ALA B C 1
ATOM 3095 O O . ALA B 1 24 ? 28.584 -45.946 5.950 1.00 11.64 24 ALA B O 1
ATOM 3097 N N . GLY B 1 25 ? 28.780 -45.122 3.840 1.00 11.66 25 GLY B N 1
ATOM 3098 C CA . GLY B 1 25 ? 27.598 -44.262 4.024 1.00 12.66 25 GLY B CA 1
ATOM 3099 C C . GLY B 1 25 ? 26.333 -45.077 4.335 1.00 16.83 25 GLY B C 1
ATOM 3100 O O . GLY B 1 25 ? 25.429 -44.650 5.073 1.00 17.93 25 GLY B O 1
ATOM 3101 N N . GLN B 1 26 ? 26.260 -46.267 3.757 1.00 14.13 26 GLN B N 1
ATOM 3102 C CA . GLN B 1 26 ? 25.153 -47.186 4.035 1.00 15.35 26 GLN B CA 1
ATOM 3103 C C . GLN B 1 26 ? 25.067 -47.548 5.514 1.00 17.26 26 GLN B C 1
ATOM 3104 O O . GLN B 1 26 ? 23.976 -47.854 6.007 1.00 21.49 26 GLN B O 1
ATOM 3110 N N . ARG B 1 27 ? 26.192 -47.507 6.221 1.00 13.24 27 ARG B N 1
ATOM 3111 C CA . ARG B 1 27 ? 26.216 -47.757 7.658 1.00 17.31 27 ARG B CA 1
ATOM 3112 C C . ARG B 1 27 ? 26.243 -46.474 8.466 1.00 14.59 27 ARG B C 1
ATOM 3113 O O . ARG B 1 27 ? 26.571 -46.521 9.642 1.00 13.40 27 ARG B O 1
ATOM 3121 N N . GLU B 1 28 ? 25.900 -45.339 7.840 1.00 12.36 28 GLU B N 1
ATOM 3122 C CA . GLU B 1 28 ? 25.941 -44.034 8.494 1.00 13.43 28 GLU B CA 1
ATOM 3123 C C . GLU B 1 28 ? 27.299 -43.669 9.038 1.00 15.52 28 GLU B C 1
ATOM 3124 O O . GLU B 1 28 ? 27.435 -43.083 10.121 1.00 15.19 28 GLU B O 1
ATOM 3130 N N . ILE B 1 29 ? 28.342 -44.026 8.297 1.00 12.23 29 ILE B N 1
ATOM 3131 C CA . ILE B 1 29 ? 29.673 -43.621 8.733 1.00 10.62 29 ILE B CA 1
ATOM 3132 C C . ILE B 1 29 ? 30.145 -42.725 7.636 1.00 16.05 29 ILE B C 1
ATOM 3133 O O . ILE B 1 29 ? 30.696 -43.199 6.635 1.00 14.11 29 ILE B O 1
ATOM 3138 N N . PHE B 1 30 ? 29.880 -41.426 7.798 1.00 8.99 30 PHE B N 1
ATOM 3139 C CA . PHE B 1 30 ? 30.000 -40.487 6.683 1.00 12.57 30 PHE B CA 1
ATOM 3140 C C . PHE B 1 30 ? 31.369 -39.831 6.637 1.00 13.07 30 PHE B C 1
ATOM 3141 O O . PHE B 1 30 ? 32.019 -39.693 7.668 1.00 13.62 30 PHE B O 1
ATOM 3149 N N . GLY B 1 31 ? 31.798 -39.396 5.443 1.00 11.47 31 GLY B N 1
ATOM 3150 C CA . GLY B 1 31 ? 33.158 -38.888 5.247 1.00 12.26 31 GLY B CA 1
ATOM 3151 C C . GLY B 1 31 ? 33.380 -38.617 3.776 1.00 11.51 31 GLY B C 1
ATOM 3152 O O . GLY B 1 31 ? 32.427 -38.568 3.003 1.00 10.81 31 GLY B O 1
ATOM 3153 N N . PHE B 1 32 ? 34.634 -38.474 3.381 1.00 12.32 32 PHE B N 1
ATOM 3154 C CA . PHE B 1 32 ? 34.968 -38.077 2.021 1.00 10.45 32 PHE B CA 1
ATOM 3155 C C . PHE B 1 32 ? 36.257 -38.753 1.606 1.00 9.55 32 PHE B C 1
ATOM 3156 O O . PHE B 1 32 ? 37.168 -38.931 2.412 1.00 8.79 32 PHE B O 1
ATOM 3164 N N . ALA B 1 33 ? 36.305 -39.161 0.344 1.00 10.14 33 ALA B N 1
ATOM 3165 C CA . ALA B 1 33 ? 37.481 -39.812 -0.201 1.00 11.00 33 ALA B CA 1
ATOM 3166 C C . ALA B 1 33 ? 37.959 -39.050 -1.436 1.00 10.28 33 ALA B C 1
ATOM 3167 O O . ALA B 1 33 ? 37.393 -39.191 -2.513 1.00 11.81 33 ALA B O 1
ATOM 3169 N N . ARG B 1 34 ? 38.989 -38.229 -1.243 1.00 12.06 34 ARG B N 1
ATOM 3170 C CA . ARG B 1 34 ? 39.664 -37.602 -2.348 1.00 13.25 34 ARG B CA 1
ATOM 3171 C C . ARG B 1 34 ? 40.405 -38.695 -3.094 1.00 18.10 34 ARG B C 1
ATOM 3172 O O . ARG B 1 34 ? 40.627 -39.775 -2.535 1.00 18.40 34 ARG B O 1
ATOM 3180 N N . VAL B 1 35 ? 40.683 -38.462 -4.378 1.00 14.94 35 VAL B N 1
ATOM 3181 C CA . VAL B 1 35 ? 41.390 -39.422 -5.210 1.00 15.55 35 VAL B CA 1
ATOM 3182 C C . VAL B 1 35 ? 42.643 -38.753 -5.763 1.00 22.77 35 VAL B C 1
ATOM 3183 O O . VAL B 1 35 ? 42.569 -37.600 -6.233 1.00 18.71 35 VAL B O 1
ATOM 3187 N N . LYS B 1 36 ? 43.788 -39.430 -5.621 1.00 19.75 36 LYS B N 1
ATOM 3188 C CA . LYS B 1 36 ? 45.009 -39.115 -6.395 1.00 20.64 36 LYS B CA 1
ATOM 3189 C C . LYS B 1 36 ? 45.134 -40.211 -7.424 1.00 21.20 36 LYS B C 1
ATOM 3190 O O . LYS B 1 36 ? 45.345 -41.377 -7.093 1.00 15.55 36 LYS B O 1
ATOM 3196 N N . GLU B 1 37 ? 44.963 -39.860 -8.688 1.00 17.36 37 GLU B N 1
ATOM 3197 C CA . GLU B 1 37 ? 44.963 -40.863 -9.739 1.00 20.91 37 GLU B CA 1
ATOM 3198 C C . GLU B 1 37 ? 46.297 -41.611 -9.754 1.00 18.41 37 GLU B C 1
ATOM 3199 O O . GLU B 1 37 ? 47.337 -41.028 -9.521 1.00 18.50 37 GLU B O 1
ATOM 3205 N N . ASN B 1 38 ? 46.221 -42.921 -9.946 1.00 19.57 38 ASN B N 1
ATOM 3206 C CA . ASN B 1 38 ? 47.398 -43.798 -9.966 1.00 22.76 38 ASN B CA 1
ATOM 3207 C C . ASN B 1 38 ? 48.220 -43.897 -8.698 1.00 20.66 38 ASN B C 1
ATOM 3208 O O . ASN B 1 38 ? 49.305 -44.489 -8.712 1.00 17.01 38 ASN B O 1
ATOM 3213 N N . ALA B 1 39 ? 47.734 -43.307 -7.610 1.00 17.61 39 ALA B N 1
ATOM 3214 C CA . ALA B 1 39 ? 48.456 -43.385 -6.350 1.00 13.94 39 ALA B CA 1
ATOM 3215 C C . ALA B 1 39 ? 48.517 -44.811 -5.780 1.00 16.72 39 ALA B C 1
ATOM 3216 O O . ALA B 1 39 ? 49.418 -45.136 -5.014 1.00 16.91 39 ALA B O 1
ATOM 3218 N N . GLY B 1 40 ? 47.532 -45.643 -6.096 1.00 16.92 40 GLY B N 1
ATOM 3219 C CA . GLY B 1 40 ? 47.504 -46.975 -5.530 1.00 13.66 40 GLY B CA 1
ATOM 3220 C C . GLY B 1 40 ? 46.995 -47.023 -4.105 1.00 15.57 40 GLY B C 1
ATOM 3221 O O . GLY B 1 40 ? 47.112 -48.061 -3.435 1.00 12.37 40 GLY B O 1
ATOM 3222 N N . TYR B 1 41 ? 46.420 -45.925 -3.621 1.00 13.05 41 TYR B N 1
ATOM 3223 C CA . TYR B 1 41 ? 45.725 -45.985 -2.342 1.00 14.88 41 TYR B CA 1
ATOM 3224 C C . TYR B 1 41 ? 44.677 -44.882 -2.327 1.00 17.83 41 TYR B C 1
ATOM 3225 O O . TYR B 1 41 ? 44.701 -44.011 -3.197 1.00 15.83 41 TYR B O 1
ATOM 3234 N N . VAL B 1 42 ? 43.786 -44.948 -1.346 1.00 12.46 42 VAL B N 1
ATOM 3235 C CA . VAL B 1 42 ? 42.710 -43.994 -1.142 1.00 13.18 42 VAL B CA 1
ATOM 3236 C C . VAL B 1 42 ? 42.652 -43.753 0.347 1.00 13.37 42 VAL B C 1
ATOM 3237 O O . VAL B 1 42 ? 42.871 -44.675 1.158 1.00 13.01 42 VAL B O 1
ATOM 3241 N N . ILE B 1 43 ? 42.388 -42.517 0.739 1.00 11.85 43 ILE B N 1
ATOM 3242 C CA . ILE B 1 43 ? 42.096 -42.286 2.146 1.00 9.51 43 ILE B CA 1
ATOM 3243 C C . ILE B 1 43 ? 40.623 -41.877 2.268 1.00 17.52 43 ILE B C 1
ATOM 3244 O O . ILE B 1 43 ? 40.194 -40.904 1.643 1.00 11.90 43 ILE B O 1
ATOM 3249 N N . TYR B 1 44 ? 39.854 -42.621 3.054 1.00 12.60 44 TYR B N 1
ATOM 3250 C CA . TYR B 1 44 ? 38.505 -42.217 3.394 1.00 12.47 44 TYR B CA 1
ATOM 3251 C C . TYR B 1 44 ? 38.570 -41.547 4.737 1.00 13.73 44 TYR B C 1
ATOM 3252 O O . TYR B 1 44 ? 38.898 -42.187 5.749 1.00 13.12 44 TYR B O 1
ATOM 3261 N N . GLU B 1 45 ? 38.289 -40.259 4.755 1.00 11.17 45 GLU B N 1
ATOM 3262 C CA . GLU B 1 45 ? 38.354 -39.478 5.987 1.00 12.99 45 GLU B CA 1
ATOM 3263 C C . GLU B 1 45 ? 36.955 -39.230 6.579 1.00 13.77 45 GLU B C 1
ATOM 3264 O O . GLU B 1 45 ? 36.096 -38.583 5.963 1.00 11.52 45 GLU B O 1
ATOM 3270 N N . CYS B 1 46 ? 36.705 -39.759 7.768 1.00 12.13 46 CYS B N 1
ATOM 3271 C CA . CYS B 1 46 ? 35.397 -39.642 8.381 1.00 11.48 46 CYS B CA 1
ATOM 3272 C C . CYS B 1 46 ? 35.210 -38.229 8.917 1.00 13.59 46 CYS B C 1
ATOM 3273 O O . CYS B 1 46 ? 36.165 -37.623 9.409 1.00 13.86 46 CYS B O 1
ATOM 3276 N N . TYR B 1 47 ? 33.997 -37.704 8.809 1.00 14.47 47 TYR B N 1
ATOM 3277 C CA . TYR B 1 47 ? 33.669 -36.422 9.423 1.00 13.26 47 TYR B CA 1
ATOM 3278 C C . TYR B 1 47 ? 33.769 -36.453 10.956 1.00 17.77 47 TYR B C 1
ATOM 3279 O O . TYR B 1 47 ? 34.094 -35.439 11.576 1.00 16.92 47 TYR B O 1
ATOM 3288 N N . GLN B 1 48 ? 33.502 -37.599 11.550 1.00 17.11 48 GLN B N 1
ATOM 3289 C CA . GLN B 1 48 ? 33.569 -37.743 13.027 1.00 18.69 48 GLN B CA 1
ATOM 3290 C C . GLN B 1 48 ? 34.893 -38.331 13.487 1.00 23.56 48 GLN B C 1
ATOM 3291 O O . GLN B 1 48 ? 35.407 -39.264 12.865 1.00 23.07 48 GLN B O 1
ATOM 3297 N N . PRO B 1 49 ? 35.450 -37.793 14.590 1.00 22.83 49 PRO B N 1
ATOM 3298 C CA . PRO B 1 49 ? 36.876 -37.998 14.897 1.00 28.58 49 PRO B CA 1
ATOM 3299 C C . PRO B 1 49 ? 37.282 -39.409 15.306 1.00 26.09 49 PRO B C 1
ATOM 3300 O O . PRO B 1 49 ? 38.481 -39.674 15.252 1.00 28.51 49 PRO B O 1
ATOM 3304 N N . ASP B 1 50 ? 36.343 -40.278 15.678 1.00 26.37 50 ASP B N 1
ATOM 3305 C CA . ASP B 1 50 ? 36.692 -41.673 15.951 1.00 26.27 50 ASP B CA 1
ATOM 3306 C C . ASP B 1 50 ? 35.840 -42.628 15.120 1.00 28.71 50 ASP B C 1
ATOM 3307 O O . ASP B 1 50 ? 35.640 -43.793 15.505 1.00 27.18 50 ASP B O 1
ATOM 3312 N N . ASP B 1 51 ? 35.299 -42.164 13.999 1.00 21.67 51 ASP B N 1
ATOM 3313 C CA . ASP B 1 51 ? 34.574 -43.112 13.140 1.00 22.13 51 ASP B CA 1
ATOM 3314 C C . ASP B 1 51 ? 35.516 -44.057 12.369 1.00 16.24 51 ASP B C 1
ATOM 3315 O O . ASP B 1 51 ? 35.061 -45.041 11.797 1.00 15.74 51 ASP B O 1
ATOM 3320 N N . GLY B 1 52 ? 36.805 -43.727 12.319 1.00 16.54 52 GLY B N 1
ATOM 3321 C CA . GLY B 1 52 ? 37.782 -44.540 11.607 1.00 20.93 52 GLY B CA 1
ATOM 3322 C C . GLY B 1 52 ? 37.872 -45.936 12.209 1.00 18.41 52 GLY B C 1
ATOM 3323 O O . GLY B 1 52 ? 37.854 -46.947 11.496 1.00 16.16 52 GLY B O 1
ATOM 3324 N N . ASP B 1 53 ? 37.973 -46.003 13.536 1.00 19.25 53 ASP B N 1
ATOM 3325 C CA . ASP B 1 53 ? 38.033 -47.328 14.162 1.00 20.16 53 ASP B CA 1
ATOM 3326 C C . ASP B 1 53 ? 36.743 -48.026 13.952 1.00 19.63 53 ASP B C 1
ATOM 3327 O O . ASP B 1 53 ? 36.733 -49.227 13.684 1.00 21.24 53 ASP B O 1
ATOM 3332 N N . LYS B 1 54 ? 35.632 -47.292 14.097 1.00 15.81 54 LYS B N 1
ATOM 3333 C CA . LYS B 1 54 ? 34.328 -47.931 13.957 1.00 17.76 54 LYS B CA 1
ATOM 3334 C C . LYS B 1 54 ? 34.192 -48.599 12.576 1.00 17.45 54 LYS B C 1
ATOM 3335 O O . LYS B 1 54 ? 33.673 -49.716 12.424 1.00 14.79 54 LYS B O 1
ATOM 3341 N N . LEU B 1 55 ? 34.650 -47.880 11.559 1.00 14.16 55 LEU B N 1
ATOM 3342 C CA . LEU B 1 55 ? 34.492 -48.337 10.202 1.00 13.78 55 LEU B CA 1
ATOM 3343 C C . LEU B 1 55 ? 35.257 -49.659 10.024 1.00 12.02 55 LEU B C 1
ATOM 3344 O O . LEU B 1 55 ? 34.727 -50.579 9.487 1.00 12.92 55 LEU B O 1
ATOM 3349 N N . ILE B 1 56 ? 36.518 -49.723 10.438 1.00 14.50 56 ILE B N 1
ATOM 3350 C CA . ILE B 1 56 ? 37.284 -50.961 10.176 1.00 14.95 56 ILE B CA 1
ATOM 3351 C C . ILE B 1 56 ? 36.920 -52.097 11.167 1.00 19.27 56 ILE B C 1
ATOM 3352 O O . ILE B 1 56 ? 37.428 -53.222 11.069 1.00 12.60 56 ILE B O 1
ATOM 3357 N N . ARG B 1 57 ? 36.037 -51.780 12.109 1.00 17.29 57 ARG B N 1
ATOM 3358 C CA . ARG B 1 57 ? 35.456 -52.778 13.005 1.00 22.45 57 ARG B CA 1
ATOM 3359 C C . ARG B 1 57 ? 34.121 -53.306 12.461 1.00 24.49 57 ARG B C 1
ATOM 3360 O O . ARG B 1 57 ? 33.890 -54.527 12.425 1.00 27.22 57 ARG B O 1
ATOM 3368 N N . GLU B 1 58 ? 33.242 -52.415 11.986 1.00 17.07 58 GLU B N 1
ATOM 3369 C CA . GLU B 1 58 ? 31.881 -52.831 11.652 1.00 18.27 58 GLU B CA 1
ATOM 3370 C C . GLU B 1 58 ? 31.558 -53.132 10.181 1.00 20.10 58 GLU B C 1
ATOM 3371 O O . GLU B 1 58 ? 30.681 -53.935 9.901 1.00 21.74 58 GLU B O 1
ATOM 3377 N N . LEU B 1 59 ? 32.254 -52.512 9.243 1.00 17.88 59 LEU B N 1
ATOM 3378 C CA . LEU B 1 59 ? 32.018 -52.829 7.849 1.00 16.30 59 LEU B CA 1
ATOM 3379 C C . LEU B 1 59 ? 32.893 -54.060 7.516 1.00 15.18 59 LEU B C 1
ATOM 3380 O O .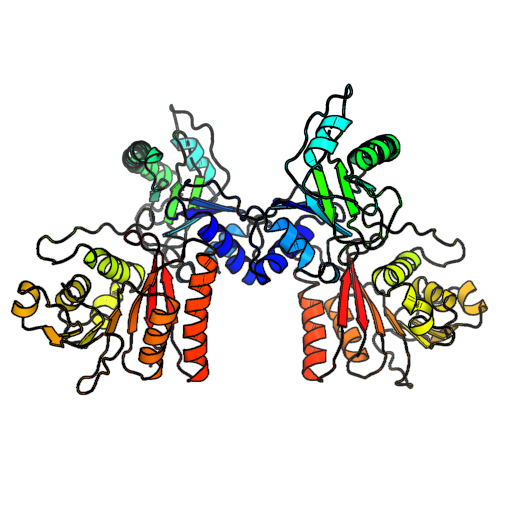 LEU B 1 59 ? 34.097 -54.016 7.734 1.00 16.12 59 LEU B O 1
ATOM 3385 N N . PRO B 1 60 ? 32.288 -55.168 7.048 1.00 19.46 60 PRO B N 1
ATOM 3386 C CA . PRO B 1 60 ? 33.134 -56.362 6.798 1.00 16.23 60 PRO B CA 1
ATOM 3387 C C . PRO B 1 60 ? 34.120 -56.100 5.668 1.00 17.32 60 PRO B C 1
ATOM 3388 O O . PRO B 1 60 ? 33.701 -55.710 4.551 1.00 16.03 60 PRO B O 1
ATOM 3392 N N . PHE B 1 61 ? 35.408 -56.288 5.944 1.00 14.98 61 PHE B N 1
ATOM 3393 C CA . PHE B 1 61 ? 36.424 -56.114 4.875 1.00 15.83 61 PHE B CA 1
ATOM 3394 C C . PHE B 1 61 ? 36.144 -56.968 3.641 1.00 16.29 61 PHE B C 1
ATOM 3395 O O . PHE B 1 61 ? 36.473 -56.589 2.511 1.00 13.43 61 PHE B O 1
ATOM 3403 N N . SER B 1 62 ? 35.557 -58.138 3.862 1.00 16.16 62 SER B N 1
ATOM 3404 C CA . SER B 1 62 ? 35.252 -59.024 2.751 1.00 17.84 62 SER B CA 1
ATOM 3405 C C . SER B 1 62 ? 34.185 -58.488 1.790 1.00 17.13 62 SER B C 1
ATOM 3406 O O . SER B 1 62 ? 34.032 -59.032 0.711 1.00 18.26 62 SER B O 1
ATOM 3409 N N . SER B 1 63 ? 33.434 -57.462 2.177 1.00 16.36 63 SER B N 1
ATOM 3410 C CA . SER B 1 63 ? 32.440 -56.891 1.253 1.00 17.98 63 SER B CA 1
ATOM 3411 C C . SER B 1 63 ? 33.048 -55.803 0.334 1.00 14.75 63 SER B C 1
ATOM 3412 O O . SER B 1 63 ? 32.342 -55.214 -0.495 1.00 15.88 63 SER B O 1
ATOM 3415 N N . LEU B 1 64 ? 34.351 -55.539 0.472 1.00 14.88 64 LEU B N 1
ATOM 3416 C CA . LEU B 1 64 ? 35.002 -54.529 -0.367 1.00 12.59 64 LEU B CA 1
ATOM 3417 C C . LEU B 1 64 ? 35.614 -55.196 -1.589 1.00 15.35 64 LEU B C 1
ATOM 3418 O O . LEU B 1 64 ? 36.467 -56.077 -1.451 1.00 18.72 64 LEU B O 1
ATOM 3423 N N . ILE B 1 65 ? 35.204 -54.774 -2.780 1.00 12.11 65 ILE B N 1
ATOM 3424 C CA . ILE B 1 65 ? 35.765 -55.342 -4.014 1.00 12.75 65 ILE B CA 1
ATOM 3425 C C . ILE B 1 65 ? 37.130 -54.773 -4.379 1.00 17.39 65 ILE B C 1
ATOM 3426 O O . ILE B 1 65 ? 38.035 -55.518 -4.763 1.00 13.82 65 ILE B O 1
ATOM 3431 N N . PHE B 1 66 ? 37.290 -53.446 -4.284 1.00 12.49 66 PHE B N 1
ATOM 3432 C CA . PHE B 1 66 ? 38.436 -52.779 -4.909 1.00 10.55 66 PHE B CA 1
ATOM 3433 C C . PHE B 1 66 ? 39.555 -52.468 -3.936 1.00 13.43 66 PHE B C 1
ATOM 3434 O O . PHE B 1 66 ? 40.538 -51.833 -4.305 1.00 17.48 66 PHE B O 1
ATOM 3442 N N . ALA B 1 67 ? 39.409 -52.909 -2.686 1.00 12.14 67 ALA B N 1
ATOM 3443 C CA . ALA B 1 67 ? 40.451 -52.689 -1.668 1.00 8.94 67 ALA B CA 1
ATOM 3444 C C . ALA B 1 67 ? 41.238 -53.997 -1.457 1.00 13.19 67 ALA B C 1
ATOM 3445 O O . ALA B 1 67 ? 40.646 -55.053 -1.225 1.00 11.67 67 ALA B O 1
ATOM 3447 N N . ARG B 1 68 ? 42.560 -53.918 -1.568 1.00 15.01 68 ARG B N 1
ATOM 3448 C CA . ARG B 1 68 ? 43.430 -55.059 -1.260 1.00 13.58 68 ARG B CA 1
ATOM 3449 C C . ARG B 1 68 ? 43.686 -55.205 0.227 1.00 12.15 68 ARG B C 1
ATOM 3450 O O . ARG B 1 68 ? 43.983 -56.316 0.694 1.00 14.14 68 ARG B O 1
ATOM 3458 N N . GLN B 1 69 ? 43.707 -54.075 0.930 1.00 13.37 69 GLN B N 1
ATOM 3459 C CA . GLN B 1 69 ? 43.935 -54.053 2.379 1.00 14.35 69 GLN B CA 1
ATOM 3460 C C . GLN B 1 69 ? 43.437 -52.699 2.850 1.00 16.10 69 GLN B C 1
ATOM 3461 O O . GLN B 1 69 ? 43.299 -51.783 2.039 1.00 15.47 69 GLN B O 1
ATOM 3467 N N . TRP B 1 70 ? 43.154 -52.573 4.136 1.00 10.15 70 TRP B N 1
ATOM 3468 C CA . TRP B 1 70 ? 42.866 -51.275 4.745 1.00 11.41 70 TRP B CA 1
ATOM 3469 C C . TRP B 1 70 ? 43.415 -51.172 6.167 1.00 13.95 70 TRP B C 1
ATOM 3470 O O . TRP B 1 70 ? 43.826 -52.192 6.761 1.00 15.28 70 TRP B O 1
ATOM 3481 N N . PHE B 1 71 ? 43.468 -49.960 6.698 1.00 14.25 71 PHE B N 1
ATOM 3482 C CA . PHE B 1 71 ? 43.852 -49.760 8.101 1.00 13.90 71 PHE B CA 1
ATOM 3483 C C . PHE B 1 71 ? 43.506 -48.352 8.523 1.00 14.34 71 PHE B C 1
ATOM 3484 O O . PHE B 1 71 ? 43.510 -47.432 7.679 1.00 13.26 71 PHE B O 1
ATOM 3492 N N . VAL B 1 72 ? 43.216 -48.172 9.806 1.00 12.50 72 VAL B N 1
ATOM 3493 C CA . VAL B 1 72 ? 42.871 -46.847 10.319 1.00 14.69 72 VAL B CA 1
ATOM 3494 C C . VAL B 1 72 ? 44.176 -46.138 10.620 1.00 19.48 72 VAL B C 1
ATOM 3495 O O . VAL B 1 72 ? 45.160 -46.773 11.050 1.00 19.29 72 VAL B O 1
ATOM 3499 N N . VAL B 1 73 ? 44.233 -44.835 10.376 1.00 13.09 73 VAL B N 1
ATOM 3500 C CA . VAL B 1 73 ? 45.458 -44.105 10.672 1.00 15.85 73 VAL B CA 1
ATOM 3501 C C . VAL B 1 73 ? 45.250 -42.752 11.366 1.00 19.27 73 VAL B C 1
ATOM 3502 O O . VAL B 1 73 ? 44.111 -42.264 11.527 1.00 21.32 73 VAL B O 1
ATOM 3506 N N . GLY B 1 74 ? 46.363 -42.154 11.785 1.00 23.43 74 GLY B N 1
ATOM 3507 C CA . GLY B 1 74 ? 46.326 -40.864 12.454 1.00 22.89 74 GLY B CA 1
ATOM 3508 C C . GLY B 1 74 ? 46.779 -39.786 11.488 1.00 27.26 74 GLY B C 1
ATOM 3509 O O . GLY B 1 74 ? 46.728 -39.985 10.275 1.00 23.86 74 GLY B O 1
ATOM 3510 N N . GLU B 1 75 ? 47.241 -38.655 12.025 1.00 28.20 75 GLU B N 1
ATOM 3511 C CA . GLU B 1 75 ? 47.709 -37.553 11.191 1.00 32.12 75 GLU B CA 1
ATOM 3512 C C . GLU B 1 75 ? 48.999 -37.967 10.518 1.00 27.09 75 GLU B C 1
ATOM 3513 O O . GLU B 1 75 ? 49.720 -38.813 11.041 1.00 26.25 75 GLU B O 1
ATOM 3519 N N . LEU B 1 76 ? 49.269 -37.395 9.348 1.00 26.15 76 LEU B N 1
ATOM 3520 C CA . LEU B 1 76 ? 50.466 -37.730 8.566 1.00 26.04 76 LEU B CA 1
ATOM 3521 C C . LEU B 1 76 ? 51.753 -37.177 9.213 1.00 29.88 76 LEU B C 1
ATOM 3522 O O . LEU B 1 76 ? 51.774 -36.049 9.731 1.00 27.91 76 LEU B O 1
ATOM 3527 N N . LEU B 1 77 ? 52.811 -37.991 9.184 1.00 22.79 77 LEU B N 1
ATOM 3528 C CA . LEU B 1 77 ? 54.143 -37.568 9.640 1.00 35.28 77 LEU B CA 1
ATOM 3529 C C . LEU B 1 77 ? 54.977 -37.230 8.403 1.00 33.22 77 LEU B C 1
ATOM 3530 O O . LEU B 1 77 ? 55.209 -38.096 7.566 1.00 33.73 77 LEU B O 1
ATOM 3535 N N . GLN B 1 78 ? 55.402 -35.966 8.276 1.00 33.38 78 GLN B N 1
ATOM 3536 C CA . GLN B 1 78 ? 56.117 -35.497 7.070 1.00 33.13 78 GLN B CA 1
ATOM 3537 C C . GLN B 1 78 ? 57.589 -35.198 7.356 1.00 37.14 78 GLN B C 1
ATOM 3538 O O . GLN B 1 78 ? 57.922 -34.808 8.472 1.00 35.00 78 GLN B O 1
ATOM 3544 N N . HIS B 1 79 ? 58.434 -35.302 6.330 1.00 39.07 79 HIS B N 1
ATOM 3545 C CA . HIS B 1 79 ? 59.877 -35.009 6.441 1.00 48.17 79 HIS B CA 1
ATOM 3546 C C . HIS B 1 79 ? 60.479 -35.488 7.757 1.00 45.76 79 HIS B C 1
ATOM 3547 O O . HIS B 1 79 ? 61.110 -34.717 8.494 1.00 45.42 79 HIS B O 1
ATOM 3554 N N . LEU B 1 80 ? 60.230 -36.761 8.059 1.00 43.22 80 LEU B N 1
ATOM 3555 C CA . LEU B 1 80 ? 60.870 -37.436 9.180 1.00 45.66 80 LEU B CA 1
ATOM 3556 C C . LEU B 1 80 ? 62.368 -37.135 9.176 1.00 44.14 80 LEU B C 1
ATOM 3557 O O . LEU B 1 80 ? 63.038 -37.374 8.164 1.00 45.54 80 LEU B O 1
ATOM 3562 N N . PRO B 1 81 ? 62.889 -36.594 10.296 1.00 39.76 81 PRO B N 1
ATOM 3563 C CA . PRO B 1 81 ? 64.336 -36.334 10.385 1.00 46.83 81 PRO B CA 1
ATOM 3564 C C . PRO B 1 81 ? 65.085 -37.647 10.396 1.00 49.03 81 PRO B C 1
ATOM 3565 O O . PRO B 1 81 ? 64.805 -38.480 11.258 1.00 43.46 81 PRO B O 1
ATOM 3569 N N . PRO B 1 82 ? 66.003 -37.843 9.434 1.00 53.64 82 PRO B N 1
ATOM 3570 C CA . PRO B 1 82 ? 66.794 -39.077 9.337 1.00 57.51 82 PRO B CA 1
ATOM 3571 C C . PRO B 1 82 ? 67.567 -39.329 10.629 1.00 56.76 82 PRO B C 1
ATOM 3572 O O . PRO B 1 82 ? 67.861 -40.475 10.985 1.00 56.67 82 PRO B O 1
ATOM 3576 N N . GLU B 1 83 ? 67.854 -38.238 11.332 1.00 52.96 83 GLU B N 1
ATOM 3577 C CA . GLU B 1 83 ? 68.533 -38.262 12.617 1.00 50.73 83 GLU B CA 1
ATOM 3578 C C . GLU B 1 83 ? 67.692 -38.930 13.730 1.00 53.76 83 GLU B C 1
ATOM 3579 O O . GLU B 1 83 ? 68.230 -39.356 14.755 1.00 49.41 83 GLU B O 1
ATOM 3585 N N . ASP B 1 84 ? 66.381 -39.032 13.523 1.00 44.95 84 ASP B N 1
ATOM 3586 C CA . ASP B 1 84 ? 65.507 -39.829 14.398 1.00 48.63 84 ASP B CA 1
ATOM 3587 C C . ASP B 1 84 ? 64.106 -40.006 13.782 1.00 45.28 84 ASP B C 1
ATOM 3588 O O . ASP B 1 84 ? 63.196 -39.207 14.034 1.00 35.71 84 ASP B O 1
ATOM 3593 N N . ARG B 1 85 ? 63.959 -41.056 12.979 1.00 39.94 85 ARG B N 1
ATOM 3594 C CA . ARG B 1 85 ? 62.682 -41.408 12.380 1.00 44.02 85 ARG B CA 1
ATOM 3595 C C . ARG B 1 85 ? 61.771 -42.110 13.385 1.00 39.72 85 ARG B C 1
ATOM 3596 O O . ARG B 1 85 ? 60.546 -42.163 13.205 1.00 40.90 85 ARG B O 1
ATOM 3604 N N . ILE B 1 86 ? 62.370 -42.632 14.450 1.00 36.51 86 ILE B N 1
ATOM 3605 C CA . ILE B 1 86 ? 61.665 -43.556 15.335 1.00 33.27 86 ILE B CA 1
ATOM 3606 C C . ILE B 1 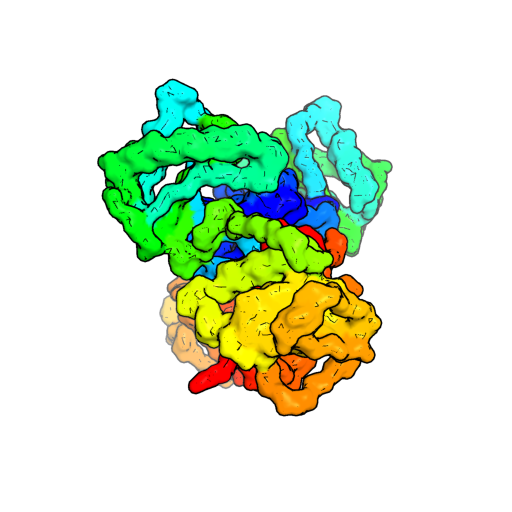86 ? 60.841 -42.871 16.436 1.00 34.20 86 ILE B C 1
ATOM 3607 O O . ILE B 1 86 ? 59.654 -43.139 16.602 1.00 26.38 86 ILE B O 1
ATOM 3612 N N . THR B 1 87 ? 61.447 -41.960 17.176 1.00 32.37 87 THR B N 1
ATOM 3613 C CA . THR B 1 87 ? 60.695 -41.275 18.223 1.00 34.34 87 THR B CA 1
ATOM 3614 C C . THR B 1 87 ? 59.313 -40.742 17.776 1.00 30.25 87 THR B C 1
ATOM 3615 O O . THR B 1 87 ? 58.317 -40.991 18.462 1.00 32.11 87 THR B O 1
ATOM 3619 N N . PRO B 1 88 ? 59.227 -40.089 16.598 1.00 32.53 88 PRO B N 1
ATOM 3620 C CA . PRO B 1 88 ? 57.907 -39.533 16.242 1.00 33.54 88 PRO B CA 1
ATOM 3621 C C . PRO B 1 88 ? 56.855 -40.625 15.970 1.00 35.71 88 PRO B C 1
ATOM 3622 O O . PRO B 1 88 ? 55.679 -40.496 16.362 1.00 28.18 88 PRO B O 1
ATOM 3626 N N . ILE B 1 89 ? 57.285 -41.686 15.294 1.00 27.26 89 ILE B N 1
ATOM 3627 C CA . ILE B 1 89 ? 56.414 -42.816 14.999 1.00 29.93 89 ILE B CA 1
ATOM 3628 C C . ILE B 1 89 ? 55.869 -43.494 16.251 1.00 29.65 89 ILE B C 1
ATOM 3629 O O . ILE B 1 89 ? 54.649 -43.727 16.386 1.00 26.46 89 ILE B O 1
ATOM 3634 N N . VAL B 1 90 ? 56.782 -43.793 17.173 1.00 23.30 90 VAL B N 1
ATOM 3635 C CA . VAL B 1 90 ? 56.414 -44.342 18.449 1.00 23.21 90 VAL B CA 1
ATOM 3636 C C . VAL B 1 90 ? 55.444 -43.404 19.187 1.00 31.52 90 VAL B C 1
ATOM 3637 O O . VAL B 1 90 ? 54.418 -43.859 19.694 1.00 33.53 90 VAL B O 1
ATOM 3641 N N . GLY B 1 91 ? 55.762 -42.103 19.208 1.00 33.65 91 GLY B N 1
ATOM 3642 C CA . GLY B 1 91 ? 54.902 -41.083 19.802 1.00 33.50 91 GLY B CA 1
ATOM 3643 C C . GLY B 1 91 ? 53.482 -41.146 19.278 1.00 30.50 91 GLY B C 1
ATOM 3644 O O . GLY B 1 91 ? 52.508 -41.162 20.034 1.00 32.80 91 GLY B O 1
ATOM 3645 N N . MET B 1 92 ? 53.363 -41.206 17.967 1.00 32.38 92 MET B N 1
ATOM 3646 C CA . MET B 1 92 ? 52.071 -41.385 17.301 1.00 32.64 92 MET B CA 1
ATOM 3647 C C . MET B 1 92 ? 51.285 -42.628 17.759 1.00 34.63 92 MET B C 1
ATOM 3648 O O . MET B 1 92 ? 50.055 -42.573 17.958 1.00 33.00 92 MET B O 1
ATOM 3653 N N . LEU B 1 93 ? 51.984 -43.757 17.904 1.00 29.98 93 LEU B N 1
ATOM 3654 C CA . LEU B 1 93 ? 51.312 -45.021 18.240 1.00 28.34 93 LEU B CA 1
ATOM 3655 C C . LEU B 1 93 ? 51.064 -45.204 19.736 1.00 31.27 93 LEU B C 1
ATOM 3656 O O . LEU B 1 93 ? 50.121 -45.876 20.151 1.00 28.27 93 LEU B O 1
ATOM 3661 N N . GLN B 1 94 ? 51.926 -44.588 20.539 1.00 35.08 94 GLN B N 1
ATOM 3662 C CA . GLN B 1 94 ? 51.792 -44.630 21.973 1.00 28.92 94 GLN B CA 1
ATOM 3663 C C . GLN B 1 94 ? 50.378 -44.214 22.399 1.00 31.99 94 GLN B C 1
ATOM 3664 O O . GLN B 1 94 ? 49.909 -43.116 22.081 1.00 31.95 94 GLN B O 1
ATOM 3670 N N . GLY B 1 95 ? 49.682 -45.091 23.103 1.00 27.42 95 GLY B N 1
ATOM 3671 C CA . GLY B 1 95 ? 48.361 -44.736 23.586 1.00 34.13 95 GLY B CA 1
ATOM 3672 C C . GLY B 1 95 ? 47.242 -45.011 22.602 1.00 38.77 95 GLY B C 1
ATOM 3673 O O . GLY B 1 95 ? 46.072 -45.013 22.995 1.00 39.23 95 GLY B O 1
ATOM 3674 N N . VAL B 1 96 ? 47.570 -45.255 21.336 1.00 36.52 96 VAL B N 1
ATOM 3675 C CA . VAL B 1 96 ? 46.514 -45.640 20.385 1.00 35.14 96 VAL B CA 1
ATOM 3676 C C . VAL B 1 96 ? 46.357 -47.155 20.235 1.00 29.40 96 VAL B C 1
ATOM 3677 O O . VAL B 1 96 ? 45.237 -47.676 20.181 1.00 26.40 96 VAL B O 1
ATOM 3681 N N . VAL B 1 97 ? 47.471 -47.868 20.194 1.00 28.31 97 VAL B N 1
ATOM 3682 C CA . VAL B 1 97 ? 47.396 -49.330 20.177 1.00 30.80 97 VAL B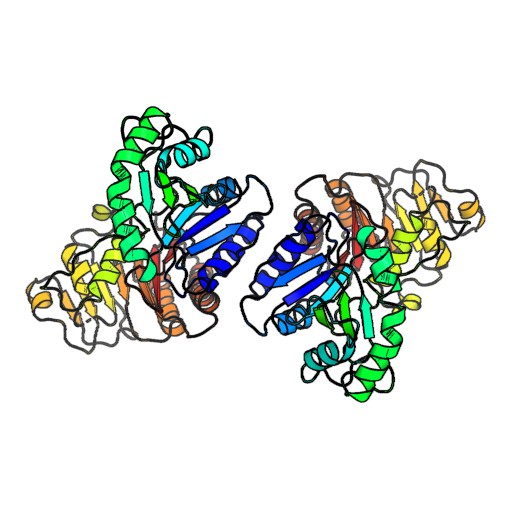 CA 1
ATOM 3683 C C . VAL B 1 97 ? 48.490 -49.899 21.099 1.00 26.10 97 VAL B C 1
ATOM 3684 O O . VAL B 1 97 ? 49.582 -49.356 21.167 1.00 22.80 97 VAL B O 1
ATOM 3688 N N . GLU B 1 98 ? 48.163 -50.943 21.857 1.00 26.97 98 GLU B N 1
ATOM 3689 C CA . GLU B 1 98 ? 49.165 -51.601 22.710 1.00 25.27 98 GLU B CA 1
ATOM 3690 C C . GLU B 1 98 ? 49.181 -53.095 22.394 1.00 25.14 98 GLU B C 1
ATOM 3691 O O . GLU B 1 98 ? 48.142 -53.681 22.010 1.00 23.59 98 GLU B O 1
ATOM 3697 N N . LYS B 1 99 ? 50.357 -53.708 22.539 1.00 22.17 99 LYS B N 1
ATOM 3698 C CA . LYS B 1 99 ? 50.477 -55.166 22.357 1.00 24.95 99 LYS B CA 1
ATOM 3699 C C . LYS B 1 99 ? 49.987 -55.591 20.985 1.00 18.61 99 LYS B C 1
ATOM 3700 O O . LYS B 1 99 ? 49.172 -56.535 20.860 1.00 20.42 99 LYS B O 1
ATOM 3706 N N . GLY B 1 100 ? 50.463 -54.900 19.940 1.00 18.71 100 GLY B N 1
ATOM 3707 C CA . GLY B 1 100 ? 50.088 -55.290 18.581 1.00 18.23 100 GLY B CA 1
ATOM 3708 C C . GLY B 1 100 ? 50.633 -56.671 18.280 1.00 20.55 100 GLY B C 1
ATOM 3709 O O . GLY B 1 100 ? 51.663 -57.035 18.834 1.00 20.48 100 GLY B O 1
ATOM 3710 N N . GLY B 1 101 ? 49.965 -57.424 17.410 1.00 17.42 101 GLY B N 1
ATOM 3711 C CA . GLY B 1 101 ? 50.370 -58.777 17.084 1.00 21.09 101 GLY B CA 1
ATOM 3712 C C . GLY B 1 101 ? 51.451 -58.893 16.019 1.00 25.33 101 GLY B C 1
ATOM 3713 O O . GLY B 1 101 ? 52.094 -59.928 15.901 1.00 21.72 101 GLY B O 1
ATOM 3714 N N . GLU B 1 102 ? 51.675 -57.821 15.266 1.00 16.80 102 GLU B N 1
ATOM 3715 C CA . GLU B 1 102 ? 52.540 -57.874 14.095 1.00 20.79 102 GLU B CA 1
ATOM 3716 C C . GLU B 1 102 ? 52.768 -56.433 13.610 1.00 26.99 102 GLU B C 1
ATOM 3717 O O . GLU B 1 102 ? 51.922 -55.547 13.869 1.00 20.00 102 GLU B O 1
ATOM 3723 N N . LEU B 1 103 ? 53.908 -56.184 12.955 1.00 23.46 103 LEU B N 1
ATOM 3724 C CA . LEU B 1 103 ? 54.188 -54.886 12.296 1.00 19.95 103 LEU B CA 1
ATOM 3725 C C . LEU B 1 103 ? 54.338 -55.059 10.787 1.00 29.31 103 LEU B C 1
ATOM 3726 O O . LEU B 1 103 ? 55.045 -55.960 10.349 1.00 25.02 103 LEU B O 1
ATOM 3731 N N . ARG B 1 104 ? 53.659 -54.209 10.003 1.00 21.01 104 ARG B N 1
ATOM 3732 C CA . ARG B 1 104 ? 53.829 -54.174 8.542 1.00 22.40 104 ARG B CA 1
ATOM 3733 C C . ARG B 1 104 ? 54.157 -52.726 8.133 1.00 24.50 104 ARG B C 1
ATOM 3734 O O . ARG B 1 104 ? 53.404 -51.788 8.437 1.00 20.87 104 ARG B O 1
ATOM 3742 N N . VAL B 1 105 ? 55.335 -52.529 7.553 1.00 21.09 105 VAL B N 1
ATOM 3743 C CA . VAL B 1 105 ? 55.758 -51.181 7.160 1.00 23.29 105 VAL B CA 1
ATOM 3744 C C . VAL B 1 105 ? 55.649 -51.247 5.664 1.00 23.84 105 VAL B C 1
ATOM 3745 O O . VAL B 1 105 ? 56.445 -51.927 5.027 1.00 21.81 105 VAL B O 1
ATOM 3749 N N . GLU B 1 106 ? 54.641 -50.559 5.113 1.00 20.74 106 GLU B N 1
ATOM 3750 C CA . GLU B 1 106 ? 54.220 -50.807 3.738 1.00 22.16 106 GLU B CA 1
ATOM 3751 C C . GLU B 1 106 ? 54.294 -49.549 2.854 1.00 18.06 106 GLU B C 1
ATOM 3752 O O . GLU B 1 106 ? 54.432 -48.407 3.348 1.00 20.01 106 GLU B O 1
ATOM 3758 N N . VAL B 1 107 ? 54.184 -49.785 1.554 1.00 22.27 107 VAL B N 1
ATOM 3759 C CA . VAL B 1 107 ? 54.032 -48.721 0.554 1.00 26.35 107 VAL B CA 1
ATOM 3760 C C . VAL B 1 107 ? 52.920 -49.052 -0.453 1.00 23.85 107 VAL B C 1
ATOM 3761 O O . VAL B 1 107 ? 52.389 -50.170 -0.474 1.00 20.19 107 VAL B O 1
ATOM 3765 N N . ALA B 1 108 ? 52.597 -48.082 -1.315 1.00 17.52 108 ALA B N 1
ATOM 3766 C CA . ALA B 1 108 ? 51.667 -48.344 -2.407 1.00 19.65 108 ALA B CA 1
ATOM 3767 C C . ALA B 1 108 ? 52.344 -49.162 -3.493 1.00 21.75 108 ALA B C 1
ATOM 3768 O O . ALA B 1 108 ? 53.572 -49.102 -3.630 1.00 23.76 108 ALA B O 1
ATOM 3770 N N . ASP B 1 109 ? 51.554 -49.955 -4.230 1.00 18.96 109 ASP B N 1
ATOM 3771 C CA . ASP B 1 109 ? 52.077 -50.880 -5.233 1.00 20.49 109 ASP B CA 1
ATOM 3772 C C . ASP B 1 109 ? 52.328 -50.242 -6.643 1.00 19.02 109 ASP B C 1
ATOM 3773 O O . ASP B 1 109 ? 51.806 -50.710 -7.652 1.00 18.68 109 ASP B O 1
ATOM 3778 N N . THR B 1 110 ? 53.177 -49.223 -6.665 1.00 20.48 110 THR B N 1
ATOM 3779 C CA . THR B 1 110 ? 53.529 -48.471 -7.885 1.00 30.12 110 THR B CA 1
ATOM 3780 C C . THR B 1 110 ? 55.036 -48.583 -8.161 1.00 34.16 110 THR B C 1
ATOM 3781 O O . THR B 1 110 ? 55.815 -48.821 -7.234 1.00 41.03 110 THR B O 1
ATOM 3785 N N . ASN B 1 111 ? 55.462 -48.361 -9.405 1.00 40.81 111 ASN B N 1
ATOM 3786 C CA . ASN B 1 111 ? 56.903 -48.270 -9.689 1.00 34.34 111 ASN B CA 1
ATOM 3787 C C . ASN B 1 111 ? 57.636 -47.191 -8.896 1.00 37.16 111 ASN B C 1
ATOM 3788 O O . ASN B 1 111 ? 58.717 -47.437 -8.340 1.00 39.56 111 ASN B O 1
ATOM 3793 N N . GLU B 1 112 ? 57.025 -46.014 -8.807 1.00 38.02 112 GLU B N 1
ATOM 3794 C CA . GLU B 1 112 ? 57.550 -44.910 -8.003 1.00 37.50 112 GLU B CA 1
ATOM 3795 C C . GLU B 1 112 ? 58.044 -45.305 -6.601 1.00 41.70 112 GLU B C 1
ATOM 3796 O O . GLU B 1 112 ? 58.986 -44.707 -6.074 1.00 35.47 112 GLU B O 1
ATOM 3802 N N . SER B 1 113 ? 57.426 -46.319 -5.997 1.00 37.07 113 SER B N 1
ATOM 3803 C CA . SER B 1 113 ? 57.684 -46.606 -4.589 1.00 38.12 113 SER B CA 1
ATOM 3804 C C . SER B 1 113 ? 58.629 -47.811 -4.312 1.00 42.64 113 SER B C 1
ATOM 3805 O O . SER B 1 113 ? 58.890 -48.155 -3.143 1.00 39.18 113 SER B O 1
ATOM 3808 N N . LYS B 1 114 ? 59.159 -48.447 -5.358 1.00 40.56 114 LYS B N 1
ATOM 3809 C CA . LYS B 1 114 ? 60.026 -49.620 -5.145 1.00 37.62 114 LYS B CA 1
ATOM 3810 C C . LYS B 1 114 ? 61.350 -49.343 -4.376 1.00 39.22 114 LYS B C 1
ATOM 3811 O O . LYS B 1 114 ? 61.844 -50.189 -3.620 1.00 34.19 114 LYS B O 1
ATOM 3817 N N . GLU B 1 115 ? 61.930 -48.160 -4.544 1.00 36.44 115 GLU B N 1
ATOM 3818 C CA . GLU B 1 115 ? 63.046 -47.814 -3.670 1.00 39.19 115 GLU B CA 1
ATOM 3819 C C . GLU B 1 115 ? 62.574 -47.542 -2.227 1.00 43.00 115 GLU B C 1
ATOM 3820 O O . GLU B 1 115 ? 63.278 -47.875 -1.255 1.00 36.29 115 GLU B O 1
ATOM 3826 N N . LEU B 1 116 ? 61.374 -46.967 -2.092 1.00 36.07 116 LEU B N 1
ATOM 3827 C CA . LEU B 1 116 ? 60.774 -46.710 -0.779 1.00 38.37 116 LEU B CA 1
ATOM 3828 C C . LEU B 1 116 ? 60.538 -48.042 -0.072 1.00 34.44 116 LEU B C 1
ATOM 3829 O O . LEU B 1 116 ? 60.687 -48.164 1.167 1.00 33.49 116 LEU B O 1
ATOM 3834 N N . LEU B 1 117 ? 60.219 -49.049 -0.881 1.00 33.54 117 LEU B N 1
ATOM 3835 C CA . LEU B 1 117 ? 59.956 -50.399 -0.386 1.00 30.79 117 LEU B CA 1
ATOM 3836 C C . LEU B 1 117 ? 61.171 -51.045 0.322 1.00 34.03 117 LEU B C 1
ATOM 3837 O O . LEU B 1 117 ? 61.056 -51.637 1.416 1.00 29.50 117 LEU B O 1
ATOM 3842 N N . LYS B 1 118 ? 62.336 -50.926 -0.304 1.00 34.69 118 LYS B N 1
ATOM 3843 C CA . LYS B 1 118 ? 63.570 -51.451 0.275 1.00 34.74 118 LYS B CA 1
ATOM 3844 C C . LYS B 1 118 ? 63.803 -50.805 1.626 1.00 34.93 118 LYS B C 1
ATOM 3845 O O . LYS B 1 118 ? 64.072 -51.488 2.617 1.00 35.64 118 LYS B O 1
ATOM 3851 N N . PHE B 1 119 ? 63.705 -49.479 1.659 1.00 28.51 119 PHE B N 1
ATOM 3852 C CA . PHE B 1 119 ? 63.796 -48.739 2.912 1.00 31.55 119 PHE B CA 1
ATOM 3853 C C . PHE B 1 119 ? 62.881 -49.305 3.995 1.00 32.17 119 PHE B C 1
ATOM 3854 O O . PHE B 1 119 ? 63.320 -49.544 5.130 1.00 32.63 119 PHE B O 1
ATOM 3862 N N . CYS B 1 120 ? 61.611 -49.521 3.657 1.00 29.32 120 CYS B N 1
ATOM 3863 C CA A CYS B 1 120 ? 60.619 -50.023 4.612 0.50 29.00 120 CYS B CA 1
ATOM 3864 C CA B CYS B 1 120 ? 60.676 -49.977 4.679 0.50 28.99 120 CYS B CA 1
ATOM 3865 C C . CYS B 1 120 ? 60.998 -51.381 5.196 1.00 27.71 120 CYS B C 1
ATOM 3866 O O . CYS B 1 120 ? 60.870 -51.630 6.409 1.00 27.09 120 CYS B O 1
ATOM 3871 N N . ARG B 1 121 ? 61.440 -52.267 4.311 1.00 28.65 121 ARG B N 1
ATOM 3872 C CA . ARG B 1 121 ? 61.935 -53.576 4.708 1.00 31.34 121 ARG B CA 1
ATOM 3873 C C . ARG B 1 121 ? 63.073 -53.501 5.783 1.00 32.66 121 ARG B C 1
ATOM 3874 O O . ARG B 1 121 ? 63.049 -54.195 6.799 1.00 27.52 121 ARG B O 1
ATOM 3882 N N . LYS B 1 122 ? 64.054 -52.639 5.560 1.00 31.20 122 LYS B N 1
ATOM 3883 C CA . LYS B 1 122 ? 65.153 -52.529 6.494 1.00 35.25 122 LYS B CA 1
ATOM 3884 C C . LYS B 1 122 ? 64.697 -51.819 7.752 1.00 32.46 122 LYS B C 1
ATOM 3885 O O . LYS B 1 122 ? 65.161 -52.130 8.851 1.00 25.94 122 LYS B O 1
ATOM 3891 N N . PHE B 1 123 ? 63.792 -50.855 7.595 1.00 26.35 123 PHE B N 1
ATOM 3892 C CA . PHE B 1 123 ? 63.402 -49.983 8.720 1.00 27.23 123 PHE B CA 1
ATOM 3893 C C . PHE B 1 123 ? 62.632 -50.805 9.746 1.00 26.29 123 PHE B C 1
ATOM 3894 O O . PHE B 1 123 ? 62.626 -50.515 10.958 1.00 32.25 123 PHE B O 1
ATOM 3902 N N . THR B 1 124 ? 62.002 -51.860 9.255 1.00 24.43 124 THR B N 1
ATOM 3903 C CA . THR B 1 124 ? 61.120 -52.718 10.064 1.00 26.01 124 THR B CA 1
ATOM 3904 C C . THR B 1 124 ? 61.794 -53.254 11.331 1.00 28.09 124 THR B C 1
ATOM 3905 O O . THR B 1 124 ? 61.192 -53.295 12.422 1.00 28.28 124 THR B O 1
ATOM 3909 N N . VAL B 1 125 ? 63.056 -53.626 11.181 1.00 27.41 125 VAL B N 1
ATOM 3910 C CA . VAL B 1 125 ? 63.792 -54.261 12.260 1.00 24.62 125 VAL B CA 1
ATOM 3911 C C . VAL B 1 125 ? 63.928 -53.283 13.444 1.00 25.95 125 VAL B C 1
ATOM 3912 O O . VAL B 1 125 ? 63.385 -53.565 14.511 1.00 25.33 125 VAL B O 1
ATOM 3916 N N . PRO B 1 126 ? 64.614 -52.127 13.254 1.00 23.07 126 PRO B N 1
ATOM 3917 C CA . PRO B 1 126 ? 64.729 -51.166 14.352 1.00 27.68 126 PRO B CA 1
ATOM 3918 C C . PRO B 1 126 ? 63.365 -50.722 14.874 1.00 28.33 126 PRO B C 1
ATOM 3919 O O . PRO B 1 126 ? 63.167 -50.577 16.092 1.00 24.63 126 PRO B O 1
ATOM 3923 N N . LEU B 1 127 ? 62.435 -50.472 13.946 1.00 29.80 127 LEU B N 1
ATOM 3924 C CA . LEU B 1 127 ? 61.121 -49.963 14.325 1.00 24.38 127 LEU B CA 1
ATOM 3925 C C . LEU B 1 127 ? 60.407 -51.005 15.178 1.00 26.41 127 LEU B C 1
ATOM 3926 O O . LEU B 1 127 ? 59.823 -50.673 16.216 1.00 25.67 127 LEU B O 1
ATOM 3931 N N . ARG B 1 128 ? 60.458 -52.264 14.752 1.00 21.51 128 ARG B N 1
ATOM 3932 C CA . ARG B 1 128 ? 59.827 -53.317 15.548 1.00 21.99 128 ARG B CA 1
ATOM 3933 C C . ARG B 1 128 ? 60.416 -53.329 16.973 1.00 25.86 128 ARG B C 1
ATOM 3934 O O . ARG B 1 128 ? 59.683 -53.376 17.959 1.00 24.87 128 ARG B O 1
ATOM 3942 N N . ALA B 1 129 ? 61.736 -53.237 17.081 1.00 28.17 129 ALA B N 1
ATOM 3943 C CA . ALA B 1 129 ? 62.366 -53.242 18.400 1.00 26.09 129 ALA B CA 1
ATOM 3944 C C . ALA B 1 129 ? 61.875 -52.069 19.274 1.00 31.60 129 ALA B C 1
ATOM 3945 O O . ALA B 1 129 ? 61.550 -52.238 20.460 1.00 28.16 129 ALA B O 1
ATOM 3947 N N . ALA B 1 130 ? 61.813 -50.879 18.683 1.00 24.18 130 ALA B N 1
ATOM 3948 C CA . ALA B 1 130 ? 61.423 -49.694 19.427 1.00 26.90 130 ALA B CA 1
ATOM 3949 C C . ALA B 1 130 ? 59.954 -49.789 19.882 1.00 30.67 130 ALA B C 1
ATOM 3950 O O . ALA B 1 130 ? 59.608 -49.450 21.035 1.00 25.86 130 ALA B O 1
ATOM 3952 N N . LEU B 1 131 ? 59.090 -50.294 18.990 1.00 29.21 131 LEU B N 1
ATOM 3953 C CA . LEU B 1 131 ? 57.674 -50.388 19.314 1.00 27.00 131 LEU B CA 1
ATOM 3954 C C . LEU B 1 131 ? 57.438 -51.485 20.343 1.00 25.16 131 LEU B C 1
ATOM 3955 O O . LEU B 1 131 ? 56.546 -51.356 21.165 1.00 24.28 131 LEU B O 1
ATOM 3960 N N . ARG B 1 132 ? 58.203 -52.579 20.272 1.00 24.35 132 ARG B N 1
ATOM 3961 C CA . ARG B 1 132 ? 58.143 -53.555 21.364 1.00 25.14 132 ARG B CA 1
ATOM 3962 C C . ARG B 1 132 ? 58.597 -52.959 22.702 1.00 28.19 132 ARG B C 1
ATOM 3963 O O . ARG B 1 132 ? 57.931 -53.146 23.728 1.00 27.15 132 ARG B O 1
ATOM 3971 N N . ASP B 1 133 ? 59.696 -52.213 22.700 1.00 27.89 133 ASP B N 1
ATOM 3972 C CA . ASP B 1 133 ? 60.144 -51.587 23.945 1.00 27.25 133 ASP B CA 1
ATOM 3973 C C . ASP B 1 133 ? 59.108 -50.607 24.508 1.00 35.47 133 ASP B C 1
ATOM 3974 O O . ASP B 1 133 ? 59.040 -50.388 25.733 1.00 31.29 133 ASP B O 1
ATOM 3979 N N . ALA B 1 134 ? 58.299 -50.023 23.615 1.00 24.08 134 ALA B N 1
ATOM 3980 C CA . ALA B 1 134 ? 57.355 -48.984 24.022 1.00 29.69 134 ALA B CA 1
ATOM 3981 C C . ALA B 1 134 ? 56.044 -49.623 24.389 1.00 32.17 134 ALA B C 1
ATOM 3982 O O . ALA B 1 134 ? 55.144 -48.954 24.895 1.00 33.26 134 ALA B O 1
ATOM 3984 N N . GLY B 1 135 ? 55.926 -50.921 24.119 1.00 25.07 135 GLY B N 1
ATOM 3985 C CA . GLY B 1 135 ? 54.723 -51.637 24.481 1.00 29.45 135 GLY B CA 1
ATOM 3986 C C . GLY B 1 135 ? 53.668 -51.532 23.392 1.00 24.22 135 GLY B C 1
ATOM 3987 O O . GLY B 1 135 ? 52.565 -52.040 23.552 1.00 25.75 135 GLY B O 1
ATOM 3988 N N . VAL B 1 136 ? 54.008 -50.899 22.282 1.00 26.46 136 VAL B N 1
ATOM 3989 C CA . VAL B 1 136 ? 53.059 -50.783 21.170 1.00 23.76 136 VAL B CA 1
ATOM 3990 C C . VAL B 1 136 ? 52.859 -52.139 20.494 1.00 24.48 136 VAL B C 1
ATOM 3991 O O . VAL B 1 136 ? 51.753 -52.470 20.032 1.00 21.71 136 VAL B O 1
ATOM 3995 N N . LEU B 1 137 ? 53.926 -52.932 20.469 1.00 23.62 137 LEU B N 1
ATOM 3996 C CA . LEU B 1 137 ? 53.869 -54.310 19.970 1.00 19.98 137 LEU B CA 1
ATOM 3997 C C . LEU B 1 137 ? 54.067 -55.315 21.093 1.00 24.87 137 LEU B C 1
ATOM 3998 O O . LEU B 1 137 ? 54.801 -55.056 22.052 1.00 26.95 137 LEU B O 1
ATOM 4003 N N . ALA B 1 138 ? 53.410 -56.458 20.975 1.00 23.36 138 ALA B N 1
ATOM 4004 C CA . ALA B 1 138 ? 53.631 -57.541 21.919 1.00 26.08 138 ALA B CA 1
ATOM 4005 C C . ALA B 1 138 ? 55.040 -58.104 21.712 1.00 25.35 138 ALA B C 1
ATOM 4006 O O . ALA B 1 138 ? 55.596 -58.016 20.620 1.00 26.90 138 ALA B O 1
ATOM 4008 N N . ASN B 1 139 ? 55.624 -58.661 22.773 1.00 28.96 139 ASN B N 1
ATOM 4009 C CA . ASN B 1 139 ? 56.981 -59.188 22.705 1.00 29.78 139 ASN B CA 1
ATOM 4010 C C . ASN B 1 139 ? 57.038 -60.415 21.793 1.00 30.01 139 ASN B C 1
ATOM 4011 O O . ASN B 1 139 ? 58.047 -60.678 21.167 1.00 31.05 139 ASN B O 1
ATOM 4016 N N . TYR B 1 140 ? 55.927 -61.136 21.689 1.00 26.82 140 TYR B N 1
ATOM 4017 C CA . TYR B 1 140 ? 55.827 -62.275 20.776 1.00 27.62 140 TYR B CA 1
ATOM 4018 C C . TYR B 1 140 ? 54.696 -62.043 19.786 1.00 26.59 140 TYR B C 1
ATOM 4019 O O . TYR B 1 140 ? 53.643 -61.540 20.161 1.00 27.14 140 TYR B O 1
ATOM 4028 N N . GLU B 1 141 ? 54.911 -62.393 18.527 1.00 23.41 141 GLU B N 1
ATOM 4029 C CA . GLU B 1 141 ? 53.856 -62.245 17.543 1.00 31.66 141 GLU B CA 1
ATOM 4030 C C . GLU B 1 141 ? 52.661 -63.090 17.937 1.00 35.03 141 GLU B C 1
ATOM 4031 O O . GLU B 1 141 ? 52.819 -64.166 18.511 1.00 29.61 141 GLU B O 1
ATOM 4037 N N . THR B 1 142 ? 51.467 -62.566 17.655 1.00 27.37 142 THR B N 1
ATOM 4038 C CA . THR B 1 142 ? 50.228 -63.176 18.085 1.00 32.55 142 THR B CA 1
ATOM 4039 C C . THR B 1 142 ? 49.131 -62.827 17.093 1.00 30.99 142 THR B C 1
ATOM 4040 O O . THR B 1 142 ? 48.833 -61.658 16.868 1.00 26.56 142 THR B O 1
ATOM 4044 N N . PRO B 1 143 ? 48.558 -63.854 16.459 1.00 30.37 143 PRO B N 1
ATOM 4045 C CA . PRO B 1 143 ? 47.645 -63.629 15.340 1.00 31.43 143 PRO B CA 1
ATOM 4046 C C . PRO B 1 143 ? 46.379 -62.920 15.743 1.00 26.15 143 PRO B C 1
ATOM 4047 O O . PRO B 1 143 ? 45.766 -62.323 14.875 1.00 28.03 143 PRO B O 1
ATOM 4051 N N . LYS B 1 144 ? 45.966 -62.999 16.998 1.00 19.76 144 LYS B N 1
ATOM 4052 C CA . LYS B 1 144 ? 44.665 -62.438 17.345 1.00 25.42 144 LYS B CA 1
ATOM 4053 C C . LYS B 1 144 ? 44.696 -60.950 17.696 1.00 25.67 144 LYS B C 1
ATOM 4054 O O . LYS B 1 144 ? 43.640 -60.266 17.618 1.00 26.58 144 LYS B O 1
ATOM 4060 N N . ARG B 1 145 ? 45.871 -60.444 18.064 1.00 20.92 145 ARG B N 1
ATOM 4061 C CA . ARG B 1 145 ? 46.060 -59.021 18.339 1.00 17.93 145 ARG B CA 1
ATOM 4062 C C . ARG B 1 145 ? 46.065 -58.158 17.047 1.00 20.62 145 ARG B C 1
ATOM 4063 O O . ARG B 1 145 ? 46.210 -58.684 15.931 1.00 15.97 145 ARG B O 1
ATOM 4071 N N . PRO B 1 146 ? 45.854 -56.829 17.192 1.00 21.92 146 PRO B N 1
ATOM 4072 C CA . PRO B 1 146 ? 45.801 -56.047 15.936 1.00 20.22 146 PRO B CA 1
ATOM 4073 C C . PRO B 1 146 ? 47.149 -55.971 15.224 1.00 20.79 146 PRO B C 1
ATOM 4074 O O . PRO B 1 146 ? 48.206 -56.126 15.853 1.00 21.41 146 PRO B O 1
ATOM 4078 N N . VAL B 1 147 ? 47.088 -55.782 13.904 1.00 17.66 147 VAL B N 1
ATOM 4079 C CA . VAL B 1 147 ? 48.251 -55.569 13.095 1.00 15.50 147 VAL B CA 1
ATOM 4080 C C . VAL B 1 147 ? 48.567 -54.088 13.102 1.00 20.87 147 VAL B C 1
ATOM 4081 O O . VAL B 1 147 ? 47.695 -53.258 12.840 1.00 17.15 147 VAL B O 1
ATOM 4085 N N . VAL B 1 148 ? 49.816 -53.754 13.382 1.00 15.49 148 VAL B N 1
ATOM 4086 C CA . VAL B 1 148 ? 50.248 -52.354 13.378 1.00 19.89 148 VAL B CA 1
ATOM 4087 C C . VAL B 1 148 ? 50.801 -52.046 11.995 1.00 22.30 148 VAL B C 1
ATOM 4088 O O . VAL B 1 148 ? 51.588 -52.831 11.459 1.00 21.99 148 VAL B O 1
ATOM 4092 N N . HIS B 1 149 ? 50.351 -50.938 11.392 1.00 18.97 149 HIS B N 1
ATOM 4093 C CA . HIS B 1 149 ? 50.763 -50.618 10.016 1.00 16.51 149 HIS B CA 1
ATOM 4094 C C . HIS B 1 149 ? 51.506 -49.293 10.032 1.00 18.44 149 HIS B C 1
ATOM 4095 O O . HIS B 1 149 ? 51.077 -48.333 10.706 1.00 20.17 149 HIS B O 1
ATOM 4102 N N . VAL B 1 150 ? 52.634 -49.231 9.332 1.00 20.49 150 VAL B N 1
ATOM 4103 C CA . VAL B 1 150 ? 53.304 -47.942 9.166 1.00 25.26 150 VAL B CA 1
ATOM 4104 C C . VAL B 1 150 ? 53.447 -47.746 7.679 1.00 25.04 150 VAL B C 1
ATOM 4105 O O . VAL B 1 150 ? 54.069 -48.557 7.015 1.00 22.62 150 VAL B O 1
ATOM 4109 N N . PHE B 1 151 ? 52.770 -46.720 7.152 1.00 19.59 151 PHE B N 1
ATOM 4110 C CA . PHE B 1 151 ? 52.516 -46.693 5.714 1.00 17.76 151 PHE B CA 1
ATOM 4111 C C . PHE B 1 151 ? 53.150 -45.476 5.067 1.00 21.57 151 PHE B C 1
ATOM 4112 O O . PHE B 1 151 ? 52.802 -44.317 5.379 1.00 18.98 151 PHE B O 1
ATOM 4120 N N . PHE B 1 152 ? 54.109 -45.757 4.198 1.00 21.68 152 PHE B N 1
ATOM 4121 C CA . PHE B 1 152 ? 54.996 -44.714 3.702 1.00 30.16 152 PHE B CA 1
ATOM 4122 C C . PHE B 1 152 ? 54.528 -44.311 2.328 1.00 19.44 152 PHE B C 1
ATOM 4123 O O . PHE B 1 152 ? 54.547 -45.115 1.434 1.00 19.48 152 PHE B O 1
ATOM 4131 N N . ILE B 1 153 ? 54.095 -43.060 2.192 1.00 27.19 153 ILE B N 1
ATOM 4132 C CA . ILE B 1 153 ? 53.590 -42.564 0.915 1.00 18.90 153 ILE B CA 1
ATOM 4133 C C . ILE B 1 153 ? 54.709 -41.849 0.140 1.00 29.91 153 ILE B C 1
ATOM 4134 O O . ILE B 1 153 ? 54.595 -41.604 -1.070 1.00 25.75 153 ILE B O 1
ATOM 4139 N N . ALA B 1 154 ? 55.786 -41.524 0.847 1.00 27.78 154 ALA B N 1
ATOM 4140 C CA . ALA B 1 154 ? 56.962 -40.901 0.239 1.00 35.40 154 ALA B CA 1
ATOM 4141 C C . ALA B 1 154 ? 58.081 -41.015 1.245 1.00 35.05 154 ALA B C 1
ATOM 4142 O O . ALA B 1 154 ? 57.813 -41.143 2.468 1.00 30.29 154 ALA B O 1
ATOM 4144 N N . PRO B 1 155 ? 59.337 -40.961 0.750 1.00 35.69 155 PRO B N 1
ATOM 4145 C CA . PRO B 1 155 ? 60.470 -40.913 1.677 1.00 27.35 155 PRO B CA 1
ATOM 4146 C C . PRO B 1 155 ? 60.205 -39.880 2.784 1.00 27.49 155 PRO B C 1
ATOM 4147 O O . PRO B 1 155 ? 59.759 -38.762 2.522 1.00 29.48 155 PRO B O 1
ATOM 4151 N N . GLY B 1 156 ? 60.391 -40.271 4.033 1.00 32.49 156 GLY B N 1
ATOM 4152 C CA . GLY B 1 156 ? 60.178 -39.332 5.119 1.00 33.16 156 GLY B CA 1
ATOM 4153 C C . GLY B 1 156 ? 58.732 -39.053 5.486 1.00 29.94 156 GLY B C 1
ATOM 4154 O O . GLY B 1 156 ? 58.457 -38.300 6.420 1.00 30.14 156 GLY B O 1
ATOM 4162 N N . CYS B 1 158 ? 54.918 -40.764 6.450 1.00 27.33 158 CYS B N 1
ATOM 4163 C CA . CYS B 1 158 ? 54.166 -41.996 6.724 1.00 22.33 158 CYS B CA 1
ATOM 4164 C C . CYS B 1 158 ? 52.901 -41.751 7.532 1.00 22.45 158 CYS B C 1
ATOM 4165 O O . CYS B 1 158 ? 52.817 -40.779 8.282 1.00 25.30 158 CYS B O 1
ATOM 4168 N N . TYR B 1 159 ? 51.909 -42.634 7.382 1.00 20.41 159 TYR B N 1
ATOM 4169 C CA . TYR B 1 159 ? 50.836 -42.683 8.359 1.00 20.08 159 TYR B CA 1
ATOM 4170 C C . TYR B 1 159 ? 51.069 -43.854 9.305 1.00 19.08 159 TYR B C 1
ATOM 4171 O O . TYR B 1 159 ? 51.740 -44.808 8.948 1.00 25.76 159 TYR B O 1
ATOM 4180 N N . THR B 1 160 ? 50.456 -43.804 10.483 1.00 24.18 160 THR B N 1
ATOM 4181 C CA . THR B 1 160 ? 50.618 -44.875 11.466 1.00 20.27 160 THR B CA 1
ATOM 4182 C C . THR B 1 160 ? 49.241 -45.324 11.977 1.00 22.42 160 THR B C 1
ATOM 4183 O O . THR B 1 160 ? 48.337 -44.504 12.213 1.00 21.26 160 THR B O 1
ATOM 4187 N N . GLY B 1 161 ? 49.048 -46.632 12.134 1.00 19.24 161 GLY B N 1
ATOM 4188 C CA . GLY B 1 161 ? 47.777 -47.087 12.648 1.00 19.20 161 GLY B CA 1
ATOM 4189 C C . GLY B 1 161 ? 47.721 -48.596 12.739 1.00 21.81 161 GLY B C 1
ATOM 4190 O O . GLY B 1 161 ? 48.743 -49.220 12.974 1.00 18.28 161 GLY B O 1
ATOM 4191 N N . TYR B 1 162 ? 46.537 -49.170 12.524 1.00 17.65 162 TYR B N 1
ATOM 4192 C CA . TYR B 1 162 ? 46.353 -50.596 12.768 1.00 16.57 162 TYR B CA 1
ATOM 4193 C C . TYR B 1 162 ? 45.124 -51.131 12.027 1.00 16.59 162 TYR B C 1
ATOM 4194 O O . TYR B 1 162 ? 44.320 -50.360 11.551 1.00 15.25 162 TYR B O 1
ATOM 4203 N N . SER B 1 163 ? 45.004 -52.448 11.904 1.00 12.62 163 SER B N 1
ATOM 4204 C CA . SER B 1 163 ? 43.792 -53.071 11.372 1.00 15.28 163 SER B CA 1
ATOM 4205 C C . SER B 1 163 ? 43.517 -54.262 12.281 1.00 15.19 163 SER B C 1
ATOM 4206 O O . SER B 1 163 ? 44.418 -54.669 13.030 1.00 18.82 163 SER B O 1
ATOM 4209 N N . TYR B 1 164 ? 42.314 -54.814 12.225 1.00 12.96 164 TYR B N 1
ATOM 4210 C CA . TYR B 1 164 ? 41.968 -55.977 13.088 1.00 16.83 164 TYR B CA 1
ATOM 4211 C C . TYR B 1 164 ? 42.202 -57.233 12.294 1.00 17.32 164 TYR B C 1
ATOM 4212 O O . TYR B 1 164 ? 41.768 -57.310 11.164 1.00 13.33 164 TYR B O 1
ATOM 4221 N N . SER B 1 165 ? 42.918 -58.208 12.865 1.00 18.83 165 SER B N 1
ATOM 4222 C CA . SER B 1 165 ? 43.351 -59.385 12.091 1.00 18.14 165 SER B CA 1
ATOM 4223 C C . SER B 1 165 ? 42.189 -60.252 11.680 1.00 16.50 165 SER B C 1
ATOM 4224 O O . SER B 1 165 ? 42.345 -61.150 10.856 1.00 22.16 165 SER B O 1
ATOM 4227 N N . ASN B 1 166 ? 41.015 -60.018 12.248 1.00 15.39 166 ASN B N 1
ATOM 4228 C CA . ASN B 1 166 ? 39.850 -60.788 11.827 1.00 16.61 166 ASN B CA 1
ATOM 4229 C C . ASN B 1 166 ? 38.965 -59.982 10.853 1.00 21.56 166 ASN B C 1
ATOM 4230 O O . ASN B 1 166 ? 37.846 -60.366 10.507 1.00 15.50 166 ASN B O 1
ATOM 4235 N N . ASN B 1 167 ? 39.480 -58.852 10.400 1.00 15.65 167 ASN B N 1
ATOM 4236 C CA . ASN B 1 167 ? 38.696 -58.079 9.444 1.00 17.75 167 ASN B CA 1
ATOM 4237 C C . ASN B 1 167 ? 39.642 -57.288 8.535 1.00 17.88 167 ASN B C 1
ATOM 4238 O O . ASN B 1 167 ? 39.566 -56.055 8.442 1.00 14.80 167 ASN B O 1
ATOM 4243 N N . ASN B 1 168 ? 40.553 -58.003 7.876 1.00 12.78 168 ASN B N 1
ATOM 4244 C CA . ASN B 1 168 ? 41.590 -57.335 7.082 1.00 11.29 168 ASN B CA 1
ATOM 4245 C C . ASN B 1 168 ? 42.154 -58.335 6.100 1.00 15.35 168 ASN B C 1
ATOM 4246 O O . ASN B 1 168 ? 41.635 -59.447 5.988 1.00 11.89 168 ASN B O 1
ATOM 4251 N N . SER B 1 169 ? 43.209 -57.949 5.408 1.00 14.73 169 SER B N 1
ATOM 4252 C CA . SER B 1 169 ? 43.933 -58.916 4.606 1.00 16.29 169 SER B CA 1
ATOM 4253 C C . SER B 1 169 ? 45.090 -59.473 5.459 1.00 13.46 169 SER B C 1
ATOM 4254 O O . SER B 1 169 ? 45.811 -58.728 6.130 1.00 16.95 169 SER B O 1
ATOM 4257 N N . PRO B 1 170 ? 45.293 -60.786 5.390 1.00 16.54 170 PRO B N 1
ATOM 4258 C CA . PRO B 1 170 ? 46.472 -61.354 6.057 1.00 16.67 170 PRO B CA 1
ATOM 4259 C C . PRO B 1 170 ? 47.781 -61.124 5.248 1.00 24.91 170 PRO B C 1
ATOM 4260 O O . PRO B 1 170 ? 48.855 -61.470 5.738 1.00 20.90 170 PRO B O 1
ATOM 4264 N N . PHE B 1 171 ? 47.703 -60.529 4.055 1.00 18.12 171 PHE B N 1
ATOM 4265 C CA . PHE B 1 171 ? 48.896 -60.343 3.215 1.00 18.47 171 PHE B CA 1
ATOM 4266 C C . PHE B 1 171 ? 49.585 -58.987 3.290 1.00 22.35 171 PHE B C 1
ATOM 4267 O O . PHE B 1 171 ? 48.927 -57.929 3.378 1.00 17.90 171 PHE B O 1
ATOM 4275 N N . TYR B 1 172 ? 50.919 -59.024 3.231 1.00 14.62 172 TYR B N 1
ATOM 4276 C CA . TYR B 1 172 ? 51.733 -57.812 3.207 1.00 21.57 172 TYR B CA 1
ATOM 4277 C C . TYR B 1 172 ? 51.310 -57.026 1.959 1.00 24.81 172 TYR B C 1
ATOM 4278 O O . TYR B 1 172 ? 51.214 -57.604 0.872 1.00 21.04 172 TYR B O 1
ATOM 4287 N N . MET B 1 173 ? 51.010 -55.750 2.144 1.00 24.18 173 MET B N 1
ATOM 4288 C CA . MET B 1 173 ? 50.493 -54.902 1.101 1.00 22.87 173 MET B CA 1
ATOM 4289 C C . MET B 1 173 ? 49.178 -55.422 0.478 1.00 23.30 173 MET B C 1
ATOM 4290 O O . MET B 1 173 ? 48.798 -54.925 -0.548 1.00 25.43 173 MET B O 1
ATOM 4295 N N . GLY B 1 174 ? 48.535 -56.421 1.092 1.00 16.47 174 GLY B N 1
ATOM 4296 C CA . GLY B 1 174 ? 47.388 -57.103 0.516 1.00 17.25 174 GLY B CA 1
ATOM 4297 C C . GLY B 1 174 ? 47.762 -57.930 -0.721 1.00 27.81 174 GLY B C 1
ATOM 4298 O O . GLY B 1 174 ? 46.909 -58.281 -1.517 1.00 23.54 174 GLY B O 1
ATOM 4299 N N . ILE B 1 175 ? 49.040 -58.279 -0.871 1.00 24.21 175 ILE B N 1
ATOM 4300 C CA . ILE B 1 175 ? 49.500 -59.035 -2.046 1.00 24.82 175 ILE B CA 1
ATOM 4301 C C . ILE B 1 175 ? 50.087 -60.393 -1.652 1.00 23.42 175 ILE B C 1
ATOM 4302 O O . ILE B 1 175 ? 51.151 -60.443 -1.028 1.00 23.12 175 ILE B O 1
ATOM 4307 N N . PRO B 1 176 ? 49.399 -61.483 -2.013 1.00 24.26 176 PRO B N 1
ATOM 4308 C CA . PRO B 1 176 ? 49.832 -62.853 -1.715 1.00 29.08 176 PRO B CA 1
ATOM 4309 C C . PRO B 1 176 ? 50.996 -63.145 -2.634 1.00 28.59 176 PRO B C 1
ATOM 4310 O O . PRO B 1 176 ? 50.891 -62.784 -3.790 1.00 30.11 176 PRO B O 1
ATOM 4314 N N . ARG B 1 177 ? 52.062 -63.770 -2.153 1.00 33.72 177 ARG B N 1
ATOM 4315 C CA . ARG B 1 177 ? 53.258 -63.983 -2.979 1.00 31.02 177 ARG B CA 1
ATOM 4316 C C . ARG B 1 177 ? 53.198 -65.393 -3.530 1.00 28.87 177 ARG B C 1
ATOM 4317 O O . ARG B 1 177 ? 53.426 -66.348 -2.810 1.00 29.68 177 ARG B O 1
ATOM 4325 N N . LEU B 1 178 ? 52.857 -65.519 -4.804 1.00 23.02 178 LEU B N 1
ATOM 4326 C CA . LEU B 1 178 ? 52.664 -66.823 -5.406 1.00 23.21 178 LEU B CA 1
ATOM 4327 C C . LEU B 1 178 ? 53.706 -67.025 -6.516 1.00 27.62 178 LEU B C 1
ATOM 4328 O O . LEU B 1 178 ? 54.021 -66.096 -7.250 1.00 27.65 178 LEU B O 1
ATOM 4333 N N . LYS B 1 179 ? 54.257 -68.222 -6.638 1.00 25.72 179 LYS B N 1
ATOM 4334 C CA . LYS B 1 179 ? 55.222 -68.463 -7.716 1.00 23.38 179 LYS B CA 1
ATOM 4335 C C . LYS B 1 179 ? 54.536 -69.166 -8.871 1.00 18.95 179 LYS B C 1
ATOM 4336 O O . LYS B 1 179 ? 53.831 -70.145 -8.659 1.00 24.40 179 LYS B O 1
ATOM 4342 N N . PHE B 1 180 ? 54.726 -68.680 -10.100 1.00 20.32 180 PHE B N 1
ATOM 4343 C CA . PHE B 1 180 ? 54.196 -69.368 -11.266 1.00 19.53 180 PHE B CA 1
ATOM 4344 C C . PHE B 1 180 ? 54.899 -70.705 -11.472 1.00 21.83 180 PHE B C 1
ATOM 4345 O O . PHE B 1 180 ? 56.125 -70.755 -11.542 1.00 21.63 180 PHE B O 1
ATOM 4353 N N . PRO B 1 181 ? 54.119 -71.787 -11.553 1.00 21.24 181 PRO B N 1
ATOM 4354 C CA . PRO B 1 181 ? 54.690 -73.110 -11.822 1.00 21.85 181 PRO B CA 1
ATOM 4355 C C . PRO B 1 181 ? 54.958 -73.297 -13.319 1.00 22.13 181 PRO B C 1
ATOM 4356 O O . PRO B 1 181 ? 54.059 -73.137 -14.146 1.00 23.53 181 PRO B O 1
ATOM 4360 N N . ALA B 1 182 ? 56.197 -73.635 -13.668 1.00 24.97 182 ALA B N 1
ATOM 4361 C CA . ALA B 1 182 ? 56.628 -73.676 -15.060 1.00 23.72 182 ALA B CA 1
ATOM 4362 C C . ALA B 1 182 ? 55.796 -74.630 -15.897 1.00 27.99 182 ALA B C 1
ATOM 4363 O O . ALA B 1 182 ? 55.636 -74.428 -17.095 1.00 25.29 182 ALA B O 1
ATOM 4365 N N . ASP B 1 183 ? 55.211 -75.640 -15.263 1.00 26.57 183 ASP B N 1
ATOM 4366 C CA . ASP B 1 183 ? 54.427 -76.612 -16.022 1.00 28.94 183 ASP B CA 1
ATOM 4367 C C . ASP B 1 183 ? 52.928 -76.282 -16.212 1.00 28.48 183 ASP B C 1
ATOM 4368 O O . ASP B 1 183 ? 52.210 -77.021 -16.885 1.00 25.83 183 ASP B O 1
ATOM 4373 N N . ALA B 1 184 ? 52.462 -75.154 -15.672 1.00 23.46 184 ALA B N 1
ATOM 4374 C CA . ALA B 1 184 ? 51.098 -74.710 -15.950 1.00 23.03 184 ALA B CA 1
ATOM 4375 C C . ALA B 1 184 ? 51.043 -74.081 -17.346 1.00 26.40 184 ALA B C 1
ATOM 4376 O O . ALA B 1 184 ? 51.980 -73.388 -17.755 1.00 28.41 184 ALA B O 1
ATOM 4378 N N . PRO B 1 185 ? 49.934 -74.289 -18.062 1.00 21.26 185 PRO B N 1
ATOM 4379 C CA . PRO B 1 185 ? 49.786 -73.844 -19.447 1.00 18.75 185 PRO B CA 1
ATOM 4380 C C . PRO B 1 185 ? 49.506 -72.343 -19.600 1.00 25.02 185 PRO B C 1
ATOM 4381 O O . PRO B 1 185 ? 49.474 -71.843 -20.721 1.00 27.07 185 PRO B O 1
ATOM 4385 N N . SER B 1 186 ? 49.308 -71.630 -18.498 1.00 24.47 186 SER B N 1
ATOM 4386 C CA . SER B 1 186 ? 49.000 -70.211 -18.582 1.00 25.90 186 SER B CA 1
ATOM 4387 C C . SER B 1 186 ? 49.177 -69.525 -17.245 1.00 26.58 186 SER B C 1
ATOM 4388 O O . SER B 1 186 ? 48.809 -70.073 -16.195 1.00 19.65 186 SER B O 1
ATOM 4391 N N . ARG B 1 187 ? 49.724 -68.318 -17.275 1.00 19.82 187 ARG B N 1
ATOM 4392 C CA A ARG B 1 187 ? 49.841 -67.516 -16.087 0.50 25.38 187 ARG B CA 1
ATOM 4393 C CA B ARG B 1 187 ? 49.814 -67.530 -16.086 0.50 25.38 187 ARG B CA 1
ATOM 4394 C C . ARG B 1 187 ? 48.484 -67.132 -15.425 1.00 25.37 187 ARG B C 1
ATOM 4395 O O . ARG B 1 187 ? 48.456 -66.676 -14.322 1.00 17.95 187 ARG B O 1
ATOM 4410 N N . SER B 1 188 ? 47.389 -67.367 -16.129 1.00 18.29 188 SER B N 1
ATOM 4411 C CA . SER B 1 188 ? 46.070 -67.138 -15.529 1.00 21.61 188 SER B CA 1
ATOM 4412 C C . SER B 1 188 ? 45.839 -68.050 -14.322 1.00 21.14 188 SER B C 1
ATOM 4413 O O . SER B 1 188 ? 44.934 -67.799 -13.508 1.00 17.78 188 SER B O 1
ATOM 4416 N N . THR B 1 189 ? 46.645 -69.108 -14.227 1.00 16.98 189 THR B N 1
ATOM 4417 C CA . THR B 1 189 ? 46.536 -70.073 -13.128 1.00 14.11 189 THR B CA 1
ATOM 4418 C C . THR B 1 189 ? 46.664 -69.369 -11.796 1.00 17.45 189 THR B C 1
ATOM 4419 O O . THR B 1 189 ? 46.018 -69.747 -10.795 1.00 18.31 189 THR B O 1
ATOM 4423 N N . LEU B 1 190 ? 47.470 -68.312 -11.766 1.00 14.95 190 LEU B N 1
ATOM 4424 C CA . LEU B 1 190 ? 47.693 -67.618 -10.504 1.00 17.66 190 LEU B CA 1
ATOM 4425 C C . LEU B 1 190 ? 46.462 -66.850 -9.999 1.00 16.33 190 LEU B C 1
ATOM 4426 O O . LEU B 1 190 ? 46.319 -66.629 -8.795 1.00 15.76 190 LEU B O 1
ATOM 4431 N N . LYS B 1 191 ? 45.601 -66.420 -10.914 1.00 16.37 191 LYS B N 1
ATOM 4432 C CA . LYS B 1 191 ? 44.340 -65.801 -10.503 1.00 17.91 191 LYS B CA 1
ATOM 4433 C C . LYS B 1 191 ? 43.490 -66.762 -9.654 1.00 14.55 191 LYS B C 1
ATOM 4434 O O . LYS B 1 191 ? 42.998 -66.378 -8.560 1.00 12.89 191 LYS B O 1
ATOM 4440 N N . LEU B 1 192 ? 43.262 -67.982 -10.153 1.00 14.13 192 LEU B N 1
ATOM 4441 C CA . LEU B 1 192 ? 42.470 -68.943 -9.341 1.00 14.22 192 LEU B CA 1
ATOM 4442 C C . LEU B 1 192 ? 43.181 -69.368 -8.029 1.00 15.53 192 LEU B C 1
ATOM 4443 O O . LEU B 1 192 ? 42.554 -69.512 -6.974 1.00 16.30 192 LEU B O 1
ATOM 4448 N N . GLU B 1 193 ? 44.493 -69.568 -8.092 1.00 12.92 193 GLU B N 1
ATOM 4449 C CA . GLU B 1 193 ? 45.211 -69.890 -6.865 1.00 14.30 193 GLU B CA 1
ATOM 4450 C C . GLU B 1 193 ? 45.114 -68.755 -5.870 1.00 17.25 193 GLU B C 1
ATOM 4451 O O . GLU B 1 193 ? 44.934 -68.971 -4.677 1.00 15.86 193 GLU B O 1
ATOM 4457 N N . GLU B 1 194 ? 45.254 -67.522 -6.334 1.00 12.78 194 GLU B N 1
ATOM 4458 C CA . GLU B 1 194 ? 45.017 -66.419 -5.405 1.00 12.57 194 GLU B CA 1
ATOM 4459 C C . GLU B 1 194 ? 43.591 -66.413 -4.845 1.00 16.51 194 GLU B C 1
ATOM 4460 O O . GLU B 1 194 ? 43.382 -66.185 -3.625 1.00 16.86 194 GLU B O 1
ATOM 4466 N N . ALA B 1 195 ? 42.625 -66.708 -5.712 1.00 14.96 195 ALA B N 1
ATOM 4467 C CA . ALA B 1 195 ? 41.207 -66.754 -5.300 1.00 16.06 195 ALA B CA 1
ATOM 4468 C C . ALA B 1 195 ? 41.000 -67.775 -4.196 1.00 17.57 195 ALA B C 1
ATOM 4469 O O . ALA B 1 195 ? 40.252 -67.535 -3.238 1.00 12.82 195 ALA B O 1
ATOM 4471 N N . PHE B 1 196 ? 41.702 -68.907 -4.304 1.00 16.54 196 PHE B N 1
ATOM 4472 C CA . PHE B 1 196 ? 41.572 -69.945 -3.283 1.00 16.15 196 PHE B CA 1
ATOM 4473 C C . PHE B 1 196 ? 42.045 -69.408 -1.960 1.00 15.12 196 PHE B C 1
ATOM 4474 O O . PHE B 1 196 ? 41.404 -69.615 -0.934 1.00 18.06 196 PHE B O 1
ATOM 4482 N N . HIS B 1 197 ? 43.189 -68.732 -1.973 1.00 13.67 197 HIS B N 1
ATOM 4483 C CA . HIS B 1 197 ? 43.771 -68.219 -0.739 1.00 17.28 197 HIS B CA 1
ATOM 4484 C C . HIS B 1 197 ? 42.948 -67.094 -0.111 1.00 20.77 197 HIS B C 1
ATOM 4485 O O . HIS B 1 197 ? 42.847 -66.992 1.103 1.00 16.98 197 HIS B O 1
ATOM 4492 N N . VAL B 1 198 ? 42.387 -66.236 -0.955 1.00 17.99 198 VAL B N 1
ATOM 4493 C CA . VAL B 1 198 ? 41.653 -65.077 -0.474 1.00 17.21 198 VAL B CA 1
ATOM 4494 C C . VAL B 1 198 ? 40.245 -65.463 0.000 1.00 21.91 198 VAL B C 1
ATOM 4495 O O . VAL B 1 198 ? 39.806 -65.030 1.085 1.00 17.37 198 VAL B O 1
ATOM 4499 N N . PHE B 1 199 ? 39.562 -66.332 -0.751 1.00 18.37 199 PHE B N 1
ATOM 4500 C CA . PHE B 1 199 ? 38.137 -66.613 -0.463 1.00 13.85 199 PHE B CA 1
ATOM 4501 C C . PHE B 1 199 ? 37.846 -67.810 0.459 1.00 21.98 199 PHE B C 1
ATOM 4502 O O . PHE B 1 199 ? 36.783 -67.860 1.079 1.00 21.29 199 PHE B O 1
ATOM 4510 N N . ILE B 1 200 ? 38.766 -68.763 0.537 1.00 16.63 200 ILE B N 1
ATOM 4511 C CA . ILE B 1 200 ? 38.511 -69.984 1.324 1.00 19.70 200 ILE B CA 1
ATOM 4512 C C . ILE B 1 200 ? 39.516 -70.045 2.451 1.00 18.90 200 ILE B C 1
ATOM 4513 O O . ILE B 1 200 ? 40.725 -70.214 2.217 1.00 19.91 200 ILE B O 1
ATOM 4518 N N . PRO B 1 201 ? 39.036 -69.932 3.692 1.00 23.71 201 PRO B N 1
ATOM 4519 C CA . PRO B 1 201 ? 39.955 -69.936 4.841 1.00 24.23 201 PRO B CA 1
ATOM 4520 C C . PRO B 1 201 ? 40.843 -71.182 4.854 1.00 21.19 201 PRO B C 1
ATOM 4521 O O . PRO B 1 201 ? 40.340 -72.264 4.598 1.00 19.48 201 PRO B O 1
ATOM 4525 N N . ALA B 1 202 ? 42.128 -71.010 5.154 1.00 20.38 202 ALA B N 1
ATOM 4526 C CA . ALA B 1 202 ? 43.128 -72.085 5.078 1.00 23.47 202 ALA B CA 1
ATOM 4527 C C . ALA B 1 202 ? 42.734 -73.375 5.790 1.00 24.91 202 ALA B C 1
ATOM 4528 O O . ALA B 1 202 ? 43.038 -74.472 5.312 1.00 24.57 202 ALA B O 1
ATOM 4530 N N . ASP B 1 203 ? 42.096 -73.234 6.945 1.00 24.42 203 ASP B N 1
ATOM 4531 C CA . ASP B 1 203 ? 41.774 -74.361 7.808 1.00 21.97 203 ASP B CA 1
ATOM 4532 C C . ASP B 1 203 ? 40.722 -75.206 7.151 1.00 29.55 203 ASP B C 1
ATOM 4533 O O . ASP B 1 203 ? 40.528 -76.358 7.550 1.00 23.28 203 ASP B O 1
ATOM 4538 N N . GLU B 1 204 ? 40.018 -74.624 6.166 1.00 24.62 204 GLU B N 1
ATOM 4539 C CA . GLU B 1 204 ? 38.928 -75.315 5.497 1.00 17.42 204 GLU B CA 1
ATOM 4540 C C . GLU B 1 204 ? 39.285 -75.892 4.120 1.00 20.45 204 GLU B C 1
ATOM 4541 O O . GLU B 1 204 ? 38.394 -76.425 3.444 1.00 20.58 204 GLU B O 1
ATOM 4547 N N . TRP B 1 205 ? 40.538 -75.765 3.686 1.00 16.35 205 TRP B N 1
ATOM 4548 C CA . TRP B 1 205 ? 40.906 -76.265 2.354 1.00 19.41 205 TRP B CA 1
ATOM 4549 C C . TRP B 1 205 ? 40.618 -77.755 2.202 1.00 21.74 205 TRP B C 1
ATOM 4550 O O . TRP B 1 205 ? 40.056 -78.187 1.184 1.00 15.55 205 TRP B O 1
ATOM 4561 N N . ASP B 1 206 ? 40.947 -78.546 3.229 1.00 17.72 206 ASP B N 1
ATOM 4562 C CA . ASP B 1 206 ? 40.821 -80.000 3.054 1.00 19.87 206 ASP B CA 1
ATOM 4563 C C . ASP B 1 206 ? 39.370 -80.459 2.971 1.00 22.93 206 ASP B C 1
ATOM 4564 O O . ASP B 1 206 ? 39.067 -81.478 2.354 1.00 18.80 206 ASP B O 1
ATOM 4569 N N . GLU B 1 207 ? 38.464 -79.671 3.552 1.00 18.95 207 GLU B N 1
ATOM 4570 C CA . GLU B 1 207 ? 37.043 -79.952 3.495 1.00 17.95 207 GLU B CA 1
ATOM 4571 C C . GLU B 1 207 ? 36.415 -79.377 2.192 1.00 23.01 207 GLU B C 1
ATOM 4572 O O . GLU B 1 207 ? 35.550 -79.993 1.582 1.00 16.40 207 GLU B O 1
ATOM 4578 N N . ARG B 1 208 ? 36.867 -78.197 1.764 1.00 19.36 208 ARG B N 1
ATOM 4579 C CA . ARG B 1 208 ? 36.146 -77.460 0.726 1.00 20.27 208 ARG B CA 1
ATOM 4580 C C . ARG B 1 208 ? 36.795 -77.469 -0.662 1.00 11.58 208 ARG B C 1
ATOM 4581 O O . ARG B 1 208 ? 36.100 -77.313 -1.669 1.00 15.30 208 ARG B O 1
ATOM 4589 N N . LEU B 1 209 ? 38.113 -77.638 -0.686 1.00 14.08 209 LEU B N 1
ATOM 4590 C CA . LEU B 1 209 ? 38.877 -77.833 -1.923 1.00 13.95 209 LEU B CA 1
ATOM 4591 C C . LEU B 1 209 ? 39.451 -79.260 -1.837 1.00 16.56 209 LEU B C 1
ATOM 4592 O O . LEU B 1 209 ? 40.670 -79.452 -1.842 1.00 15.63 209 LEU B O 1
ATOM 4597 N N . ALA B 1 210 ? 38.555 -80.226 -1.727 1.00 17.67 210 ALA B N 1
ATOM 4598 C CA . ALA B 1 210 ? 38.902 -81.553 -1.191 1.00 17.31 210 ALA B CA 1
ATOM 4599 C C . ALA B 1 210 ? 39.364 -82.515 -2.274 1.00 18.71 210 ALA B C 1
ATOM 4600 O O . ALA B 1 210 ? 38.830 -82.508 -3.381 1.00 16.46 210 ALA B O 1
ATOM 4602 N N . ASN B 1 211 ? 40.349 -83.356 -1.972 1.00 17.64 211 ASN B N 1
ATOM 4603 C CA . ASN B 1 211 ? 40.723 -84.337 -2.964 1.00 18.82 211 ASN B CA 1
ATOM 4604 C C . ASN B 1 211 ? 39.554 -85.297 -3.324 1.00 16.94 211 ASN B C 1
ATOM 4605 O O . ASN B 1 211 ? 38.692 -85.608 -2.489 1.00 18.06 211 ASN B O 1
ATOM 4610 N N . GLY B 1 212 ? 39.432 -85.570 -4.624 1.00 16.46 212 GLY B N 1
ATOM 4611 C CA . GLY B 1 212 ? 38.324 -86.358 -5.159 1.00 17.11 212 GLY B CA 1
ATOM 4612 C C . GLY B 1 212 ? 37.101 -85.583 -5.661 1.00 16.20 212 GLY B C 1
ATOM 4613 O O . GLY B 1 212 ? 36.256 -86.133 -6.376 1.00 14.75 212 GLY B O 1
ATOM 4614 N N . MET B 1 213 ? 36.967 -84.314 -5.276 1.00 15.09 213 MET B N 1
ATOM 4615 C CA . MET B 1 213 ? 35.812 -83.531 -5.707 1.00 15.86 213 MET B CA 1
ATOM 4616 C C . MET B 1 213 ? 35.805 -83.446 -7.219 1.00 15.33 213 MET B C 1
ATOM 4617 O O . MET B 1 213 ? 36.860 -83.452 -7.840 1.00 16.50 213 MET B O 1
ATOM 4622 N N . TRP B 1 214 ? 34.618 -83.346 -7.800 1.00 12.05 214 TRP B N 1
ATOM 4623 C CA . TRP B 1 214 ? 34.509 -83.129 -9.242 1.00 17.22 214 TRP B CA 1
ATOM 4624 C C . TRP B 1 214 ? 34.324 -81.650 -9.459 1.00 20.98 214 TRP B C 1
ATOM 4625 O O . TRP B 1 214 ? 33.718 -81.003 -8.633 1.00 17.84 214 TRP B O 1
ATOM 4636 N N . ALA B 1 215 ? 34.898 -81.119 -10.526 1.00 14.60 215 ALA B N 1
ATOM 4637 C CA . ALA B 1 215 ? 34.812 -79.690 -10.813 1.00 17.64 215 ALA B CA 1
ATOM 4638 C C . ALA B 1 215 ? 34.607 -79.532 -12.311 1.00 17.31 215 ALA B C 1
ATOM 4639 O O . ALA B 1 215 ? 35.043 -80.365 -13.057 1.00 18.35 215 ALA B O 1
ATOM 4641 N N . VAL B 1 216 ? 33.937 -78.461 -12.731 1.00 12.97 216 VAL B N 1
ATOM 4642 C CA . VAL B 1 216 ? 33.756 -78.148 -14.139 1.00 14.90 216 VAL B CA 1
ATOM 4643 C C . VAL B 1 216 ? 34.406 -76.772 -14.371 1.00 19.30 216 VAL B C 1
ATOM 4644 O O . VAL B 1 216 ? 34.186 -75.831 -13.591 1.00 14.45 216 VAL B O 1
ATOM 4648 N N . ASP B 1 217 ? 35.211 -76.673 -15.421 1.00 15.79 217 ASP B N 1
ATOM 4649 C CA . ASP B 1 217 ? 35.905 -75.445 -15.772 1.00 14.32 217 ASP B CA 1
ATOM 4650 C C . ASP B 1 217 ? 35.329 -75.021 -17.143 1.00 21.15 217 ASP B C 1
ATOM 4651 O O . ASP B 1 217 ? 35.616 -75.638 -18.159 1.00 19.62 217 ASP B O 1
ATOM 4656 N N . LEU B 1 218 ? 34.486 -73.988 -17.137 1.00 17.48 218 LEU B N 1
ATOM 4657 C CA . LEU B 1 218 ? 33.818 -73.517 -18.345 1.00 21.40 218 LEU B CA 1
ATOM 4658 C C . LEU B 1 218 ? 34.723 -72.592 -19.169 1.00 23.99 218 LEU B C 1
ATOM 4659 O O . LEU B 1 218 ? 35.160 -71.527 -18.715 1.00 22.12 218 LEU B O 1
ATOM 4664 N N . GLY B 1 219 ? 35.030 -73.018 -20.386 1.00 24.44 219 GLY B N 1
ATOM 4665 C CA . GLY B 1 219 ? 35.910 -72.230 -21.229 1.00 23.61 219 GLY B CA 1
ATOM 4666 C C . GLY B 1 219 ? 37.354 -72.441 -20.832 1.00 24.09 219 GLY B C 1
ATOM 4667 O O . GLY B 1 219 ? 38.127 -71.497 -20.739 1.00 20.83 219 GLY B O 1
ATOM 4668 N N . ALA B 1 220 ? 37.723 -73.698 -20.603 1.00 23.36 220 ALA B N 1
ATOM 4669 C CA . ALA B 1 220 ? 38.933 -73.987 -19.855 1.00 23.62 220 ALA B CA 1
ATOM 4670 C C . ALA B 1 220 ? 40.218 -73.791 -20.626 1.00 20.98 220 ALA B C 1
ATOM 4671 O O . ALA B 1 220 ? 41.279 -73.753 -20.027 1.00 23.44 220 ALA B O 1
ATOM 4680 N N . PRO B 1 222 ? 43.632 -72.837 -22.558 1.00 20.81 222 PRO B N 1
ATOM 4681 C CA . PRO B 1 222 ? 44.425 -74.070 -22.575 1.00 25.09 222 PRO B CA 1
ATOM 4682 C C . PRO B 1 222 ? 44.462 -74.783 -21.221 1.00 26.10 222 PRO B C 1
ATOM 4683 O O . PRO B 1 222 ? 44.834 -75.942 -21.183 1.00 22.70 222 PRO B O 1
ATOM 4687 N N . GLY B 1 223 ? 44.094 -74.114 -20.132 1.00 22.53 223 GLY B N 1
ATOM 4688 C CA . GLY B 1 223 ? 43.900 -74.824 -18.878 1.00 21.37 223 GLY B CA 1
ATOM 4689 C C . GLY B 1 223 ? 44.470 -74.193 -17.631 1.00 23.10 223 GLY B C 1
ATOM 4690 O O . GLY B 1 223 ? 44.733 -74.906 -16.661 1.00 22.55 223 GLY B O 1
ATOM 4691 N N . GLY B 1 224 ? 44.704 -72.878 -17.643 1.00 19.54 224 GLY B N 1
ATOM 4692 C CA . GLY B 1 224 ? 45.226 -72.230 -16.444 1.00 20.86 224 GLY B CA 1
ATOM 4693 C C . GLY B 1 224 ? 44.430 -72.593 -15.185 1.00 13.69 224 GLY B C 1
ATOM 4694 O O . GLY B 1 224 ? 45.011 -72.933 -14.133 1.00 17.55 224 GLY B O 1
ATOM 4695 N N . TRP B 1 225 ? 43.114 -72.567 -15.297 1.00 14.58 225 TRP B N 1
ATOM 4696 C CA . TRP B 1 225 ? 42.295 -72.765 -14.106 1.00 15.85 225 TRP B CA 1
ATOM 4697 C C . TRP B 1 225 ? 42.176 -74.242 -13.787 1.00 16.38 225 TRP B C 1
ATOM 4698 O O . TRP B 1 225 ? 42.203 -74.635 -12.626 1.00 15.60 225 TRP B O 1
ATOM 4709 N N . THR B 1 226 ? 42.128 -75.044 -14.836 1.00 16.84 226 THR B N 1
ATOM 4710 C CA . THR B 1 226 ? 42.014 -76.486 -14.679 1.00 18.39 226 THR B CA 1
ATOM 4711 C C . THR B 1 226 ? 43.220 -76.988 -13.909 1.00 19.01 226 THR B C 1
ATOM 4712 O O . THR B 1 226 ? 43.109 -77.828 -13.018 1.00 18.17 226 THR B O 1
ATOM 4716 N N . TYR B 1 227 ? 44.378 -76.425 -14.207 1.00 17.85 227 TYR B N 1
ATOM 4717 C CA . TYR B 1 227 ? 45.590 -76.809 -13.499 1.00 17.81 227 TYR B CA 1
ATOM 4718 C C . TYR B 1 227 ? 45.459 -76.666 -11.970 1.00 22.97 227 TYR B C 1
ATOM 4719 O O . TYR B 1 227 ? 45.974 -77.510 -11.230 1.00 15.94 227 TYR B O 1
ATOM 4728 N N . GLN B 1 228 ? 44.799 -75.610 -11.472 1.00 17.41 228 GLN B N 1
ATOM 4729 C CA . GLN B 1 228 ? 44.725 -75.427 -10.010 1.00 13.39 228 GLN B CA 1
ATOM 4730 C C . GLN B 1 228 ? 43.795 -76.474 -9.407 1.00 16.44 228 GLN B C 1
ATOM 4731 O O . GLN B 1 228 ? 43.993 -76.938 -8.285 1.00 17.13 228 GLN B O 1
ATOM 4737 N N . LEU B 1 229 ? 42.790 -76.851 -10.171 1.00 16.62 229 LEU B N 1
ATOM 4738 C CA . LEU B 1 229 ? 41.863 -77.841 -9.677 1.00 12.94 229 LEU B CA 1
ATOM 4739 C C . LEU B 1 229 ? 42.545 -79.231 -9.636 1.00 15.70 229 LEU B C 1
ATOM 4740 O O . LEU B 1 229 ? 42.297 -80.019 -8.729 1.00 15.54 229 LEU B O 1
ATOM 4745 N N . VAL B 1 230 ? 43.367 -79.517 -10.643 1.00 16.66 230 VAL B N 1
ATOM 4746 C CA . VAL B 1 230 ? 44.075 -80.799 -10.715 1.00 14.85 230 VAL B CA 1
ATOM 4747 C C . VAL B 1 230 ? 45.086 -80.830 -9.565 1.00 17.38 230 VAL B C 1
ATOM 4748 O O . VAL B 1 230 ? 45.295 -81.853 -8.889 1.00 15.15 230 VAL B O 1
ATOM 4752 N N . LYS B 1 231 ? 45.643 -79.669 -9.260 1.00 16.78 231 LYS B N 1
ATOM 4753 C CA . LYS B 1 231 ? 46.576 -79.579 -8.168 1.00 14.49 231 LYS B CA 1
ATOM 4754 C C . LYS B 1 231 ? 45.914 -79.915 -6.813 1.00 20.71 231 LYS B C 1
ATOM 4755 O O . LYS B 1 231 ? 46.565 -80.450 -5.931 1.00 16.06 231 LYS B O 1
ATOM 4761 N N . ARG B 1 232 ? 44.632 -79.612 -6.650 1.00 16.31 232 ARG B N 1
ATOM 4762 C CA . ARG B 1 232 ? 43.902 -80.040 -5.437 1.00 17.57 232 ARG B CA 1
ATOM 4763 C C . ARG B 1 232 ? 43.378 -81.501 -5.511 1.00 20.79 232 ARG B C 1
ATOM 4764 O O . ARG B 1 232 ? 42.568 -81.914 -4.670 1.00 16.03 232 ARG B O 1
ATOM 4772 N N . ASN B 1 233 ? 43.815 -82.248 -6.525 1.00 13.95 233 ASN B N 1
ATOM 4773 C CA . ASN B 1 233 ? 43.441 -83.665 -6.707 1.00 18.29 233 ASN B CA 1
ATOM 4774 C C . ASN B 1 233 ? 41.974 -83.918 -7.050 1.00 21.14 233 ASN B C 1
ATOM 4775 O O . ASN B 1 233 ? 41.391 -84.963 -6.692 1.00 17.01 233 ASN B O 1
ATOM 4780 N N . MET B 1 234 ? 41.387 -82.967 -7.777 1.00 17.19 234 MET B N 1
ATOM 4781 C CA . MET B 1 234 ? 39.999 -83.077 -8.209 1.00 17.14 234 MET B CA 1
ATOM 4782 C C . MET B 1 234 ? 39.902 -83.791 -9.547 1.00 18.22 234 MET B C 1
ATOM 4783 O O . MET B 1 234 ? 40.884 -83.940 -10.235 1.00 17.10 234 MET B O 1
ATOM 4788 N N . TRP B 1 235 ? 38.696 -84.227 -9.888 1.00 18.75 235 TRP B N 1
ATOM 4789 C CA . TRP B 1 235 ? 38.425 -84.835 -11.177 1.00 20.50 235 TRP B CA 1
ATOM 4790 C C . TRP B 1 235 ? 37.744 -83.748 -11.986 1.00 17.99 235 TRP B C 1
ATOM 4791 O O . TRP B 1 235 ? 36.689 -83.274 -11.598 1.00 18.49 235 TRP B O 1
ATOM 4802 N N . VAL B 1 236 ? 38.374 -83.320 -13.077 1.00 19.50 236 VAL B N 1
ATOM 4803 C CA . VAL B 1 236 ? 37.936 -82.087 -13.750 1.00 20.31 236 VAL B CA 1
ATOM 4804 C C . VAL B 1 236 ? 37.304 -82.348 -15.109 1.00 22.02 236 VAL B C 1
ATOM 4805 O O . VAL B 1 236 ? 37.952 -82.959 -15.978 1.00 19.08 236 VAL B O 1
ATOM 4809 N N . TYR B 1 237 ? 36.049 -81.899 -15.277 1.00 16.04 237 TYR B N 1
ATOM 4810 C CA . TYR B 1 237 ? 35.481 -81.685 -16.610 1.00 21.01 237 TYR B CA 1
ATOM 4811 C C . TYR B 1 237 ? 35.937 -80.320 -17.185 1.00 23.82 237 TYR B C 1
ATOM 4812 O O . TYR B 1 237 ? 35.541 -79.264 -16.682 1.00 15.68 237 TYR B O 1
ATOM 4821 N N . SER B 1 238 ? 36.783 -80.350 -18.219 1.00 18.36 238 SER B N 1
ATOM 4822 C CA . SER B 1 238 ? 37.233 -79.137 -18.881 1.00 20.44 238 SER B CA 1
ATOM 4823 C C . SER B 1 238 ? 36.439 -78.927 -20.166 1.00 27.45 238 SER B C 1
ATOM 4824 O O . SER B 1 238 ? 36.568 -79.691 -21.124 1.00 23.09 238 SER B O 1
ATOM 4827 N N . VAL B 1 239 ? 35.646 -77.870 -20.190 1.00 22.91 239 VAL B N 1
ATOM 4828 C CA . VAL B 1 239 ? 34.691 -77.676 -21.236 1.00 19.08 239 VAL B CA 1
ATOM 4829 C C . VAL B 1 239 ? 35.149 -76.546 -22.160 1.00 27.00 239 VAL B C 1
ATOM 4830 O O . VAL B 1 239 ? 35.185 -75.389 -21.753 1.00 23.65 239 VAL B O 1
ATOM 4834 N N . ASP B 1 240 ? 35.513 -76.884 -23.395 1.00 29.29 240 ASP B N 1
ATOM 4835 C CA . ASP B 1 240 ? 35.926 -75.874 -24.386 1.00 30.16 240 ASP B CA 1
ATOM 4836 C C . ASP B 1 240 ? 36.016 -76.503 -25.775 1.00 30.55 240 ASP B C 1
ATOM 4837 O O . ASP B 1 240 ? 36.408 -77.644 -25.907 1.00 30.97 240 ASP B O 1
ATOM 4842 N N . ASN B 1 241 ? 35.714 -75.733 -26.814 1.00 33.67 241 ASN B N 1
ATOM 4843 C CA . ASN B 1 241 ? 35.959 -76.212 -28.171 1.00 33.52 241 ASN B CA 1
ATOM 4844 C C . ASN B 1 241 ? 37.451 -76.225 -28.549 1.00 30.37 241 ASN B C 1
ATOM 4845 O O . ASN B 1 241 ? 37.899 -77.079 -29.311 1.00 35.37 241 ASN B O 1
ATOM 4850 N N . GLY B 1 242 ? 38.213 -75.292 -27.999 1.00 27.40 242 GLY B N 1
ATOM 4851 C CA . GLY B 1 242 ? 39.653 -75.306 -28.136 1.00 30.92 242 GLY B CA 1
ATOM 4852 C C . GLY B 1 242 ? 40.331 -76.348 -27.262 1.00 36.91 242 GLY B C 1
ATOM 4853 O O . GLY B 1 242 ? 39.821 -76.731 -26.200 1.00 32.33 242 GLY B O 1
ATOM 4854 N N . PRO B 1 243 ? 41.511 -76.800 -27.707 1.00 36.20 243 PRO B N 1
ATOM 4855 C CA . PRO B 1 243 ? 42.370 -77.854 -27.152 1.00 40.57 243 PRO B CA 1
ATOM 4856 C C . PRO B 1 243 ? 42.950 -77.554 -25.774 1.00 35.35 243 PRO B C 1
ATOM 4857 O O . PRO B 1 243 ? 43.491 -76.463 -25.538 1.00 27.81 243 PRO B O 1
ATOM 4861 N N . MET B 1 244 ? 42.842 -78.540 -24.890 1.00 28.35 244 MET B N 1
ATOM 4862 C CA . MET B 1 244 ? 43.453 -78.487 -23.566 1.00 29.05 244 MET B CA 1
ATOM 4863 C C . MET B 1 244 ? 44.913 -78.872 -23.664 1.00 27.46 244 MET B C 1
ATOM 4864 O O . MET B 1 244 ? 45.268 -79.746 -24.468 1.00 29.38 244 MET B O 1
ATOM 4869 N N . ALA B 1 245 ? 45.768 -78.225 -22.870 1.00 23.98 245 ALA B N 1
ATOM 4870 C CA . ALA B 1 245 ? 47.185 -78.610 -22.799 1.00 28.66 245 ALA B CA 1
ATOM 4871 C C . ALA B 1 245 ? 47.334 -80.139 -22.644 1.00 31.82 245 ALA B C 1
ATOM 4872 O O . ALA B 1 245 ? 46.576 -80.763 -21.915 1.00 23.36 245 ALA B O 1
ATOM 4874 N N . GLN B 1 246 ? 48.278 -80.736 -23.371 1.00 35.27 246 GLN B N 1
ATOM 4875 C CA . GLN B 1 246 ? 48.560 -82.172 -23.255 1.00 30.07 246 GLN B CA 1
ATOM 4876 C C . GLN B 1 246 ? 49.093 -82.522 -21.878 1.00 27.04 246 GLN B C 1
ATOM 4877 O O . GLN B 1 246 ? 48.814 -83.586 -21.373 1.00 26.60 246 GLN B O 1
ATOM 4883 N N . SER B 1 247 ? 49.910 -81.644 -21.297 1.00 27.30 247 SER B N 1
ATOM 4884 C CA . SER B 1 247 ? 50.393 -81.833 -19.936 1.00 28.71 247 SER B CA 1
ATOM 4885 C C . SER B 1 247 ? 49.231 -82.121 -18.950 1.00 25.00 247 SER B C 1
ATOM 4886 O O . SER B 1 247 ? 49.347 -82.986 -18.074 1.00 22.81 247 SER B O 1
ATOM 4889 N N . LEU B 1 248 ? 48.111 -81.418 -19.105 1.00 24.21 248 LEU B N 1
ATOM 4890 C CA . LEU B 1 248 ? 46.943 -81.673 -18.241 1.00 24.25 248 LEU B CA 1
ATOM 4891 C C . LEU B 1 248 ? 46.258 -82.983 -18.601 1.00 23.91 248 LEU B C 1
ATOM 4892 O O . LEU B 1 248 ? 45.876 -83.772 -17.713 1.00 23.83 248 LEU B O 1
ATOM 4897 N N . MET B 1 249 ? 46.118 -83.230 -19.899 1.00 20.71 249 MET B N 1
ATOM 4898 C CA . MET B 1 249 ? 45.460 -84.464 -20.322 1.00 27.26 249 MET B CA 1
ATOM 4899 C C . MET B 1 249 ? 46.231 -85.663 -19.787 1.00 25.07 249 MET B C 1
ATOM 4900 O O . MET B 1 249 ? 45.651 -86.647 -19.340 1.00 28.09 249 MET B O 1
ATOM 4905 N N . ASP B 1 250 ? 47.550 -85.546 -19.794 1.00 28.12 250 ASP B N 1
ATOM 4906 C CA . ASP B 1 250 ? 48.394 -86.641 -19.340 1.00 28.21 250 ASP B CA 1
ATOM 4907 C C . ASP B 1 250 ? 48.230 -86.962 -17.849 1.00 32.92 250 ASP B C 1
ATOM 4908 O O . ASP B 1 250 ? 48.530 -88.080 -17.436 1.00 28.44 250 ASP B O 1
ATOM 4913 N N . THR B 1 251 ? 47.755 -86.015 -17.034 1.00 24.44 251 THR B N 1
ATOM 4914 C CA . THR B 1 251 ? 47.636 -86.305 -15.594 1.00 20.25 251 THR B CA 1
ATOM 4915 C C . THR B 1 251 ? 46.608 -87.414 -15.288 1.00 22.01 251 THR B C 1
ATOM 4916 O O . THR B 1 251 ? 46.597 -87.984 -14.199 1.00 23.72 251 THR B O 1
ATOM 4920 N N . GLY B 1 252 ? 45.745 -87.706 -16.242 1.00 23.23 252 GLY B N 1
ATOM 4921 C CA . GLY B 1 252 ? 44.635 -88.623 -16.007 1.00 22.91 252 GLY B CA 1
ATOM 4922 C C . GLY B 1 252 ? 43.460 -87.955 -15.283 1.00 26.46 252 GLY B C 1
ATOM 4923 O O . GLY B 1 252 ? 42.385 -88.543 -15.165 1.00 25.33 252 GLY B O 1
ATOM 4924 N N . GLN B 1 253 ? 43.644 -86.708 -14.843 1.00 20.68 253 GLN B N 1
ATOM 4925 C CA A GLN B 1 253 ? 42.657 -86.058 -13.981 0.70 21.79 253 GLN B CA 1
ATOM 4926 C CA B GLN B 1 253 ? 42.671 -86.035 -13.985 0.30 21.84 253 GLN B CA 1
ATOM 4927 C C . GLN B 1 253 ? 41.635 -85.216 -14.754 1.00 24.22 253 GLN B C 1
ATOM 4928 O O . GLN B 1 253 ? 40.713 -84.660 -14.168 1.00 22.53 253 GLN B O 1
ATOM 4939 N N . VAL B 1 254 ? 41.772 -85.141 -16.072 1.00 18.86 254 VAL B N 1
ATOM 4940 C CA . VAL B 1 254 ? 40.880 -84.271 -16.833 1.00 20.88 254 VAL B CA 1
ATOM 4941 C C . VAL B 1 254 ? 40.096 -84.951 -17.935 1.00 22.66 254 VAL B C 1
ATOM 4942 O O . VAL B 1 254 ? 40.668 -85.701 -18.744 1.00 25.77 254 VAL B O 1
ATOM 4946 N N . THR B 1 255 ? 38.793 -84.678 -17.995 1.00 20.43 255 THR B N 1
ATOM 4947 C CA . THR B 1 255 ? 37.985 -85.132 -19.125 1.00 24.94 255 THR B CA 1
ATOM 4948 C C . THR B 1 255 ? 37.761 -83.919 -20.025 1.00 26.32 255 THR B C 1
ATOM 4949 O O . THR B 1 255 ? 37.171 -82.949 -19.571 1.00 19.99 255 THR B O 1
ATOM 4953 N N . TRP B 1 256 ? 38.269 -83.932 -21.263 1.00 22.68 256 TRP B N 1
ATOM 4954 C CA . TRP B 1 256 ? 38.082 -82.763 -22.125 1.00 25.60 256 TRP B CA 1
ATOM 4955 C C . TRP B 1 256 ? 36.755 -82.884 -22.844 1.00 28.75 256 TRP B C 1
ATOM 4956 O O . TRP B 1 256 ? 36.574 -83.782 -23.641 1.00 31.70 256 TRP B O 1
ATOM 4967 N N . LEU B 1 257 ? 35.821 -81.983 -22.566 1.00 24.31 257 LEU B N 1
ATOM 4968 C CA . LEU B 1 257 ? 34.534 -81.991 -23.257 1.00 26.10 257 LEU B CA 1
ATOM 4969 C C . LEU B 1 257 ? 34.555 -80.925 -24.355 1.00 33.35 257 LEU B C 1
ATOM 4970 O O . LEU B 1 257 ? 34.615 -79.723 -24.057 1.00 33.83 257 LEU B O 1
ATOM 4975 N N . ARG B 1 258 ? 34.525 -81.342 -25.621 1.00 25.99 258 ARG B N 1
ATOM 4976 C CA . ARG B 1 258 ? 34.606 -80.366 -26.719 1.00 34.98 258 ARG B CA 1
ATOM 4977 C C . ARG B 1 258 ? 33.251 -79.720 -26.966 1.00 40.04 258 ARG B C 1
ATOM 4978 O O . ARG B 1 258 ? 32.429 -80.224 -27.728 1.00 36.12 258 ARG B O 1
ATOM 4986 N N . GLU B 1 259 ? 32.968 -78.651 -26.248 1.00 37.53 259 GLU B N 1
ATOM 4987 C CA . GLU B 1 259 ? 31.651 -78.056 -26.189 1.00 38.35 259 GLU B CA 1
ATOM 4988 C C . GLU B 1 259 ? 31.779 -76.606 -25.794 1.00 36.40 259 GLU B C 1
ATOM 4989 O O . GLU B 1 259 ? 32.711 -76.215 -25.172 1.00 29.37 259 GLU B O 1
ATOM 4995 N N . ASP B 1 260 ? 30.802 -75.818 -26.179 1.00 34.28 260 ASP B N 1
ATOM 4996 C CA . ASP B 1 260 ? 30.786 -74.422 -25.808 1.00 39.46 260 ASP B CA 1
ATOM 4997 C C . ASP B 1 260 ? 30.372 -74.217 -24.332 1.00 29.91 260 ASP B C 1
ATOM 4998 O O . ASP B 1 260 ? 29.407 -74.748 -23.889 1.00 27.40 260 ASP B O 1
ATOM 5003 N N . GLY B 1 261 ? 31.155 -73.437 -23.619 1.00 31.42 261 GLY B N 1
ATOM 5004 C CA . GLY B 1 261 ? 30.888 -73.141 -22.215 1.00 27.69 261 GLY B CA 1
ATOM 5005 C C . GLY B 1 261 ? 29.479 -72.661 -21.877 1.00 32.87 261 GLY B C 1
ATOM 5006 O O . GLY B 1 261 ? 28.926 -73.044 -20.851 1.00 30.76 261 GLY B O 1
ATOM 5007 N N . PHE B 1 262 ? 28.876 -71.830 -22.722 1.00 28.64 262 PHE B N 1
ATOM 5008 C CA . PHE B 1 262 ? 27.527 -71.353 -22.432 1.00 27.63 262 PHE B CA 1
ATOM 5009 C C . PHE B 1 262 ? 26.438 -72.382 -22.705 1.00 35.33 262 PHE B C 1
ATOM 5010 O O . PHE B 1 262 ? 25.315 -72.270 -22.208 1.00 35.07 262 PHE B O 1
ATOM 5018 N N . LYS B 1 263 ? 26.757 -73.384 -23.503 1.00 32.55 263 LYS B N 1
ATOM 5019 C CA . LYS B 1 263 ? 25.721 -74.294 -23.950 1.00 35.55 263 LYS B CA 1
ATOM 5020 C C . LYS B 1 263 ? 25.760 -75.584 -23.159 1.00 35.08 263 LYS B C 1
ATOM 5021 O O . LYS B 1 263 ? 24.726 -76.245 -22.991 1.00 34.51 263 LYS B O 1
ATOM 5027 N N . PHE B 1 264 ? 26.937 -75.911 -22.625 1.00 29.76 264 PHE B N 1
ATOM 5028 C CA . PHE B 1 264 ? 27.081 -77.119 -21.816 1.00 33.88 264 PHE B CA 1
ATOM 5029 C C . PHE B 1 264 ? 26.050 -77.192 -20.689 1.00 34.27 264 PHE B C 1
ATOM 5030 O O . PHE B 1 264 ? 25.809 -76.215 -19.969 1.00 35.81 264 PHE B O 1
ATOM 5038 N N . ARG B 1 265 ? 25.419 -78.349 -20.550 1.00 32.86 265 ARG B N 1
ATOM 5039 C CA . ARG B 1 265 ? 24.556 -78.597 -19.410 1.00 30.16 265 ARG B CA 1
ATOM 5040 C C . ARG B 1 265 ? 24.990 -79.915 -18.829 1.00 34.38 265 ARG B C 1
ATOM 5041 O O . ARG B 1 265 ? 25.034 -80.917 -19.532 1.00 37.95 265 ARG B O 1
ATOM 5049 N N . PRO B 1 266 ? 25.349 -79.919 -17.543 1.00 35.78 266 PRO B N 1
ATOM 5050 C CA . PRO B 1 266 ? 25.886 -81.139 -16.927 1.00 35.36 266 PRO B CA 1
ATOM 5051 C C . PRO B 1 266 ? 24.788 -82.170 -16.649 1.00 33.51 266 PRO B C 1
ATOM 5052 O O . PRO B 1 266 ? 23.664 -81.772 -16.366 1.00 30.96 266 PRO B O 1
ATOM 5056 N N . THR B 1 267 ? 25.114 -83.465 -16.685 1.00 33.81 267 THR B N 1
ATOM 5057 C CA . THR B 1 267 ? 24.164 -84.512 -16.270 1.00 40.27 267 THR B CA 1
ATOM 5058 C C . THR B 1 267 ? 24.025 -84.642 -14.745 1.00 41.18 267 THR B C 1
ATOM 5059 O O . THR B 1 267 ? 22.930 -84.851 -14.201 1.00 37.97 267 THR B O 1
ATOM 5063 N N . ARG B 1 268 ? 25.147 -84.548 -14.043 1.00 41.07 268 ARG B N 1
ATOM 5064 C CA . ARG B 1 268 ? 25.094 -84.662 -12.593 1.00 43.05 268 ARG B CA 1
ATOM 5065 C C . ARG B 1 268 ? 24.659 -83.348 -11.969 1.00 36.81 268 ARG B C 1
ATOM 5066 O O . ARG B 1 268 ? 24.941 -82.280 -12.509 1.00 37.11 268 ARG B O 1
ATOM 5074 N N . SER B 1 269 ? 23.964 -83.438 -10.844 1.00 39.05 269 SER B N 1
ATOM 5075 C CA . SER B 1 269 ? 23.533 -82.249 -10.119 1.00 43.00 269 SER B CA 1
ATOM 5076 C C . SER B 1 269 ? 24.223 -82.193 -8.761 1.00 42.56 269 SER B C 1
ATOM 5077 O O . SER B 1 269 ? 23.758 -81.530 -7.840 1.00 41.90 269 SER B O 1
ATOM 5080 N N . ASN B 1 270 ? 25.351 -82.883 -8.642 1.00 38.93 270 ASN B N 1
ATOM 5081 C CA . ASN B 1 270 ? 26.055 -82.926 -7.362 1.00 39.67 270 ASN B CA 1
ATOM 5082 C C . ASN B 1 270 ? 27.522 -82.545 -7.485 1.00 36.70 270 ASN B C 1
ATOM 5083 O O . ASN B 1 270 ? 28.316 -82.831 -6.582 1.00 36.97 270 ASN B O 1
ATOM 5088 N N . ILE B 1 271 ? 27.891 -81.956 -8.621 1.00 29.69 271 ILE B N 1
ATOM 5089 C CA . ILE B 1 271 ? 29.269 -81.503 -8.822 1.00 23.82 271 ILE B CA 1
ATOM 5090 C C . ILE B 1 271 ? 29.605 -80.464 -7.776 1.00 24.22 271 ILE B C 1
ATOM 5091 O O . ILE B 1 271 ? 28.757 -79.618 -7.453 1.00 23.07 271 ILE B O 1
ATOM 5096 N N . SER B 1 272 ? 30.829 -80.535 -7.240 1.00 20.72 272 SER B N 1
ATOM 5097 C CA . SER B 1 272 ? 31.229 -79.668 -6.137 1.00 21.65 272 SER B CA 1
ATOM 5098 C C . SER B 1 272 ? 31.555 -78.258 -6.623 1.00 18.63 272 SER B C 1
ATOM 5099 O O . SER B 1 272 ? 31.037 -77.286 -6.072 1.00 22.14 272 SER B O 1
ATOM 5102 N N . TRP B 1 273 ? 32.437 -78.151 -7.620 1.00 14.36 273 TRP B N 1
ATOM 5103 C CA . TRP B 1 273 ? 32.934 -76.843 -8.049 1.00 13.87 273 TRP B CA 1
ATOM 5104 C C . TRP B 1 273 ? 32.621 -76.517 -9.501 1.00 16.01 273 TRP B C 1
ATOM 5105 O O . TRP B 1 273 ? 32.759 -77.381 -10.347 1.00 15.26 273 TRP B O 1
ATOM 5116 N N . MET B 1 274 ? 32.255 -75.268 -9.798 1.00 14.47 274 MET B N 1
ATOM 5117 C CA . MET B 1 274 ? 32.332 -74.800 -11.183 1.00 15.47 274 MET B CA 1
ATOM 5118 C C . MET B 1 274 ? 33.212 -73.560 -11.177 1.00 14.41 274 MET B C 1
ATOM 5119 O O . MET B 1 274 ? 33.110 -72.771 -10.252 1.00 13.22 274 MET B O 1
ATOM 5124 N N . VAL B 1 275 ? 34.119 -73.426 -12.150 1.00 13.25 275 VAL B N 1
ATOM 5125 C CA . VAL B 1 275 ? 34.921 -72.203 -12.281 1.00 13.61 275 VAL B CA 1
ATOM 5126 C C . VAL B 1 275 ? 34.819 -71.674 -13.707 1.00 18.45 275 VAL B C 1
ATOM 5127 O O . VAL B 1 275 ? 34.568 -72.455 -14.630 1.00 17.14 275 VAL B O 1
ATOM 5131 N N . CYS B 1 276 ? 35.022 -70.369 -13.901 1.00 14.03 276 CYS B N 1
ATOM 5132 C CA . CYS B 1 276 ? 34.872 -69.819 -15.258 1.00 15.17 276 CYS B CA 1
ATOM 5133 C C . CYS B 1 276 ? 35.648 -68.523 -15.396 1.00 16.90 276 CYS B C 1
ATOM 5134 O O . CYS B 1 276 ? 35.396 -67.611 -14.634 1.00 15.79 276 CYS B O 1
ATOM 5137 N N . ASP B 1 277 ? 36.606 -68.476 -16.321 1.00 17.17 277 ASP B N 1
ATOM 5138 C CA . ASP B 1 277 ? 37.382 -67.264 -16.622 1.00 16.69 277 ASP B CA 1
ATOM 5139 C C . ASP B 1 277 ? 37.322 -67.084 -18.135 1.00 22.13 277 ASP B C 1
ATOM 5140 O O . ASP B 1 277 ? 38.215 -67.552 -18.853 1.00 24.55 277 ASP B O 1
ATOM 5145 N N . MET B 1 278 ? 36.269 -66.412 -18.603 1.00 20.81 278 MET B N 1
ATOM 5146 C CA . MET B 1 278 ? 36.043 -66.229 -20.036 1.00 26.61 278 MET B CA 1
ATOM 5147 C C . MET B 1 278 ? 36.190 -64.761 -20.436 1.00 29.05 278 MET B C 1
ATOM 5148 O O . MET B 1 278 ? 35.907 -63.851 -19.642 1.00 27.97 278 MET B O 1
ATOM 5153 N N . VAL B 1 279 ? 36.649 -64.539 -21.662 1.00 29.87 279 VAL B N 1
ATOM 5154 C CA . VAL B 1 279 ? 36.680 -63.199 -22.248 1.00 26.40 279 VAL B CA 1
ATOM 5155 C C . VAL B 1 279 ? 35.308 -62.938 -22.841 1.00 29.12 279 VAL B C 1
ATOM 5156 O O . VAL B 1 279 ? 35.117 -63.119 -24.028 1.00 30.82 279 VAL B O 1
ATOM 5160 N N . GLU B 1 280 ? 34.333 -62.588 -22.001 1.00 23.87 280 GLU B N 1
ATOM 5161 C CA . GLU B 1 280 ? 32.957 -62.329 -22.453 1.00 30.33 280 GLU B CA 1
ATOM 5162 C C . GLU B 1 280 ? 32.363 -61.176 -21.679 1.00 23.39 280 GLU B C 1
ATOM 5163 O O . GLU B 1 280 ? 32.865 -60.845 -20.608 1.00 27.03 280 GLU B O 1
ATOM 5169 N N . LYS B 1 281 ? 31.295 -60.565 -22.188 1.00 23.76 281 LYS B N 1
ATOM 5170 C CA . LYS B 1 281 ? 30.587 -59.514 -21.418 1.00 25.03 281 LYS B CA 1
ATOM 5171 C C . LYS B 1 281 ? 30.216 -60.036 -20.038 1.00 25.42 281 LYS B C 1
ATOM 5172 O O . LYS B 1 281 ? 29.715 -61.148 -19.923 1.00 27.95 281 LYS B O 1
ATOM 5178 N N . PRO B 1 282 ? 30.456 -59.229 -18.997 1.00 27.00 282 PRO B N 1
ATOM 5179 C CA . PRO B 1 282 ? 30.142 -59.613 -17.614 1.00 20.41 282 PRO B CA 1
ATOM 5180 C C . PRO B 1 282 ? 28.664 -59.875 -17.386 1.00 27.99 282 PRO B C 1
ATOM 5181 O O . PRO B 1 282 ? 28.334 -60.721 -16.571 1.00 21.86 282 PRO B O 1
ATOM 5185 N N . ALA B 1 283 ? 27.770 -59.166 -18.065 1.00 30.57 283 ALA B N 1
ATOM 5186 C CA . ALA B 1 283 ? 26.345 -59.448 -17.861 1.00 31.89 283 ALA B CA 1
ATOM 5187 C C . ALA B 1 283 ? 26.049 -60.867 -18.357 1.00 29.17 283 ALA B C 1
ATOM 5188 O O . ALA B 1 283 ? 25.241 -61.584 -17.759 1.00 28.46 283 ALA B O 1
ATOM 5190 N N . LYS B 1 284 ? 26.699 -61.244 -19.458 1.00 25.37 284 LYS B N 1
ATOM 5191 C CA . LYS B 1 284 ? 26.508 -62.553 -20.089 1.00 26.45 284 LYS B CA 1
ATOM 5192 C C . LYS B 1 284 ? 27.055 -63.672 -19.177 1.00 24.72 284 LYS B C 1
ATOM 5193 O O . LYS B 1 284 ? 26.379 -64.687 -18.939 1.00 23.35 284 LYS B O 1
ATOM 5199 N N . VAL B 1 285 ? 28.273 -63.474 -18.678 1.00 21.79 285 VAL B N 1
ATOM 5200 C CA . VAL B 1 285 ? 28.852 -64.412 -17.705 1.00 20.85 285 VAL B CA 1
ATOM 5201 C C . VAL B 1 285 ? 27.984 -64.517 -16.457 1.00 23.66 285 VAL B C 1
ATOM 5202 O O . VAL B 1 285 ? 27.683 -65.629 -16.001 1.00 18.28 285 VAL B O 1
ATOM 5206 N N . ALA B 1 286 ? 27.575 -63.375 -15.904 1.00 19.56 286 ALA B N 1
ATOM 5207 C CA . ALA B 1 286 ? 26.812 -63.411 -14.655 1.00 23.44 286 ALA B CA 1
ATOM 5208 C C . ALA B 1 286 ? 25.506 -64.174 -14.835 1.00 21.11 286 ALA B C 1
ATOM 5209 O O . ALA B 1 286 ? 25.044 -64.869 -13.909 1.00 22.04 286 ALA B O 1
ATOM 5211 N N . ALA B 1 287 ? 24.890 -64.053 -16.006 1.00 21.01 287 ALA B N 1
ATOM 5212 C CA . ALA B 1 287 ? 23.677 -64.855 -16.237 1.00 24.48 287 ALA B CA 1
ATOM 5213 C C . ALA B 1 287 ? 23.935 -66.382 -16.234 1.00 23.46 287 ALA B C 1
ATOM 5214 O O . ALA B 1 287 ? 23.156 -67.162 -15.663 1.00 23.44 287 ALA B O 1
ATOM 5216 N N . LEU B 1 288 ? 24.999 -66.807 -16.892 1.00 18.97 288 LEU B N 1
ATOM 5217 C CA . LEU B 1 288 ? 25.379 -68.229 -16.845 1.00 21.27 288 LEU B CA 1
ATOM 5218 C C . LEU B 1 288 ? 25.638 -68.673 -15.390 1.00 20.71 288 LEU B C 1
ATOM 5219 O O . LEU B 1 288 ? 25.220 -69.769 -14.980 1.00 22.34 288 LEU B O 1
ATOM 5224 N N . MET B 1 289 ? 26.321 -67.831 -14.608 1.00 21.32 289 MET B N 1
ATOM 5225 C CA . MET B 1 289 ? 26.726 -68.243 -13.263 1.00 17.61 289 MET B CA 1
ATOM 5226 C C . MET B 1 289 ? 25.481 -68.410 -12.442 1.00 18.37 289 MET B C 1
ATOM 5227 O O . MET B 1 289 ? 25.326 -69.389 -11.706 1.00 19.01 289 MET B O 1
ATOM 5232 N N . ALA B 1 290 ? 24.557 -67.460 -12.576 1.00 21.96 290 ALA B N 1
ATOM 5233 C CA . ALA B 1 290 ? 23.297 -67.555 -11.840 1.00 20.12 290 ALA B CA 1
ATOM 5234 C C . ALA B 1 290 ? 22.502 -68.845 -12.190 1.00 23.36 290 ALA B C 1
ATOM 5235 O O . ALA B 1 290 ? 21.906 -69.477 -11.317 1.00 24.62 290 ALA B O 1
ATOM 5237 N N . GLN B 1 291 ? 22.473 -69.212 -13.464 1.00 21.80 291 GLN B N 1
ATOM 5238 C CA . GLN B 1 291 ? 21.762 -70.427 -13.899 1.00 24.67 291 GLN B CA 1
ATOM 5239 C C . GLN B 1 291 ? 22.335 -71.699 -13.240 1.00 23.52 291 GLN B C 1
ATOM 5240 O O . GLN B 1 291 ? 21.592 -72.537 -12.713 1.00 23.29 291 GLN B O 1
ATOM 5246 N N . TRP B 1 292 ? 23.660 -71.828 -13.285 1.00 20.70 292 TRP B N 1
ATOM 5247 C CA . TRP B 1 292 ? 24.374 -72.882 -12.559 1.00 25.35 292 TRP B CA 1
ATOM 5248 C C . TRP B 1 292 ? 23.975 -72.965 -11.096 1.00 26.54 292 TRP B C 1
ATOM 5249 O O . TRP B 1 292 ? 23.698 -74.054 -10.559 1.00 25.38 292 TRP B O 1
ATOM 5260 N N . LEU B 1 293 ? 23.930 -71.811 -10.449 1.00 23.48 293 LEU B N 1
ATOM 5261 C CA . LEU B 1 293 ? 23.614 -71.759 -9.037 1.00 20.69 293 LEU B CA 1
ATOM 5262 C C . LEU B 1 293 ? 22.141 -72.123 -8.741 1.00 29.08 293 LEU B C 1
ATOM 5263 O O . LEU B 1 293 ? 21.855 -72.901 -7.819 1.00 27.68 293 LEU B O 1
ATOM 5268 N N . VAL B 1 294 ? 21.222 -71.551 -9.518 1.00 25.70 294 VAL B N 1
ATOM 5269 C CA A VAL B 1 294 ? 19.803 -71.828 -9.317 0.50 25.47 294 VAL B CA 1
ATOM 5270 C CA B VAL B 1 294 ? 19.782 -71.801 -9.398 0.50 25.49 294 VAL B CA 1
ATOM 5271 C C . VAL B 1 294 ? 19.434 -73.263 -9.702 1.00 25.57 294 VAL B C 1
ATOM 5272 O O . VAL B 1 294 ? 18.508 -73.835 -9.134 1.00 27.69 294 VAL B O 1
ATOM 5279 N N . ASN B 1 295 ? 20.174 -73.846 -10.633 1.00 21.85 295 ASN B N 1
ATOM 5280 C CA . ASN B 1 295 ? 19.886 -75.186 -11.079 1.00 27.69 295 ASN B CA 1
ATOM 5281 C C . ASN B 1 295 ? 20.501 -76.236 -10.185 1.00 32.60 295 ASN B C 1
ATOM 5282 O O . ASN B 1 295 ? 20.299 -77.426 -10.415 1.00 31.44 295 ASN B O 1
ATOM 5287 N N . GLY B 1 296 ? 21.238 -75.797 -9.162 1.00 26.21 296 GLY B N 1
ATOM 5288 C CA . GLY B 1 296 ? 21.930 -76.712 -8.276 1.00 29.36 296 GLY B CA 1
ATOM 5289 C C . GLY B 1 296 ? 23.073 -77.456 -8.954 1.00 27.09 296 GLY B C 1
ATOM 5290 O O . GLY B 1 296 ? 23.501 -78.515 -8.513 1.00 26.12 296 GLY B O 1
ATOM 5291 N N . TRP B 1 297 ? 23.597 -76.890 -10.023 1.00 23.57 297 TRP B N 1
ATOM 5292 C CA . TRP B 1 297 ? 24.656 -77.544 -10.771 1.00 21.90 297 TRP B CA 1
ATOM 5293 C C . TRP B 1 297 ? 26.059 -77.529 -10.133 1.00 26.30 297 TRP B C 1
ATOM 5294 O O . TRP B 1 297 ? 26.904 -78.324 -10.518 1.00 24.27 297 TRP B O 1
ATOM 5305 N N . CYS B 1 298 ? 26.325 -76.614 -9.197 1.00 21.52 298 CYS B N 1
ATOM 5306 C CA . CYS B 1 298 ? 27.570 -76.641 -8.429 1.00 20.07 298 CYS B CA 1
ATOM 5307 C C . CYS B 1 298 ? 27.207 -76.236 -7.016 1.00 24.25 298 CYS B C 1
ATOM 5308 O O . CYS B 1 298 ? 26.147 -75.675 -6.815 1.00 25.03 298 CYS B O 1
ATOM 5311 N N . ARG B 1 299 ? 28.073 -76.529 -6.049 1.00 21.38 299 ARG B N 1
ATOM 5312 C CA . ARG B 1 299 ? 27.869 -76.083 -4.671 1.00 21.85 299 ARG B CA 1
ATOM 5313 C C . ARG B 1 299 ? 28.570 -74.756 -4.454 1.00 23.06 299 ARG B C 1
ATOM 5314 O O . ARG B 1 299 ? 28.070 -73.846 -3.763 1.00 22.45 299 ARG B O 1
ATOM 5322 N N . GLU B 1 300 ? 29.741 -74.637 -5.057 1.00 14.03 300 GLU B N 1
ATOM 5323 C CA . GLU B 1 300 ? 30.528 -73.406 -4.965 1.00 20.13 300 GLU B CA 1
ATOM 5324 C C . GLU B 1 300 ? 31.050 -73.081 -6.359 1.00 18.27 300 GLU B C 1
ATOM 5325 O O . GLU B 1 300 ? 31.231 -73.969 -7.184 1.00 18.11 300 GLU B O 1
ATOM 5331 N N . THR B 1 301 ? 31.293 -71.808 -6.613 1.00 16.17 301 THR B N 1
ATOM 5332 C CA . THR B 1 301 ? 31.852 -71.410 -7.893 1.00 11.69 301 THR B CA 1
ATOM 5333 C C . THR B 1 301 ? 32.791 -70.250 -7.705 1.00 13.67 301 THR B C 1
ATOM 5334 O O . THR B 1 301 ? 32.575 -69.414 -6.809 1.00 15.22 301 THR B O 1
ATOM 5338 N N . ILE B 1 302 ? 33.844 -70.200 -8.523 1.00 15.13 302 ILE B N 1
ATOM 5339 C CA . ILE B 1 302 ? 34.700 -69.014 -8.615 1.00 14.20 302 ILE B CA 1
ATOM 5340 C C . ILE B 1 302 ? 34.792 -68.607 -10.083 1.00 18.50 302 ILE B C 1
ATOM 5341 O O . ILE B 1 302 ? 35.046 -69.453 -10.931 1.00 14.31 302 ILE B O 1
ATOM 5346 N N . PHE B 1 303 ? 34.579 -67.318 -10.383 1.00 17.37 303 PHE B N 1
ATOM 5347 C CA . PHE B 1 303 ? 34.565 -66.872 -11.780 1.00 15.46 303 PHE B CA 1
ATOM 5348 C C . PHE B 1 303 ? 35.029 -65.412 -11.903 1.00 16.79 303 PHE B C 1
ATOM 5349 O O . PHE B 1 303 ? 34.979 -64.652 -10.934 1.00 17.42 303 PHE B O 1
ATOM 5357 N N . ASN B 1 304 ? 35.473 -65.032 -13.097 1.00 18.06 304 ASN B N 1
ATOM 5358 C CA . ASN B 1 304 ? 35.924 -63.653 -13.341 1.00 19.23 304 ASN B CA 1
ATOM 5359 C C . ASN B 1 304 ? 34.854 -62.895 -14.151 1.00 21.20 304 ASN B C 1
ATOM 5360 O O . ASN B 1 304 ? 34.174 -63.472 -15.011 1.00 20.70 304 ASN B O 1
ATOM 5365 N N . LEU B 1 305 ? 34.677 -61.616 -13.817 1.00 23.23 305 LEU B N 1
ATOM 5366 C CA . LEU B 1 305 ? 33.859 -60.702 -14.593 1.00 17.72 305 LEU B CA 1
ATOM 5367 C C . LEU B 1 305 ? 34.801 -59.660 -15.155 1.00 18.17 305 LEU B C 1
ATOM 5368 O O . LEU B 1 305 ? 35.595 -59.067 -14.406 1.00 19.59 305 LEU B O 1
ATOM 5373 N N . LYS B 1 306 ? 34.764 -59.448 -16.466 1.00 19.96 306 LYS B N 1
ATOM 5374 C CA . LYS B 1 306 ? 35.621 -58.425 -17.081 1.00 20.88 306 LYS B CA 1
ATOM 5375 C C . LYS B 1 306 ? 34.983 -57.053 -16.858 1.00 21.30 306 LYS B C 1
ATOM 5376 O O . LYS B 1 306 ? 33.770 -56.927 -16.950 1.00 22.68 306 LYS B O 1
ATOM 5382 N N . LEU B 1 307 ? 35.791 -56.022 -16.596 1.00 18.89 307 LEU B N 1
ATOM 5383 C CA . LEU B 1 307 ? 35.221 -54.709 -16.318 1.00 18.74 307 LEU B CA 1
ATOM 5384 C C . LEU B 1 307 ? 35.102 -53.932 -17.637 1.00 21.05 307 LEU B C 1
ATOM 5385 O O . LEU B 1 307 ? 35.964 -54.053 -18.494 1.00 21.50 307 LEU B O 1
ATOM 5390 N N . PRO B 1 308 ? 34.044 -53.133 -17.799 1.00 18.87 308 PRO B N 1
ATOM 5391 C CA . PRO B 1 308 ? 33.972 -52.206 -18.941 1.00 22.15 308 PRO B CA 1
ATOM 5392 C C . PRO B 1 308 ? 34.998 -51.068 -18.784 1.00 22.75 308 PRO B C 1
ATOM 5393 O O . PRO B 1 308 ? 35.686 -51.005 -17.756 1.00 20.16 308 PRO B O 1
ATOM 5397 N N . MET B 1 309 ? 35.101 -50.166 -19.762 1.00 18.86 309 MET B N 1
ATOM 5398 C CA . MET B 1 309 ? 36.035 -49.053 -19.659 1.00 21.73 309 MET B CA 1
ATOM 5399 C C . MET B 1 309 ? 35.583 -48.023 -18.644 1.00 19.00 309 MET B C 1
ATOM 5400 O O . MET B 1 309 ? 36.416 -47.380 -18.038 1.00 22.80 309 MET B O 1
ATOM 5405 N N . LYS B 1 310 ? 34.279 -47.887 -18.473 1.00 20.78 310 LYS B N 1
ATOM 5406 C CA . LYS B 1 310 ? 33.694 -46.814 -17.644 1.00 23.51 310 LYS B CA 1
ATOM 5407 C C . LYS B 1 310 ? 32.663 -47.387 -16.683 1.00 18.51 310 LYS B C 1
ATOM 5408 O O . LYS B 1 310 ? 32.076 -48.444 -16.955 1.00 20.05 310 LYS B O 1
ATOM 5414 N N . LYS B 1 311 ? 32.403 -46.662 -15.599 1.00 13.22 311 LYS B N 1
ATOM 5415 C CA . LYS B 1 311 ? 31.372 -47.079 -14.654 1.00 17.08 311 LYS B CA 1
ATOM 5416 C C . LYS B 1 311 ? 31.658 -48.488 -14.148 1.00 10.62 311 LYS B C 1
ATOM 5417 O O . LYS B 1 311 ? 30.784 -49.353 -14.147 1.00 14.89 311 LYS B O 1
ATOM 5423 N N . ARG B 1 312 ? 32.916 -48.679 -13.757 1.00 13.10 312 ARG B N 1
ATOM 5424 C CA . ARG B 1 312 ? 33.429 -50.021 -13.438 1.00 15.87 312 ARG B CA 1
ATOM 5425 C C . ARG B 1 312 ? 32.881 -50.562 -12.125 1.00 14.83 312 ARG B C 1
ATOM 5426 O O . ARG B 1 312 ? 32.456 -51.725 -12.051 1.00 15.57 312 ARG B O 1
ATOM 5434 N N . TYR B 1 313 ? 32.890 -49.746 -11.080 1.00 14.94 313 TYR B N 1
ATOM 5435 C CA . TYR B 1 313 ? 32.266 -50.197 -9.825 1.00 13.03 313 TYR B CA 1
ATOM 5436 C C . TYR B 1 313 ? 30.776 -50.457 -10.016 1.00 16.35 313 TYR B C 1
ATOM 5437 O O . TYR B 1 313 ? 30.224 -51.448 -9.525 1.00 15.14 313 TYR B O 1
ATOM 5446 N N . GLU B 1 314 ? 30.112 -49.581 -10.761 1.00 14.89 314 GLU B N 1
ATOM 5447 C CA . GLU B 1 314 ? 28.686 -49.753 -10.997 1.00 15.54 314 GLU B CA 1
ATOM 5448 C C . GLU B 1 314 ? 28.394 -51.052 -11.743 1.00 15.91 314 GLU B C 1
ATOM 5449 O O . GLU B 1 314 ? 27.460 -51.776 -11.415 1.00 15.01 314 GLU B O 1
ATOM 5455 N N . GLU B 1 315 ? 29.205 -51.365 -12.746 1.00 16.15 315 GLU B N 1
ATOM 5456 C CA . GLU B 1 315 ? 28.879 -52.530 -13.552 1.00 20.47 315 GLU B CA 1
ATOM 5457 C C . GLU B 1 315 ? 28.996 -53.807 -12.736 1.00 17.79 315 GLU B C 1
ATOM 5458 O O . GLU B 1 315 ? 28.067 -54.626 -12.697 1.00 20.86 315 GLU B O 1
ATOM 5464 N N . VAL B 1 316 ? 30.102 -53.998 -12.032 1.00 17.62 316 VAL B N 1
ATOM 5465 C CA A VAL B 1 316 ? 30.251 -55.236 -11.264 0.50 21.00 316 VAL B CA 1
ATOM 5466 C CA B VAL B 1 316 ? 30.221 -55.239 -11.266 0.50 20.99 316 VAL B CA 1
ATOM 5467 C C . VAL B 1 316 ? 29.181 -55.302 -10.167 1.00 19.32 316 VAL B C 1
ATOM 5468 O O . VAL B 1 316 ? 28.650 -56.376 -9.875 1.00 16.30 316 VAL B O 1
ATOM 5475 N N . SER B 1 317 ? 28.843 -54.152 -9.576 1.00 16.51 317 SER B N 1
ATOM 5476 C CA . SER B 1 317 ? 27.801 -54.164 -8.543 1.00 15.56 317 SER B CA 1
ATOM 5477 C C . SER B 1 317 ? 26.471 -54.619 -9.142 1.00 16.71 317 SER B C 1
ATOM 5478 O O . SER B 1 317 ? 25.747 -55.386 -8.529 1.00 16.82 317 SER B O 1
ATOM 5481 N N . HIS B 1 318 ? 26.136 -54.108 -10.317 1.00 17.35 318 HIS B N 1
ATOM 5482 C CA . HIS B 1 318 ? 24.884 -54.519 -10.963 1.00 17.64 318 HIS B CA 1
ATOM 5483 C C . HIS B 1 318 ? 24.921 -56.033 -11.331 1.00 18.20 318 HIS B C 1
ATOM 5484 O O . HIS B 1 318 ? 23.938 -56.733 -11.165 1.00 16.91 318 HIS B O 1
ATOM 5491 N N . ASN B 1 319 ? 26.070 -56.509 -11.806 1.00 17.07 319 ASN B N 1
ATOM 5492 C CA . ASN B 1 319 ? 26.221 -57.943 -12.119 1.00 20.66 319 ASN B CA 1
ATOM 5493 C C . ASN B 1 319 ? 25.928 -58.784 -10.871 1.00 18.76 319 ASN B C 1
ATOM 5494 O O . ASN B 1 319 ? 25.159 -59.748 -10.926 1.00 23.75 319 ASN B O 1
ATOM 5499 N N . LEU B 1 320 ? 26.568 -58.443 -9.744 1.00 18.14 320 LEU B N 1
ATOM 5500 C CA . LEU B 1 320 ? 26.359 -59.196 -8.517 1.00 16.85 320 LEU B CA 1
ATOM 5501 C C . LEU B 1 320 ? 24.932 -59.064 -7.989 1.00 23.22 320 LEU B C 1
ATOM 5502 O O . LEU B 1 320 ? 24.387 -60.002 -7.410 1.00 22.11 320 LEU B O 1
ATOM 5507 N N . ALA B 1 321 ? 24.346 -57.887 -8.143 1.00 23.53 321 ALA B N 1
ATOM 5508 C CA . ALA B 1 321 ? 22.948 -57.697 -7.760 1.00 18.33 321 ALA B CA 1
ATOM 5509 C C . ALA B 1 321 ? 22.009 -58.549 -8.632 1.00 19.86 321 ALA B C 1
ATOM 5510 O O . ALA B 1 321 ? 20.974 -59.020 -8.171 1.00 27.66 321 ALA B O 1
ATOM 5512 N N . TYR B 1 322 ? 22.356 -58.722 -9.903 1.00 23.75 322 TYR B N 1
ATOM 5513 C CA . TYR B 1 322 ? 21.558 -59.566 -10.780 1.00 23.42 322 TYR B CA 1
ATOM 5514 C C . TYR B 1 322 ? 21.578 -61.013 -10.277 1.00 24.83 322 TYR B C 1
ATOM 5515 O O . TYR B 1 322 ? 20.544 -61.661 -10.145 1.00 26.08 322 TYR B O 1
ATOM 5524 N N . ILE B 1 323 ? 22.771 -61.501 -9.970 1.00 22.27 323 ILE B N 1
ATOM 5525 C CA . ILE B 1 323 ? 22.905 -62.832 -9.405 1.00 20.62 323 ILE B CA 1
ATOM 5526 C C . ILE B 1 323 ? 22.104 -62.964 -8.113 1.00 22.26 323 ILE B C 1
ATOM 5527 O O . ILE B 1 323 ? 21.366 -63.919 -7.943 1.00 22.35 323 ILE B O 1
ATOM 5532 N N . GLN B 1 324 ? 22.206 -61.978 -7.229 1.00 20.65 324 GLN B N 1
ATOM 5533 C CA . GLN B 1 324 ? 21.515 -62.061 -5.958 1.00 24.14 324 GLN B CA 1
ATOM 5534 C C . GLN B 1 324 ? 20.003 -62.145 -6.168 1.00 24.42 324 GLN B C 1
ATOM 5535 O O . GLN B 1 324 ? 19.292 -62.844 -5.441 1.00 27.50 324 GLN B O 1
ATOM 5541 N N . ALA B 1 325 ? 19.519 -61.425 -7.176 1.00 29.06 325 ALA B N 1
ATOM 5542 C CA . ALA B 1 325 ? 18.082 -61.381 -7.444 1.00 29.62 325 ALA B CA 1
ATOM 5543 C C . ALA B 1 325 ? 17.602 -62.757 -7.946 1.00 33.25 325 ALA B C 1
ATOM 5544 O O . ALA B 1 325 ? 16.526 -63.222 -7.562 1.00 32.53 325 ALA B O 1
ATOM 5546 N N . GLN B 1 326 ? 18.414 -63.405 -8.782 1.00 26.63 326 GLN B N 1
ATOM 5547 C CA . GLN B 1 326 ? 18.092 -64.755 -9.253 1.00 29.64 326 GLN B CA 1
ATOM 5548 C C . GLN B 1 326 ? 18.034 -65.715 -8.083 1.00 27.38 326 GLN B C 1
ATOM 5549 O O . GLN B 1 326 ? 17.137 -66.557 -8.003 1.00 30.69 326 GLN B O 1
ATOM 5555 N N . LEU B 1 327 ? 19.002 -65.597 -7.187 1.00 25.66 327 LEU B N 1
ATOM 5556 C CA . LEU B 1 327 ? 19.027 -66.422 -5.991 1.00 26.87 327 LEU B CA 1
ATOM 5557 C C . LEU B 1 327 ? 17.755 -66.230 -5.173 1.00 33.58 327 LEU B C 1
ATOM 5558 O O . LEU B 1 327 ? 17.071 -67.205 -4.812 1.00 28.78 327 LEU B O 1
ATOM 5563 N N . ASP B 1 328 ? 17.459 -64.963 -4.869 1.00 33.46 328 ASP B N 1
ATOM 5564 C CA . ASP B 1 328 ? 16.270 -64.607 -4.100 1.00 34.70 328 ASP B CA 1
ATOM 5565 C C . ASP B 1 328 ? 14.987 -65.106 -4.763 1.00 31.46 328 ASP B C 1
ATOM 5566 O O . ASP B 1 328 ? 14.095 -65.613 -4.083 1.00 38.23 328 ASP B O 1
ATOM 5571 N N . GLU B 1 329 ? 14.906 -64.963 -6.080 1.00 31.74 329 GLU B N 1
ATOM 5572 C CA . GLU B 1 329 ? 13.718 -65.361 -6.833 1.00 37.33 329 GLU B CA 1
ATOM 5573 C C . GLU B 1 329 ? 13.476 -66.862 -6.704 1.00 39.80 329 GLU B C 1
ATOM 5574 O O . GLU B 1 329 ? 12.337 -67.327 -6.656 1.00 42.19 329 GLU B O 1
ATOM 5580 N N . HIS B 1 330 ? 14.555 -67.623 -6.628 1.00 36.20 330 HIS B N 1
ATOM 5581 C CA . HIS B 1 330 ? 14.432 -69.063 -6.474 1.00 37.11 330 HIS B CA 1
ATOM 5582 C C . HIS B 1 330 ? 14.694 -69.489 -5.027 1.00 36.83 330 HIS B C 1
ATOM 5583 O O . HIS B 1 330 ? 14.878 -70.671 -4.741 1.00 39.67 330 HIS B O 1
ATOM 5590 N N . GLY B 1 331 ? 14.699 -68.523 -4.110 1.00 37.88 331 GLY B N 1
ATOM 5591 C CA . GLY B 1 331 ? 14.846 -68.801 -2.685 1.00 34.15 331 GLY B CA 1
ATOM 5592 C C . GLY B 1 331 ? 16.113 -69.548 -2.268 1.00 40.87 331 GLY B C 1
ATOM 5593 O O . GLY B 1 331 ? 16.122 -70.311 -1.284 1.00 34.90 331 GLY B O 1
ATOM 5594 N N . ILE B 1 332 ? 17.197 -69.330 -3.004 1.00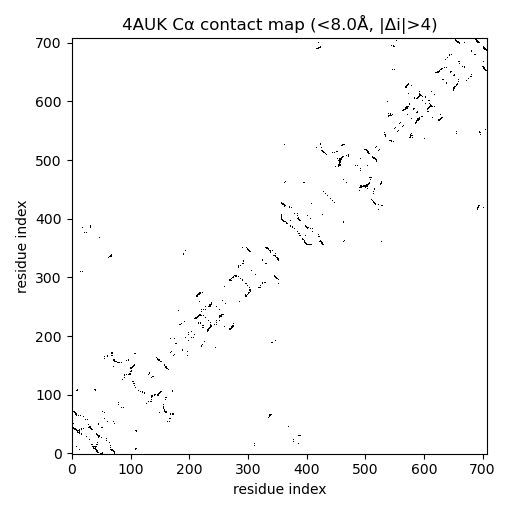 32.67 332 ILE B N 1
ATOM 5595 C CA . ILE B 1 332 ? 18.465 -69.962 -2.663 1.00 30.18 332 ILE B CA 1
ATOM 5596 C C . ILE B 1 332 ? 19.338 -69.101 -1.750 1.00 35.86 332 ILE B C 1
ATOM 5597 O O . ILE B 1 332 ? 19.563 -67.917 -2.026 1.00 32.58 332 ILE B O 1
ATOM 5602 N N . ASN B 1 333 ? 19.796 -69.704 -0.653 1.00 27.29 333 ASN B N 1
ATOM 5603 C CA . ASN B 1 333 ? 20.668 -69.055 0.295 1.00 28.82 333 ASN B CA 1
ATOM 5604 C C . ASN B 1 333 ? 22.122 -69.219 -0.121 1.00 31.86 333 ASN B C 1
ATOM 5605 O O . ASN B 1 333 ? 22.603 -70.337 -0.326 1.00 28.83 333 ASN B O 1
ATOM 5610 N N . ALA B 1 334 ? 22.836 -68.107 -0.234 1.00 28.36 334 ALA B N 1
ATOM 5611 C CA . ALA B 1 334 ? 24.210 -68.177 -0.712 1.00 23.96 334 ALA B CA 1
ATOM 5612 C C . ALA B 1 334 ? 25.034 -67.000 -0.203 1.00 23.51 334 ALA B C 1
ATOM 5613 O O . ALA B 1 334 ? 24.496 -65.932 0.049 1.00 28.77 334 ALA B O 1
ATOM 5615 N N . GLN B 1 335 ? 26.328 -67.206 -0.035 1.00 23.04 335 GLN B N 1
ATOM 5616 C CA . GLN B 1 335 ? 27.249 -66.121 0.276 1.00 24.39 335 GLN B CA 1
ATOM 5617 C C . GLN B 1 335 ? 28.032 -65.749 -0.969 1.00 24.48 335 GLN B C 1
ATOM 5618 O O . GLN B 1 335 ? 28.650 -66.610 -1.607 1.00 20.78 335 GLN B O 1
ATOM 5624 N N . ILE B 1 336 ? 28.002 -64.461 -1.310 1.00 21.55 336 ILE B N 1
ATOM 5625 C CA . ILE B 1 336 ? 28.783 -63.931 -2.400 1.00 17.75 336 ILE B CA 1
ATOM 5626 C C . ILE B 1 336 ? 29.893 -63.043 -1.869 1.00 21.54 336 ILE B C 1
ATOM 5627 O O . ILE B 1 336 ? 29.676 -62.198 -0.989 1.00 21.58 336 ILE B O 1
ATOM 5632 N N . GLN B 1 337 ? 31.083 -63.210 -2.430 1.00 18.55 337 GLN B N 1
ATOM 5633 C CA . GLN B 1 337 ? 32.166 -62.262 -2.188 1.00 20.47 337 GLN B CA 1
ATOM 5634 C C . GLN B 1 337 ? 32.949 -62.040 -3.488 1.00 18.44 337 GLN B C 1
ATOM 5635 O O . GLN B 1 337 ? 32.905 -62.879 -4.407 1.00 19.29 337 GLN B O 1
ATOM 5641 N N . ALA B 1 338 ? 33.606 -60.883 -3.599 1.00 17.64 338 ALA B N 1
ATOM 5642 C CA . ALA B 1 338 ? 34.303 -60.521 -4.833 1.00 17.85 338 ALA B CA 1
ATOM 5643 C C . ALA B 1 338 ? 35.480 -59.625 -4.500 1.00 16.53 338 ALA B C 1
ATOM 5644 O O . ALA B 1 338 ? 35.476 -58.920 -3.487 1.00 16.28 338 ALA B O 1
ATOM 5646 N N . ARG B 1 339 ? 36.490 -59.660 -5.346 1.00 12.81 339 ARG B N 1
ATOM 5647 C CA . ARG B 1 339 ? 37.703 -58.916 -5.074 1.00 14.30 339 ARG B CA 1
ATOM 5648 C C . ARG B 1 339 ? 38.477 -58.758 -6.379 1.00 15.93 339 ARG B C 1
ATOM 5649 O O . ARG B 1 339 ? 38.636 -59.723 -7.134 1.00 17.16 339 ARG B O 1
ATOM 5657 N N . GLN B 1 340 ? 38.936 -57.542 -6.652 1.00 13.48 340 GLN B N 1
ATOM 5658 C CA . GLN B 1 340 ? 39.944 -57.356 -7.683 1.00 15.65 340 GLN B CA 1
ATOM 5659 C C . GLN B 1 340 ? 41.232 -57.916 -7.094 1.00 14.37 340 GLN B C 1
ATOM 5660 O O . GLN B 1 340 ? 41.900 -57.273 -6.282 1.00 12.42 340 GLN B O 1
ATOM 5666 N N . LEU B 1 341 ? 41.533 -59.160 -7.454 1.00 17.08 341 LEU B N 1
ATOM 5667 C CA . LEU B 1 341 ? 42.720 -59.840 -6.942 1.00 14.09 341 LEU B CA 1
ATOM 5668 C C . LEU B 1 341 ? 43.980 -59.159 -7.468 1.00 16.77 341 LEU B C 1
ATOM 5669 O O . LEU B 1 341 ? 43.932 -58.422 -8.450 1.00 19.17 341 LEU B O 1
ATOM 5674 N N . TYR B 1 342 ? 45.113 -59.418 -6.816 1.00 19.44 342 TYR B N 1
ATOM 5675 C CA . TYR B 1 342 ? 46.399 -58.924 -7.327 1.00 19.07 342 TYR B CA 1
ATOM 5676 C C . TYR B 1 342 ? 46.665 -59.387 -8.763 1.00 20.69 342 TYR B C 1
ATOM 5677 O O . TYR B 1 342 ? 47.216 -58.629 -9.553 1.00 16.00 342 TYR B O 1
ATOM 5686 N N . HIS B 1 343 ? 46.256 -60.608 -9.115 1.00 15.53 343 HIS B N 1
ATOM 5687 C CA . HIS B 1 343 ? 46.566 -61.113 -10.466 1.00 21.58 343 HIS B CA 1
ATOM 5688 C C . HIS B 1 343 ? 45.514 -60.736 -11.452 1.00 22.80 343 HIS B C 1
ATOM 5689 O O . HIS B 1 343 ? 45.583 -61.112 -12.620 1.00 21.44 343 HIS B O 1
ATOM 5696 N N . ASP B 1 344 ? 44.502 -60.038 -10.949 1.00 17.98 344 ASP B N 1
ATOM 5697 C CA . ASP B 1 344 ? 43.476 -59.464 -11.793 1.00 19.15 344 ASP B CA 1
ATOM 5698 C C . ASP B 1 344 ? 43.966 -58.140 -12.377 1.00 19.66 344 ASP B C 1
ATOM 5699 O O . A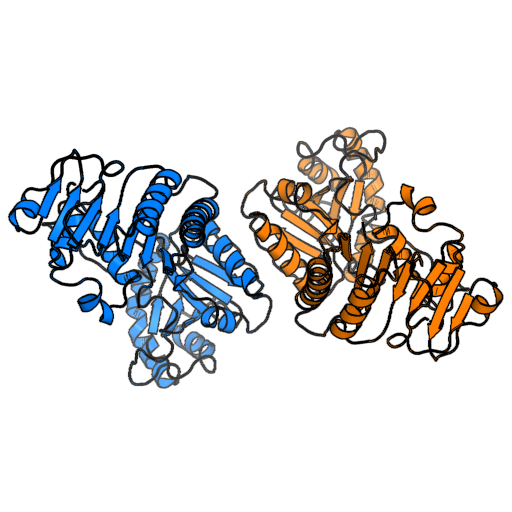SP B 1 344 ? 44.707 -57.395 -11.734 1.00 20.06 344 ASP B O 1
ATOM 5704 N N . ARG B 1 345 ? 43.548 -57.846 -13.603 1.00 16.00 345 ARG B N 1
ATOM 5705 C CA . ARG B 1 345 ? 43.773 -56.522 -14.167 1.00 22.35 345 ARG B CA 1
ATOM 5706 C C . ARG B 1 345 ? 42.412 -55.797 -14.236 1.00 22.94 345 ARG B C 1
ATOM 5707 O O . ARG B 1 345 ? 41.830 -55.502 -13.185 1.00 26.05 345 ARG B O 1
ATOM 5715 N N . GLU B 1 346 ? 41.880 -55.556 -15.440 1.00 20.42 346 GLU B N 1
ATOM 5716 C CA . GLU B 1 346 ? 40.546 -54.935 -15.587 1.00 22.97 346 GLU B CA 1
ATOM 5717 C C . GLU B 1 346 ? 39.456 -55.984 -15.429 1.00 17.88 346 GLU B C 1
ATOM 5718 O O . GLU B 1 346 ? 38.698 -56.273 -16.359 1.00 14.67 346 GLU B O 1
ATOM 5724 N N . GLU B 1 347 ? 39.385 -56.561 -14.234 1.00 16.69 347 GLU B N 1
ATOM 5725 C CA . GLU B 1 347 ? 38.471 -57.646 -14.018 1.00 16.38 347 GLU B CA 1
ATOM 5726 C C . GLU B 1 347 ? 38.400 -57.856 -12.519 1.00 14.72 347 GLU B C 1
ATOM 5727 O O . GLU B 1 347 ? 39.298 -57.428 -11.783 1.00 13.99 347 GLU B O 1
ATOM 5733 N N . VAL B 1 348 ? 37.347 -58.549 -12.099 1.00 13.90 348 VAL B N 1
ATOM 5734 C CA . VAL B 1 348 ? 37.092 -58.871 -10.687 1.00 14.11 348 VAL B CA 1
ATOM 5735 C C . VAL B 1 348 ? 36.807 -60.382 -10.556 1.00 15.77 348 VAL B C 1
ATOM 5736 O O . VAL B 1 348 ? 36.181 -60.975 -11.439 1.00 20.49 348 VAL B O 1
ATOM 5740 N N . THR B 1 349 ? 37.272 -60.994 -9.464 1.00 14.68 349 THR B N 1
ATOM 5741 C CA . THR B 1 349 ? 36.995 -62.408 -9.237 1.00 15.07 349 THR B CA 1
ATOM 5742 C C . THR B 1 349 ? 35.903 -62.526 -8.199 1.00 14.62 349 THR B C 1
ATOM 5743 O O . THR B 1 349 ? 35.927 -61.821 -7.176 1.00 14.93 349 THR B O 1
ATOM 5747 N N . VAL B 1 350 ? 34.953 -63.417 -8.464 1.00 12.87 350 VAL B N 1
ATOM 5748 C CA . VAL B 1 350 ? 33.789 -63.557 -7.598 1.00 15.78 350 VAL B CA 1
ATOM 5749 C C . VAL B 1 350 ? 33.713 -64.991 -7.068 1.00 15.29 350 VAL B C 1
ATOM 5750 O O . VAL B 1 350 ? 34.006 -65.925 -7.813 1.00 19.59 350 VAL B O 1
ATOM 5754 N N . HIS B 1 351 ? 33.357 -65.153 -5.793 1.00 14.70 351 HIS B N 1
ATOM 5755 C CA . HIS B 1 351 ? 33.157 -66.482 -5.191 1.00 15.99 351 HIS B CA 1
ATOM 5756 C C . HIS B 1 351 ? 31.720 -66.565 -4.671 1.00 16.18 351 HIS B C 1
ATOM 5757 O O . HIS B 1 351 ? 31.271 -65.677 -3.923 1.00 16.98 351 HIS B O 1
ATOM 5764 N N . VAL B 1 352 ? 31.010 -67.620 -5.049 1.00 15.53 352 VAL B N 1
ATOM 5765 C CA . VAL B 1 352 ? 29.684 -67.858 -4.495 1.00 14.16 352 VAL B CA 1
ATOM 5766 C C . VAL B 1 352 ? 29.606 -69.253 -3.891 1.00 17.59 352 VAL B C 1
ATOM 5767 O O . VAL B 1 352 ? 30.000 -70.225 -4.524 1.00 17.25 352 VAL B O 1
ATOM 5771 N N . ARG B 1 353 ? 29.114 -69.356 -2.657 1.00 17.93 353 ARG B N 1
ATOM 5772 C CA . ARG B 1 353 ? 28.912 -70.668 -2.055 1.00 19.83 353 ARG B CA 1
ATOM 5773 C C . ARG B 1 353 ? 27.458 -70.817 -1.680 1.00 24.24 353 ARG B C 1
ATOM 5774 O O . ARG B 1 353 ? 26.924 -69.973 -0.952 1.00 21.18 353 ARG B O 1
ATOM 5782 N N . ARG B 1 354 ? 26.782 -71.871 -2.151 1.00 21.46 354 ARG B N 1
ATOM 5783 C CA A ARG B 1 354 ? 25.440 -72.150 -1.723 0.50 24.86 354 ARG B CA 1
ATOM 5784 C CA B ARG B 1 354 ? 25.411 -72.169 -1.735 0.50 24.87 354 ARG B CA 1
ATOM 5785 C C . ARG B 1 354 ? 25.424 -72.746 -0.340 1.00 31.29 354 ARG B C 1
ATOM 5786 O O . ARG B 1 354 ? 26.174 -73.627 -0.066 1.00 30.78 354 ARG B O 1
ATOM 5801 N N . ILE B 1 355 ? 24.555 -72.231 0.523 1.00 27.46 355 ILE B N 1
ATOM 5802 C CA . ILE B 1 355 ? 24.448 -72.726 1.890 1.00 36.23 355 ILE B CA 1
ATOM 5803 C C . ILE B 1 355 ? 23.283 -73.699 2.035 1.00 45.50 355 ILE B C 1
ATOM 5804 O O . ILE B 1 355 ? 22.160 -73.405 1.624 1.00 58.81 355 ILE B O 1
#

CATH classification: 3.30.70.2810 (+2 more: 3.30.2300.20, 3.40.50.150)

InterPro domains:
  IPR002877 Ribosomal RNA methyltransferase, FtsJ domain [PF01728] (186-280)
  IPR011224 Ribosomal RNA large subunit methyltransferase M [MF_01551] (1-355)
  IPR011224 Ribosomal RNA large subunit methyltransferase M [NF008734] (1-358)
  IPR011224 Ribosomal RNA large subunit methyltransferase M [PIRSF028774] (1-357)
  IPR029063 S-adenosyl-L-methionine-dependent methyltransferase superfamily [G3DSA:3.40.50.150] (176-357)
  IPR029063 S-adenosyl-L-methionine-dependent methyltransferase superfamily [SSF53335] (184-296)
  IPR040739 RlmM ferredoxin-like domain [PF18125] (1-71)
  IPR048646 Ribosomal RNA large subunit methyltransferase M, THUMP-like domain [PF21239] (84-164)

Radius of gyration: 31.18 Å; Cα contacts (8 Å, |Δi|>4): 1544; chains: 2; bounding box: 85×85×56 Å